Protein AF-0000000066056658 (afdb_homodimer)

Radius of gyration: 26.98 Å; Cα contacts (8 Å, |Δi|>4): 1799; chains: 2; bounding box: 54×83×65 Å

GO terms:
  GO:0070280 pyridoxal binding (F, IDA)
  GO:0050157 ornithine racemase activity (F, IDA)
  GO:0006593 L-ornithine catabolic process (P, TAS)

Foldseek 3Di:
DPFAKEFALVQLLQLLLVLCVLQVLLQAAEEEECVLLVLPVVSVLSNLVSVGQEHEYQDLVNLVSNQPRDHAYEHEHADDLVCLLSCLVRHQEYEHADLVSLVSNLVSQVVVVAAHEYAAEDELDLPDGHPDDLVVVVVSVVVNVPRPRYAHQAYEYEACDRSHHQDFLVSLVVLLVSRVVCCVPVVHPNQAYEYYELRCSVCSVVVGHDSSHHYYYYYQCSRQQFRDSVGGHHPPHHRQRMKTKWFFADKDKDWQDDDDDFDAAPVRHGDDTDGPGIFIKTKTQAFPLQFDPVFKAWPQNQKDFSHGDHGITIITCRRGPDDDDGGDMTMTRGHSRRSSRNSVGPNYHYHYD/DPFAKEFALVQLLQLLLVLCVLQVLLQAAEEEECVLLVLPVVSVLSNLVSVGQEHEYQDLVNLVSNQPRDHAYEHEHADDLVCLLSCLVRHQEYEHADLVSLVSNLVSQVVVVAAHEYAAEDELDLPDGHPDDLVVVVVSVVVNVPRPRYAHQAYEYEACDRSHHQDFLVSLVVLLVSRVVCCVPVVHPNQAYEYYELRCSVCSVVVGHDSSHHYYHYYQCSRQQFRDSVGGHHPPHHRQRMKTKWFFADKDKDWQDDDDDFDAAPVRHGDDTDGPGIFIKTKTQAFPQQFDPVFKAWPQNQKDFSHGDHGITIITCRRGPDDDDGGDMTMTRGHSRRSSRNSVGPNYHYHYD

Nearest PDB structures (foldseek):
  4y2w-assembly1_B  TM=7.594E-01  e=1.188E-21  Caldanaerobacter subterraneus subsp. tengcongensis MB4
  4lus-assembly2_D  TM=7.518E-01  e=2.798E-21  Clostridioides difficile 630
  4lus-assembly2_C  TM=7.758E-01  e=4.130E-20  Clostridioides difficile 630
  4luy-assembly1_B  TM=7.540E-01  e=3.437E-20  Clostridioides difficile 630
  4lus-assembly1_A  TM=7.613E-01  e=1.298E-17  Clostridioides difficile 630

Solvent-accessible surface area (backbone atoms only — not comparable to full-atom values): 35174 Å² total; per-residue (Å²): 124,71,22,26,36,41,32,38,51,65,46,40,43,48,19,44,43,50,49,46,52,51,30,46,73,49,56,20,46,34,23,44,37,37,50,50,52,56,36,40,50,75,61,50,57,62,46,55,77,66,63,54,64,23,41,24,28,62,43,70,72,35,38,52,61,45,63,87,52,84,55,41,32,33,31,59,42,51,58,45,66,91,42,30,59,57,43,56,73,41,31,57,28,36,33,38,64,38,68,70,49,51,53,48,34,25,55,36,13,51,76,67,75,41,70,37,34,31,27,43,28,32,28,79,25,17,69,62,69,33,40,66,48,69,66,61,42,53,58,45,48,66,56,50,75,68,37,86,19,46,40,75,40,22,39,30,42,64,54,34,43,66,39,5,15,49,69,43,46,65,64,48,41,50,53,37,50,51,52,51,49,45,27,67,76,67,72,44,82,44,78,35,27,29,61,22,36,27,39,38,54,62,29,46,82,67,68,42,54,44,79,62,32,28,25,37,42,32,28,58,27,36,57,43,14,26,33,54,50,82,64,44,74,38,88,92,44,44,63,71,24,46,36,40,36,29,36,22,37,35,68,49,74,41,67,47,53,59,47,71,54,65,41,32,25,80,78,65,47,70,78,85,75,63,80,70,49,74,37,36,34,32,30,28,59,41,19,56,63,38,26,36,71,89,32,55,38,55,68,59,77,50,50,41,80,75,50,59,34,59,57,33,29,35,30,36,45,63,70,37,92,64,84,80,53,70,54,39,71,53,47,23,40,56,34,63,48,17,40,34,29,31,50,47,19,86,72,39,44,80,43,82,88,123,70,23,26,36,39,34,37,50,67,47,39,43,51,17,44,43,49,49,46,51,50,30,47,74,49,57,21,45,34,23,43,38,38,50,51,51,56,37,40,50,75,62,51,56,62,46,54,75,66,63,55,63,23,41,26,28,61,44,67,72,36,38,51,62,45,64,86,51,85,56,40,32,34,31,59,42,50,57,44,65,90,44,28,58,56,41,55,72,43,30,58,30,35,31,38,62,37,68,68,48,51,53,47,34,24,54,36,14,51,76,67,74,43,68,39,35,30,27,43,29,31,28,78,26,17,68,63,70,32,39,66,48,68,66,61,43,52,59,45,49,66,54,51,75,68,38,87,18,46,40,74,41,22,38,30,41,64,53,34,42,67,38,6,15,50,69,44,45,64,64,49,39,50,52,37,51,51,51,52,50,46,25,66,76,67,72,45,82,42,79,35,26,29,62,23,35,26,40,38,55,62,29,45,81,68,69,41,55,44,79,62,33,28,25,36,41,32,30,58,26,37,57,42,14,25,34,53,51,82,66,46,74,38,90,92,44,46,63,71,24,44,35,40,35,31,35,22,37,35,70,49,74,40,67,47,54,58,48,72,55,66,40,32,24,79,77,68,47,70,79,86,73,64,82,70,48,73,36,36,35,34,31,28,59,41,19,57,63,39,25,36,71,90,33,55,39,58,67,60,77,50,50,40,81,75,49,59,34,60,57,32,29,34,32,36,46,61,70,37,91,63,87,79,52,69,55,39,71,51,48,23,39,56,32,64,50,18,40,34,29,31,51,48,18,84,72,39,43,79,42,82,90

Secondary structure (DSSP, 8-state):
--SEEEE-HHHHHHHHHHHHHHHHHTT-EEEEE-GGGTT-HHHHHHHGGG--SEEEES-HHHHHHTTTSSSEEEE-SPPPGGGHHHHHHH-SEEEE--HHHHHHHHHHHHHHT--EEEEEEE-SSS-SSSB-SHHHHHHHHHHHTT-TTEEEEEEEE--SSSS-BPP-HHHHHHHHHHHHHHHHHHT----EEE--SGGGHHHHHHT-S-TT--EEEESHHHHHSB-TTT-PBPTTS-S-SEEEEEEEEEEEEEESS--S-B---TTS---------EEEEEEES--TTTS-GGGEEESSTT-EEEEE-SS-EEEE-TT-SS---TT-EEEEEE-HHHHHHHHH-TTSEEEE-/--SEEEE-HHHHHHHHHHHHHHHHHTT-EEEEE-GGGTT-HHHHHHHGGG--SEEEES-HHHHHHTTTSSSEEEE-SPPPGGGHHHHHHH-SEEEE--HHHHHHHHHHHHHHT--EEEEEEE-SSS-SSSB-SHHHHHHHHHHHTT-TTEEEEEEEE--SSSS-BPP-HHHHHHHHHHHHHHHHHHT----EEE--STTTHHHHHHT-S-TT--EEEESHHHHHSB-TTT-PBPTTS-S-SEEEEEEEEEEEEEESS--S-B---TTS---------EEEEEEES--TTTS-GGGEEESSTT-EEEEE-SS-EEEE-TT-SS---TT-EEEEEE-HHHHHHHHH-TTSEEEE-

pLDDT: mean 97.2, std 3.12, range [76.06, 98.94]

Structure (mmCIF, N/CA/C/O backbone):
data_AF-0000000066056658-model_v1
#
loop_
_entity.id
_entity.type
_entity.pdbx_description
1 polymer 'Ornithine racemase'
#
loop_
_atom_site.group_PDB
_atom_site.id
_atom_site.type_symbol
_atom_site.label_atom_id
_atom_site.label_alt_id
_atom_site.label_comp_id
_atom_site.label_asym_id
_atom_site.label_entity_id
_atom_site.label_seq_id
_atom_site.pdbx_PDB_ins_code
_atom_site.Cartn_x
_atom_site.Cartn_y
_atom_site.Cartn_z
_atom_site.occupancy
_atom_site.B_iso_or_equiv
_atom_site.auth_seq_id
_atom_site.auth_comp_id
_atom_site.auth_asym_id
_atom_site.auth_atom_id
_atom_site.pdbx_PDB_model_num
ATOM 1 N N . MET A 1 1 ? -10.398 1.604 17.797 1 87.38 1 MET A N 1
ATOM 2 C CA . MET A 1 1 ? -9.484 2.543 17.156 1 87.38 1 MET A CA 1
ATOM 3 C C . MET A 1 1 ? -9.727 2.592 15.648 1 87.38 1 MET A C 1
ATOM 5 O O . MET A 1 1 ? -10.242 1.634 15.062 1 87.38 1 MET A O 1
ATOM 9 N N . TYR A 1 2 ? -9.68 3.715 15.008 1 97.62 2 TYR A N 1
ATOM 10 C CA . TYR A 1 2 ? -9.867 3.934 13.578 1 97.62 2 TYR A CA 1
ATOM 11 C C . TYR A 1 2 ? -8.555 4.359 12.922 1 97.62 2 TYR A C 1
ATOM 13 O O . TYR A 1 2 ? -7.656 4.875 13.586 1 97.62 2 TYR A O 1
ATOM 21 N N . PRO A 1 3 ? -8.469 4.062 11.641 1 98.69 3 PRO A N 1
ATOM 22 C CA . PRO A 1 3 ? -9.375 3.322 10.758 1 98.69 3 PRO A CA 1
ATOM 23 C C . PRO A 1 3 ? -9.391 1.824 11.055 1 98.69 3 PRO A C 1
ATOM 25 O O . PRO A 1 3 ? -8.422 1.289 11.594 1 98.69 3 PRO A O 1
ATOM 28 N N . LYS A 1 4 ? -10.531 1.208 10.719 1 98.62 4 LYS A N 1
ATOM 29 C CA . LYS A 1 4 ? -10.688 -0.211 11.031 1 98.62 4 LYS A CA 1
ATOM 30 C C . LYS A 1 4 ? -11.414 -0.941 9.906 1 98.62 4 LYS A C 1
ATOM 32 O O . LYS A 1 4 ? -12.375 -0.42 9.336 1 98.62 4 LYS A O 1
ATOM 37 N N . ILE A 1 5 ? -10.922 -2.17 9.586 1 98.88 5 ILE A N 1
ATOM 38 C CA . ILE A 1 5 ? -11.672 -3.1 8.75 1 98.88 5 ILE A CA 1
ATOM 39 C C . ILE A 1 5 ? -12.422 -4.094 9.625 1 98.88 5 ILE A C 1
ATOM 41 O O . ILE A 1 5 ? -11.836 -4.742 10.492 1 98.88 5 ILE A O 1
ATOM 45 N N . THR A 1 6 ? -13.672 -4.137 9.492 1 98.81 6 THR A N 1
ATOM 46 C CA . THR A 1 6 ? -14.461 -5.184 10.133 1 98.81 6 THR A CA 1
ATOM 47 C C . THR A 1 6 ? -14.734 -6.328 9.164 1 98.81 6 THR A C 1
ATOM 49 O O . THR A 1 6 ? -14.992 -6.098 7.98 1 98.81 6 THR A O 1
ATOM 52 N N . ILE A 1 7 ? -14.633 -7.547 9.664 1 98.81 7 ILE A N 1
ATOM 53 C CA . ILE A 1 7 ? -14.797 -8.742 8.852 1 98.81 7 ILE A CA 1
ATOM 54 C C . ILE A 1 7 ? -15.953 -9.578 9.391 1 98.81 7 ILE A C 1
ATOM 56 O O . ILE A 1 7 ? -15.922 -10.031 10.531 1 98.81 7 ILE A O 1
ATOM 60 N N . ASP A 1 8 ? -16.969 -9.742 8.664 1 98.75 8 ASP A N 1
ATOM 61 C CA . ASP A 1 8 ? -18.031 -10.672 9.008 1 98.75 8 ASP A CA 1
ATOM 62 C C . ASP A 1 8 ? -17.609 -12.117 8.711 1 98.75 8 ASP A C 1
ATOM 64 O O . ASP A 1 8 ? -17.766 -12.594 7.586 1 98.75 8 ASP A O 1
ATOM 68 N N . ILE A 1 9 ? -17.234 -12.797 9.773 1 98.44 9 ILE A N 1
ATOM 69 C CA . ILE A 1 9 ? -16.609 -14.102 9.602 1 98.44 9 ILE A CA 1
ATOM 70 C C . ILE A 1 9 ? -17.641 -15.109 9.094 1 98.44 9 ILE A C 1
ATOM 72 O O . ILE A 1 9 ? -17.297 -16.031 8.344 1 98.44 9 ILE A O 1
ATOM 76 N N . ASN A 1 10 ? -18.875 -14.961 9.453 1 98.56 10 ASN A N 1
ATOM 77 C CA . ASN A 1 10 ? -19.906 -15.867 8.961 1 98.56 10 ASN A CA 1
ATOM 78 C C . ASN A 1 10 ? -20.109 -15.727 7.457 1 98.56 10 ASN A C 1
ATOM 80 O O . ASN A 1 10 ? -20.219 -16.734 6.742 1 98.56 10 ASN A O 1
ATOM 84 N N . LYS A 1 11 ? -20.125 -14.492 7.004 1 98.69 11 LYS A N 1
ATOM 85 C CA . LYS A 1 11 ? -20.266 -14.25 5.574 1 98.69 11 LYS A CA 1
ATOM 86 C C . LYS A 1 11 ? -19.062 -14.773 4.805 1 98.69 11 LYS A C 1
ATOM 88 O O . LYS A 1 11 ? -19.203 -15.281 3.691 1 98.69 11 LYS A O 1
ATOM 93 N N . LEU A 1 12 ? -17.891 -14.617 5.395 1 98.75 12 LEU A N 1
ATOM 94 C CA . LEU A 1 12 ? -16.688 -15.109 4.734 1 98.75 12 LEU A CA 1
ATOM 95 C C . LEU A 1 12 ? -16.703 -16.625 4.625 1 98.75 12 LEU A C 1
ATOM 97 O O . LEU A 1 12 ? -16.375 -17.188 3.578 1 98.75 12 LEU A O 1
ATOM 101 N N . ARG A 1 13 ? -17.125 -17.281 5.688 1 98.56 13 ARG A N 1
ATOM 102 C CA . ARG A 1 13 ? -17.234 -18.734 5.672 1 98.56 13 ARG A CA 1
ATOM 103 C C . ARG A 1 13 ? -18.266 -19.188 4.648 1 98.56 13 ARG A C 1
ATOM 105 O O . ARG A 1 13 ? -18.062 -20.172 3.943 1 98.56 13 ARG A O 1
ATOM 112 N N . ASP A 1 14 ? -19.359 -18.422 4.629 1 98.62 14 ASP A N 1
ATOM 113 C CA . ASP A 1 14 ? -20.375 -18.734 3.635 1 98.62 14 ASP A CA 1
ATOM 114 C C . ASP A 1 14 ? -19.812 -18.641 2.219 1 98.62 14 ASP A C 1
ATOM 116 O O . ASP A 1 14 ? -20.062 -19.516 1.389 1 98.62 14 ASP A O 1
ATOM 120 N N . ASN A 1 15 ? -19.078 -17.578 1.971 1 98.81 15 ASN A N 1
ATOM 121 C CA . ASN A 1 15 ? -18.453 -17.406 0.664 1 98.81 15 ASN A CA 1
ATOM 122 C C . ASN A 1 15 ? -17.484 -18.547 0.349 1 98.81 15 ASN A C 1
ATOM 124 O O . ASN A 1 15 ? -17.5 -19.078 -0.761 1 98.81 15 ASN A O 1
ATOM 128 N N . ALA A 1 16 ? -16.688 -18.906 1.307 1 98.75 16 ALA A N 1
ATOM 129 C CA . ALA A 1 16 ? -15.719 -19.984 1.121 1 98.75 16 ALA A CA 1
ATOM 130 C C . ALA A 1 16 ? -16.406 -21.312 0.821 1 98.75 16 ALA A C 1
ATOM 132 O O . ALA A 1 16 ? -15.984 -22.047 -0.069 1 98.75 16 ALA A O 1
ATOM 133 N N . THR A 1 17 ? -17.422 -21.562 1.546 1 98.69 17 THR A N 1
ATOM 134 C CA . THR A 1 17 ? -18.188 -22.797 1.339 1 98.69 17 THR A CA 1
ATOM 135 C C . THR A 1 17 ? -18.828 -22.812 -0.05 1 98.69 17 THR A C 1
ATOM 137 O O . THR A 1 17 ? -18.812 -23.828 -0.738 1 98.69 17 THR A O 1
ATOM 140 N N . PHE A 1 18 ? -19.375 -21.672 -0.409 1 98.5 18 PHE A N 1
ATOM 141 C CA . PHE A 1 18 ? -19.969 -21.547 -1.738 1 98.5 18 PHE A CA 1
ATOM 142 C C . PHE A 1 18 ? -18.938 -21.859 -2.816 1 98.5 18 PHE A C 1
ATOM 144 O O . PHE A 1 18 ? -19.219 -22.641 -3.738 1 98.5 18 PHE A O 1
ATOM 151 N N . ILE A 1 19 ? -17.766 -21.312 -2.703 1 98.5 19 ILE A N 1
ATOM 152 C CA . ILE A 1 19 ? -16.703 -21.484 -3.684 1 98.5 19 ILE A CA 1
ATOM 153 C C . ILE A 1 19 ? -16.266 -22.938 -3.721 1 98.5 19 ILE A C 1
ATOM 155 O O . ILE A 1 19 ? -16.078 -23.516 -4.797 1 98.5 19 ILE A O 1
ATOM 159 N N . LYS A 1 20 ? -16.094 -23.531 -2.551 1 98.56 20 LYS A N 1
ATOM 160 C CA . LYS A 1 20 ? -15.734 -24.938 -2.479 1 98.56 20 LYS A CA 1
ATOM 161 C C . LYS A 1 20 ? -16.75 -25.812 -3.229 1 98.56 20 LYS A C 1
ATOM 163 O O . LYS A 1 20 ? -16.359 -26.641 -4.059 1 98.56 20 LYS A O 1
ATOM 168 N N . ASN A 1 21 ? -18 -25.547 -2.928 1 98.19 21 ASN A N 1
ATOM 169 C CA . ASN A 1 21 ? -19.062 -26.312 -3.562 1 98.19 21 ASN A CA 1
ATOM 170 C C . ASN A 1 21 ? -19.094 -26.094 -5.074 1 98.19 21 ASN A C 1
ATOM 172 O O . ASN A 1 21 ? -19.297 -27.031 -5.84 1 98.19 21 ASN A O 1
ATOM 176 N N . LEU A 1 22 ? -18.938 -24.875 -5.445 1 97.56 22 LEU A N 1
ATOM 177 C CA . LEU A 1 22 ? -18.922 -24.547 -6.867 1 97.56 22 LEU A CA 1
ATOM 178 C C . LEU A 1 22 ? -17.781 -25.266 -7.586 1 97.56 22 LEU A C 1
ATOM 180 O O . LEU A 1 22 ? -17.984 -25.828 -8.664 1 97.56 22 LEU A O 1
ATOM 184 N N . CYS A 1 23 ? -16.578 -25.25 -7.023 1 97.88 23 CYS A N 1
ATOM 185 C CA . CYS A 1 23 ? -15.438 -25.938 -7.605 1 97.88 23 CYS A CA 1
ATOM 186 C C . CYS A 1 23 ? -15.688 -27.438 -7.688 1 97.88 23 CYS A C 1
ATOM 188 O O . CYS A 1 23 ? -15.383 -28.062 -8.703 1 97.88 23 CYS A O 1
ATOM 190 N N . GLU A 1 24 ? -16.266 -27.984 -6.637 1 97.81 24 GLU A N 1
ATOM 191 C CA . GLU A 1 24 ? -16.594 -29.406 -6.633 1 97.81 24 GLU A CA 1
ATOM 192 C C . GLU A 1 24 ? -17.578 -29.75 -7.75 1 97.81 24 GLU A C 1
ATOM 194 O O . GLU A 1 24 ? -17.422 -30.781 -8.422 1 97.81 24 GLU A O 1
ATOM 199 N N . LYS A 1 25 ? -18.516 -28.891 -7.891 1 96.81 25 LYS A N 1
ATOM 200 C CA . LYS A 1 25 ? -19.484 -29.094 -8.969 1 96.81 25 LYS A CA 1
ATOM 201 C C . LYS A 1 25 ? -18.781 -29.125 -10.328 1 96.81 25 LYS A C 1
ATOM 203 O O . LYS A 1 25 ? -19.203 -29.844 -11.234 1 96.81 25 LYS A O 1
ATOM 208 N N . GLY A 1 26 ? -17.75 -28.406 -10.469 1 96.88 26 GLY A N 1
ATOM 209 C CA . GLY A 1 26 ? -17 -28.344 -11.711 1 96.88 26 GLY A CA 1
ATOM 210 C C . GLY A 1 26 ? -15.938 -29.422 -11.812 1 96.88 26 GLY A C 1
ATOM 211 O O . GLY A 1 26 ? -15.188 -29.469 -12.789 1 96.88 26 GLY A O 1
ATOM 212 N N . GLY A 1 27 ? -15.852 -30.219 -10.805 1 97.12 27 GLY A N 1
ATOM 213 C CA . GLY A 1 27 ? -14.867 -31.281 -10.812 1 97.12 27 GLY A CA 1
ATOM 214 C C . GLY A 1 27 ? -13.484 -30.812 -10.398 1 97.12 27 GLY A C 1
ATOM 215 O O . GLY A 1 27 ? -12.484 -31.422 -10.781 1 97.12 27 GLY A O 1
ATOM 216 N N . CYS A 1 28 ? -13.406 -29.781 -9.664 1 97.62 28 CYS A N 1
ATOM 217 C CA . CYS A 1 28 ? -12.125 -29.203 -9.305 1 97.62 28 CYS A CA 1
ATOM 218 C C . CYS A 1 28 ? -11.906 -29.234 -7.793 1 97.62 28 CYS A C 1
ATOM 220 O O . CYS A 1 28 ? -12.844 -29.062 -7.02 1 97.62 28 CYS A O 1
ATOM 222 N N . LYS A 1 29 ? -10.664 -29.438 -7.402 1 98.12 29 LYS A N 1
ATOM 223 C CA . LYS A 1 29 ? -10.219 -29.109 -6.055 1 98.12 29 LYS A CA 1
ATOM 224 C C . LYS A 1 29 ? -10.062 -27.594 -5.895 1 98.12 29 LYS A C 1
ATOM 226 O O . LYS A 1 29 ? -9.93 -26.875 -6.883 1 98.12 29 LYS A O 1
ATOM 231 N N . THR A 1 30 ? -10.109 -27.188 -4.613 1 98.62 30 THR A N 1
ATOM 232 C CA . THR A 1 30 ? -10.141 -25.75 -4.359 1 98.62 30 THR A CA 1
ATOM 233 C C . THR A 1 30 ? -8.938 -25.328 -3.521 1 98.62 30 THR A C 1
ATOM 235 O O . THR A 1 30 ? -8.648 -25.938 -2.49 1 98.62 30 THR A O 1
ATOM 238 N N . ALA A 1 31 ? -8.234 -24.312 -3.988 1 98.88 31 ALA A N 1
ATOM 239 C CA . ALA A 1 31 ? -7.27 -23.562 -3.184 1 98.88 31 ALA A CA 1
ATOM 240 C C . ALA A 1 31 ? -7.793 -22.156 -2.867 1 98.88 31 ALA A C 1
ATOM 242 O O . ALA A 1 31 ? -7.969 -21.328 -3.77 1 98.88 31 ALA A O 1
ATOM 243 N N . LEU A 1 32 ? -8.055 -21.859 -1.606 1 98.81 32 LEU A N 1
ATOM 244 C CA . LEU A 1 32 ? -8.445 -20.516 -1.212 1 98.81 32 LEU A CA 1
ATOM 245 C C . LEU A 1 32 ? -7.223 -19.609 -1.064 1 98.81 32 LEU A C 1
ATOM 247 O O . LEU A 1 32 ? -6.32 -19.906 -0.274 1 98.81 32 LEU A O 1
ATOM 251 N N . VAL A 1 33 ? -7.191 -18.594 -1.848 1 98.81 33 VAL A N 1
ATOM 252 C CA . VAL A 1 33 ? -6.086 -17.641 -1.797 1 98.81 33 VAL A CA 1
ATOM 253 C C . VAL A 1 33 ? -6.32 -16.625 -0.672 1 98.81 33 VAL A C 1
ATOM 255 O O . VAL A 1 33 ? -7.312 -15.898 -0.683 1 98.81 33 VAL A O 1
ATOM 258 N N . VAL A 1 34 ? -5.332 -16.516 0.259 1 98.69 34 VAL A N 1
ATOM 259 C CA . VAL A 1 34 ? -5.586 -15.766 1.483 1 98.69 34 VAL A CA 1
ATOM 260 C C . VAL A 1 34 ? -4.613 -14.594 1.578 1 98.69 34 VAL A C 1
ATOM 262 O O . VAL A 1 34 ? -4.555 -13.914 2.604 1 98.69 34 VAL A O 1
ATOM 265 N N . LYS A 1 35 ? -3.91 -14.281 0.519 1 98.44 35 LYS A N 1
ATOM 266 C CA . LYS A 1 35 ? -2.865 -13.258 0.522 1 98.44 35 LYS A CA 1
ATOM 267 C C . LYS A 1 35 ? -3.447 -11.875 0.792 1 98.44 35 LYS A C 1
ATOM 269 O O . LYS A 1 35 ? -2.797 -11.031 1.411 1 98.44 35 LYS A O 1
ATOM 274 N N . SER A 1 36 ? -4.715 -11.617 0.351 1 98 36 SER A N 1
ATOM 275 C CA . SER A 1 36 ? -5.316 -10.289 0.443 1 98 36 SER A CA 1
ATOM 276 C C . SER A 1 36 ? -5.625 -9.922 1.891 1 98 36 SER A C 1
ATOM 278 O O . SER A 1 36 ? -5.859 -8.75 2.203 1 98 36 SER A O 1
ATOM 280 N N . MET A 1 37 ? -5.629 -10.914 2.729 1 98.5 37 MET A N 1
ATOM 281 C CA . MET A 1 37 ? -5.809 -10.664 4.156 1 98.5 37 MET A CA 1
ATOM 282 C C . MET A 1 37 ? -4.496 -10.852 4.91 1 98.5 37 MET A C 1
ATOM 284 O O . MET A 1 37 ? -4.5 -11.07 6.121 1 98.5 37 MET A O 1
ATOM 288 N N . CYS A 1 38 ? -3.4 -10.883 4.164 1 98.44 38 CYS A N 1
ATOM 289 C CA . CYS A 1 38 ? -2.066 -11.086 4.715 1 98.44 38 CYS A CA 1
ATOM 290 C C . CYS A 1 38 ? -2.012 -12.367 5.547 1 98.44 38 CYS A C 1
ATOM 292 O O . CYS A 1 38 ? -1.296 -12.43 6.547 1 98.44 38 CYS A O 1
ATOM 294 N N . ALA A 1 39 ? -2.871 -13.312 5.195 1 98.5 39 ALA A N 1
ATOM 295 C CA . ALA A 1 39 ? -2.984 -14.57 5.922 1 98.5 39 ALA A CA 1
ATOM 296 C C . ALA A 1 39 ? -3.178 -14.336 7.418 1 98.5 39 ALA A C 1
ATOM 298 O O . ALA A 1 39 ? -2.539 -14.984 8.242 1 98.5 39 ALA A O 1
ATOM 299 N N . ASN A 1 40 ? -3.957 -13.328 7.742 1 98.38 40 ASN A N 1
ATOM 300 C CA . ASN A 1 40 ? -4.289 -13.148 9.148 1 98.38 40 ASN A CA 1
ATOM 301 C C . ASN A 1 40 ? -4.695 -14.461 9.805 1 98.38 40 ASN A C 1
ATOM 303 O O . ASN A 1 40 ? -5.711 -15.055 9.438 1 98.38 40 ASN A O 1
ATOM 307 N N . HIS A 1 41 ? -3.955 -14.898 10.742 1 98.31 41 HIS A N 1
ATOM 308 C CA . HIS A 1 41 ? -4.082 -16.234 11.312 1 98.31 41 HIS A CA 1
ATOM 309 C C . HIS A 1 41 ? -5.477 -16.453 11.883 1 98.31 41 HIS A C 1
ATOM 311 O O . HIS A 1 41 ? -6.082 -17.516 11.664 1 98.31 41 HIS A O 1
ATOM 317 N N . ASP A 1 42 ? -6.031 -15.461 12.586 1 97.81 42 ASP A N 1
ATOM 318 C CA . ASP A 1 42 ? -7.34 -15.609 13.219 1 97.81 42 ASP A CA 1
ATOM 319 C C . ASP A 1 42 ? -8.438 -15.766 12.172 1 97.81 42 ASP A C 1
ATOM 321 O O . ASP A 1 42 ? -9.383 -16.547 12.367 1 97.81 42 ASP A O 1
ATOM 325 N N . ILE A 1 43 ? -8.312 -15.062 11.086 1 98.12 43 ILE A N 1
ATOM 326 C CA . ILE A 1 43 ? -9.312 -15.133 10.031 1 98.12 43 ILE A CA 1
ATOM 327 C C . ILE A 1 43 ? -9.203 -16.469 9.297 1 98.12 43 ILE A C 1
ATOM 329 O O . ILE A 1 43 ? -10.211 -17.156 9.102 1 98.12 43 ILE A O 1
ATOM 333 N N . VAL A 1 44 ? -7.938 -16.891 8.922 1 98.44 44 VAL A N 1
ATOM 334 C CA . VAL A 1 44 ? -7.738 -18.094 8.125 1 98.44 44 VAL A CA 1
ATOM 335 C C . VAL A 1 44 ? -8.078 -19.328 8.953 1 98.44 44 VAL A C 1
ATOM 337 O O . VAL A 1 44 ? -8.586 -20.312 8.422 1 98.44 44 VAL A O 1
ATOM 340 N N . LYS A 1 45 ? -7.832 -19.219 10.266 1 97.94 45 LYS A N 1
ATOM 341 C CA . LYS A 1 45 ? -8.211 -20.297 11.172 1 97.94 45 LYS A CA 1
ATOM 342 C C . LYS A 1 45 ? -9.703 -20.578 11.094 1 97.94 45 LYS A C 1
ATOM 344 O O . LYS A 1 45 ? -10.133 -21.734 11.164 1 97.94 45 LYS A O 1
ATOM 349 N N . GLU A 1 46 ? -10.469 -19.516 10.945 1 96.56 46 GLU A N 1
ATOM 350 C CA . GLU A 1 46 ? -11.914 -19.672 10.812 1 96.56 46 GLU A CA 1
ATOM 351 C C . GLU A 1 46 ? -12.273 -20.344 9.5 1 96.56 46 GLU A C 1
ATOM 353 O O . GLU A 1 46 ? -13.289 -21.047 9.414 1 96.56 46 GLU A O 1
ATOM 358 N N . LEU A 1 47 ? -11.5 -20.188 8.508 1 97.69 47 LEU A N 1
ATOM 359 C CA . LEU A 1 47 ? -11.742 -20.766 7.191 1 97.69 47 LEU A CA 1
ATOM 360 C C . LEU A 1 47 ? -11.305 -22.234 7.152 1 97.69 47 LEU A C 1
ATOM 362 O O . LEU A 1 47 ? -11.703 -22.984 6.258 1 97.69 47 LEU A O 1
ATOM 366 N N . ASP A 1 48 ? -10.477 -22.625 8.102 1 96.31 48 ASP A N 1
ATOM 367 C CA . ASP A 1 48 ? -9.953 -23.984 8.141 1 96.31 48 ASP A CA 1
ATOM 368 C C . ASP A 1 48 ? -11.086 -25.016 8.281 1 96.31 48 ASP A C 1
ATOM 370 O O . ASP A 1 48 ? -10.945 -26.156 7.852 1 96.31 48 ASP A O 1
ATOM 374 N N . SER A 1 49 ? -12.195 -24.562 8.875 1 92.31 49 SER A N 1
ATOM 375 C CA . SER A 1 49 ? -13.344 -25.438 9.078 1 92.31 49 SER A CA 1
ATOM 376 C C . SER A 1 49 ? -14.039 -25.75 7.758 1 92.31 49 SER A C 1
ATOM 378 O O . SER A 1 49 ? -14.805 -26.719 7.668 1 92.31 49 SER A O 1
ATOM 380 N N . VAL A 1 50 ? -13.914 -24.953 6.738 1 95.81 50 VAL A N 1
ATOM 381 C CA . VAL A 1 50 ? -14.539 -25.156 5.434 1 95.81 50 VAL A CA 1
ATOM 382 C C . VAL A 1 50 ? -13.898 -26.344 4.73 1 95.81 50 VAL A C 1
ATOM 384 O O . VAL A 1 50 ? -14.5 -26.938 3.832 1 95.81 50 VAL A O 1
ATOM 387 N N . GLU A 1 51 ? -12.719 -26.828 5.117 1 95.06 51 GLU A N 1
ATOM 388 C CA . GLU A 1 51 ? -12.008 -28.016 4.652 1 95.06 51 GLU A CA 1
ATOM 389 C C . GLU A 1 51 ? -11.781 -27.953 3.143 1 95.06 51 GLU A C 1
ATOM 391 O O . GLU A 1 51 ? -12.102 -28.906 2.428 1 95.06 51 GLU A O 1
ATOM 396 N N . VAL A 1 52 ? -11.242 -26.922 2.658 1 97.5 52 VAL A N 1
ATOM 397 C CA . VAL A 1 52 ? -10.773 -26.859 1.278 1 97.5 52 VAL A CA 1
ATOM 398 C C . VAL A 1 52 ? -9.477 -27.656 1.14 1 97.5 52 VAL A C 1
ATOM 400 O O . VAL A 1 52 ? -8.922 -28.125 2.135 1 97.5 52 VAL A O 1
ATOM 403 N N . ASP A 1 53 ? -9.055 -27.844 -0.059 1 98.56 53 ASP A N 1
ATOM 404 C CA . ASP A 1 53 ? -7.887 -28.672 -0.308 1 98.56 53 ASP A CA 1
ATOM 405 C C . ASP A 1 53 ? -6.598 -27.938 0.044 1 98.56 53 ASP A C 1
ATOM 407 O O . ASP A 1 53 ? -5.645 -28.547 0.536 1 98.56 53 ASP A O 1
ATOM 411 N N . TYR A 1 54 ? -6.57 -26.609 -0.217 1 98.81 54 TYR A N 1
ATOM 412 C CA . TYR A 1 54 ? -5.371 -25.828 0.046 1 98.81 54 TYR A CA 1
ATOM 413 C C . TYR A 1 54 ? -5.73 -24.422 0.527 1 98.81 54 TYR A C 1
ATOM 415 O O . TYR A 1 54 ? -6.762 -23.875 0.137 1 98.81 54 TYR A O 1
ATOM 423 N N . PHE A 1 55 ? -4.922 -23.859 1.387 1 98.88 55 PHE A N 1
ATOM 424 C CA . PHE A 1 55 ? -4.727 -22.406 1.433 1 98.88 55 PHE A CA 1
ATOM 425 C C . PHE A 1 55 ? -3.553 -22 0.555 1 98.88 55 PHE A C 1
ATOM 427 O O . PHE A 1 55 ? -2.508 -22.656 0.557 1 98.88 55 PHE A O 1
ATOM 434 N N . ALA A 1 56 ? -3.756 -21.016 -0.214 1 98.88 56 ALA A N 1
ATOM 435 C CA . ALA A 1 56 ? -2.715 -20.562 -1.132 1 98.88 56 ALA A CA 1
ATOM 436 C C . ALA A 1 56 ? -2.32 -19.109 -0.845 1 98.88 56 ALA A C 1
ATOM 438 O O . ALA A 1 56 ? -3.168 -18.297 -0.483 1 98.88 56 ALA A O 1
ATOM 439 N N . ASP A 1 57 ? -1.069 -18.812 -0.994 1 98.88 57 ASP A N 1
ATOM 440 C CA . ASP A 1 57 ? -0.54 -17.484 -0.772 1 98.88 57 ASP A CA 1
ATOM 441 C C . ASP A 1 57 ? 0.723 -17.25 -1.6 1 98.88 57 ASP A C 1
ATOM 443 O O . ASP A 1 57 ? 1.455 -18.188 -1.907 1 98.88 57 ASP A O 1
ATOM 447 N N . SER A 1 58 ? 0.985 -15.977 -1.969 1 98.56 58 SER A N 1
ATOM 448 C CA . SER A 1 58 ? 2.152 -15.641 -2.777 1 98.56 58 SER A CA 1
ATOM 449 C C . SER A 1 58 ? 3.379 -15.391 -1.903 1 98.56 58 SER A C 1
ATOM 451 O O . SER A 1 58 ? 4.5 -15.297 -2.41 1 98.56 58 SER A O 1
ATOM 453 N N . ARG A 1 59 ? 3.158 -15.289 -0.623 1 98.38 59 ARG A N 1
ATOM 454 C CA . ARG A 1 59 ? 4.258 -14.992 0.293 1 98.38 59 ARG A CA 1
ATOM 455 C C . ARG A 1 59 ? 4.543 -16.188 1.204 1 98.38 59 ARG A C 1
ATOM 457 O O . ARG A 1 59 ? 3.67 -16.625 1.953 1 98.38 59 ARG A O 1
ATOM 464 N N . ILE A 1 60 ? 5.801 -16.609 1.216 1 98.56 60 ILE A N 1
ATOM 465 C CA . ILE A 1 60 ? 6.176 -17.719 2.088 1 98.56 60 ILE A CA 1
ATOM 466 C C . ILE A 1 60 ? 6.004 -17.297 3.549 1 98.56 60 ILE A C 1
ATOM 468 O O . ILE A 1 60 ? 5.656 -18.125 4.398 1 98.56 60 ILE A O 1
ATOM 472 N N . GLN A 1 61 ? 6.176 -15.969 3.867 1 98.12 61 GLN A N 1
ATOM 473 C CA . GLN A 1 61 ? 5.969 -15.438 5.211 1 98.12 61 GLN A CA 1
ATOM 474 C C . GLN A 1 61 ? 4.547 -15.703 5.695 1 98.12 61 GLN A C 1
ATOM 476 O O . GLN A 1 61 ? 4.328 -15.969 6.879 1 98.12 61 GLN A O 1
ATOM 481 N N . ASN A 1 62 ? 3.641 -15.625 4.793 1 98.81 62 ASN A N 1
ATOM 482 C CA . ASN A 1 62 ? 2.242 -15.852 5.137 1 98.81 62 ASN A CA 1
ATOM 483 C C . ASN A 1 62 ? 1.968 -17.328 5.406 1 98.81 62 ASN A C 1
ATOM 485 O O . ASN A 1 62 ? 1.212 -17.672 6.32 1 98.81 62 ASN A O 1
ATOM 489 N N . LEU A 1 63 ? 2.549 -18.203 4.582 1 98.81 63 LEU A N 1
ATOM 490 C CA . LEU A 1 63 ? 2.359 -19.625 4.812 1 98.81 63 LEU A CA 1
ATOM 491 C C . LEU A 1 63 ? 2.963 -20.047 6.148 1 98.81 63 LEU A C 1
ATOM 493 O O . LEU A 1 63 ? 2.438 -20.938 6.82 1 98.81 63 LEU A O 1
ATOM 497 N N . LYS A 1 64 ? 4.07 -19.422 6.547 1 98.56 64 LYS A N 1
ATOM 498 C CA . LYS A 1 64 ? 4.668 -19.672 7.855 1 98.56 64 LYS A CA 1
ATOM 499 C C . LYS A 1 64 ? 3.678 -19.375 8.977 1 98.56 64 LYS A C 1
ATOM 501 O O . LYS A 1 64 ? 3.605 -20.109 9.961 1 98.56 64 LYS A O 1
ATOM 506 N N . LYS A 1 65 ? 2.881 -18.312 8.852 1 98.38 65 LYS A N 1
ATOM 507 C CA . LYS A 1 65 ? 1.88 -17.922 9.844 1 98.38 65 LYS A CA 1
ATOM 508 C C . LYS A 1 65 ? 0.825 -19.016 10.008 1 98.38 65 LYS A C 1
ATOM 510 O O . LYS A 1 65 ? 0.154 -19.094 11.039 1 98.38 65 LYS A O 1
ATOM 515 N N . LEU A 1 66 ? 0.682 -19.812 8.969 1 98.5 66 LEU A N 1
ATOM 516 C CA . LEU A 1 66 ? -0.419 -20.781 8.938 1 98.5 66 LEU A CA 1
ATOM 517 C C . LEU A 1 66 ? 0.084 -22.188 9.195 1 98.5 66 LEU A C 1
ATOM 519 O O . LEU A 1 66 ? -0.625 -23.172 8.922 1 98.5 66 LEU A O 1
ATOM 523 N N . LYS A 1 67 ? 1.348 -22.359 9.672 1 98.06 67 LYS A N 1
ATOM 524 C CA . LYS A 1 67 ? 2.023 -23.656 9.766 1 98.06 67 LYS A CA 1
ATOM 525 C C . LYS A 1 67 ? 1.247 -24.609 10.664 1 98.06 67 LYS A C 1
ATOM 527 O O . LYS A 1 67 ? 1.323 -25.828 10.484 1 98.06 67 LYS A O 1
ATOM 532 N N . ASP A 1 68 ? 0.437 -24.109 11.594 1 97.88 68 ASP A N 1
ATOM 533 C CA . ASP A 1 68 ? -0.236 -24.953 12.578 1 97.88 68 ASP A CA 1
ATOM 534 C C . ASP A 1 68 ? -1.611 -25.391 12.086 1 97.88 68 ASP A C 1
ATOM 536 O O . ASP A 1 68 ? -2.275 -26.203 12.727 1 97.88 68 ASP A O 1
ATOM 540 N N . LEU A 1 69 ? -2.066 -24.828 10.938 1 97.69 69 LEU A N 1
ATOM 541 C CA . LEU A 1 69 ? -3.371 -25.188 10.398 1 97.69 69 LEU A CA 1
ATOM 542 C C . LEU A 1 69 ? -3.291 -26.516 9.633 1 97.69 69 LEU A C 1
ATOM 544 O O . LEU A 1 69 ? -2.23 -26.859 9.117 1 97.69 69 LEU A O 1
ATOM 548 N N . LYS A 1 70 ? -4.387 -27.234 9.539 1 96.75 70 LYS A N 1
ATOM 549 C CA . LYS A 1 70 ? -4.441 -28.578 8.969 1 96.75 70 LYS A CA 1
ATOM 550 C C . LYS A 1 70 ? -4.422 -28.531 7.441 1 96.75 70 LYS A C 1
ATOM 552 O O . LYS A 1 70 ? -3.82 -29.391 6.797 1 96.75 70 LYS A O 1
ATOM 557 N N . THR A 1 71 ? -5.082 -27.547 6.918 1 98.31 71 THR A N 1
ATOM 558 C CA . THR A 1 71 ? -5.203 -27.453 5.465 1 98.31 71 THR A CA 1
ATOM 559 C C . THR A 1 71 ? -3.83 -27.281 4.82 1 98.31 71 THR A C 1
ATOM 561 O O . THR A 1 71 ? -2.992 -26.531 5.316 1 98.31 71 THR A O 1
ATOM 564 N N . LYS A 1 72 ? -3.564 -28 3.752 1 98.69 72 LYS A N 1
ATOM 565 C CA . LYS A 1 72 ? -2.293 -27.922 3.039 1 98.69 72 LYS A CA 1
ATOM 566 C C . LYS A 1 72 ? -2.049 -26.531 2.477 1 98.69 72 LYS A C 1
ATOM 568 O O . LYS A 1 72 ? -2.996 -25.766 2.26 1 98.69 72 LYS A O 1
ATOM 573 N N . LYS A 1 73 ? -0.753 -26.219 2.303 1 98.88 73 LYS A N 1
ATOM 574 C CA . LYS A 1 73 ? -0.354 -24.875 1.882 1 98.88 73 LYS A CA 1
ATOM 575 C C . LYS A 1 73 ? 0.247 -24.906 0.479 1 98.88 73 LYS A C 1
ATOM 577 O O . LYS A 1 73 ? 1.076 -25.75 0.166 1 98.88 73 LYS A O 1
ATOM 582 N N . MET A 1 74 ? -0.197 -23.969 -0.377 1 98.94 74 MET A N 1
ATOM 583 C CA . MET A 1 74 ? 0.29 -23.812 -1.744 1 98.94 74 MET A CA 1
ATOM 584 C C . MET A 1 74 ? 0.954 -22.453 -1.93 1 98.94 74 MET A C 1
ATOM 586 O O . MET A 1 74 ? 0.359 -21.422 -1.619 1 98.94 74 MET A O 1
ATOM 590 N N . LEU A 1 75 ? 2.182 -22.453 -2.357 1 98.94 75 LEU A N 1
ATOM 591 C CA . LEU A 1 75 ? 2.861 -21.188 -2.664 1 98.94 75 LEU A CA 1
ATOM 592 C C . LEU A 1 75 ? 2.633 -20.797 -4.117 1 98.94 75 LEU A C 1
ATOM 594 O O . LEU A 1 75 ? 3 -21.531 -5.035 1 98.94 75 LEU A O 1
ATOM 598 N N . LEU A 1 76 ? 2.111 -19.594 -4.289 1 98.75 76 LEU A N 1
ATOM 599 C CA . LEU A 1 76 ? 1.664 -19.156 -5.605 1 98.75 76 LEU A CA 1
ATOM 600 C C . LEU A 1 76 ? 2.801 -18.484 -6.367 1 98.75 76 LEU A C 1
ATOM 602 O O . LEU A 1 76 ? 2.928 -18.656 -7.582 1 98.75 76 LEU A O 1
ATOM 606 N N . ARG A 1 77 ? 3.535 -17.641 -5.711 1 98.62 77 ARG A N 1
ATOM 607 C CA . ARG A 1 77 ? 4.621 -16.953 -6.402 1 98.62 77 ARG A CA 1
ATOM 608 C C . ARG A 1 77 ? 5.789 -17.906 -6.66 1 98.62 77 ARG A C 1
ATOM 610 O O . ARG A 1 77 ? 6.145 -18.703 -5.801 1 98.62 77 ARG A O 1
ATOM 617 N N . ILE A 1 78 ? 6.426 -17.766 -7.805 1 98.75 78 ILE A N 1
ATOM 618 C CA . ILE A 1 78 ? 7.656 -18.516 -8.055 1 98.75 78 ILE A CA 1
ATOM 619 C C . ILE A 1 78 ? 8.68 -18.219 -6.969 1 98.75 78 ILE A C 1
ATOM 621 O O . ILE A 1 78 ? 8.961 -17.047 -6.684 1 98.75 78 ILE A O 1
ATOM 625 N N . PRO A 1 79 ? 9.242 -19.234 -6.355 1 98.81 79 PRO A N 1
ATOM 626 C CA . PRO A 1 79 ? 10.141 -19 -5.23 1 98.81 79 PRO A CA 1
ATOM 627 C C . PRO A 1 79 ? 11.398 -18.219 -5.633 1 98.81 79 PRO A C 1
ATOM 629 O O . PRO A 1 79 ? 11.953 -18.453 -6.711 1 98.81 79 PRO A O 1
ATOM 632 N N . MET A 1 80 ? 11.742 -17.359 -4.766 1 98.81 80 MET A N 1
ATOM 633 C CA . MET A 1 80 ? 13.094 -16.812 -4.859 1 98.81 80 MET A CA 1
ATOM 634 C C . MET A 1 80 ? 14.133 -17.859 -4.492 1 98.81 80 MET A C 1
ATOM 636 O O . MET A 1 80 ? 13.875 -18.734 -3.66 1 98.81 80 MET A O 1
ATOM 640 N N . LEU A 1 81 ? 15.312 -17.766 -5.09 1 98.75 81 LEU A N 1
ATOM 641 C CA . LEU A 1 81 ? 16.391 -18.688 -4.719 1 98.75 81 LEU A CA 1
ATOM 642 C C . LEU A 1 81 ? 16.75 -18.547 -3.246 1 98.75 81 LEU A C 1
ATOM 644 O O . LEU A 1 81 ? 17.094 -19.516 -2.584 1 98.75 81 LEU A O 1
ATOM 648 N N . CYS A 1 82 ? 16.562 -17.359 -2.705 1 98.19 82 CYS A N 1
ATOM 649 C CA . CYS A 1 82 ? 17 -17.094 -1.339 1 98.19 82 CYS A CA 1
ATOM 650 C C . CYS A 1 82 ? 16.016 -17.656 -0.328 1 98.19 82 CYS A C 1
ATOM 652 O O . CYS A 1 82 ? 16.281 -17.656 0.875 1 98.19 82 CYS A O 1
ATOM 654 N N . GLU A 1 83 ? 14.875 -18.203 -0.768 1 98.62 83 GLU A N 1
ATOM 655 C CA . GLU A 1 83 ? 13.898 -18.641 0.225 1 98.62 83 GLU A CA 1
ATOM 656 C C . GLU A 1 83 ? 13.539 -20.109 0.044 1 98.62 83 GLU A C 1
ATOM 658 O O . GLU A 1 83 ? 12.555 -20.594 0.604 1 98.62 83 GLU A O 1
ATOM 663 N N . VAL A 1 84 ? 14.289 -20.891 -0.698 1 98.81 84 VAL A N 1
ATOM 664 C CA . VAL A 1 84 ? 13.93 -22.25 -1.089 1 98.81 84 VAL A CA 1
ATOM 665 C C . VAL A 1 84 ? 13.812 -23.141 0.152 1 98.81 84 VAL A C 1
ATOM 667 O O . VAL A 1 84 ? 12.977 -24.047 0.204 1 98.81 84 VAL A O 1
ATOM 670 N N . GLU A 1 85 ? 14.641 -22.922 1.216 1 98.81 85 GLU A N 1
ATOM 671 C CA . GLU A 1 85 ? 14.531 -23.719 2.434 1 98.81 85 GLU A CA 1
ATOM 672 C C . GLU A 1 85 ? 13.188 -23.516 3.113 1 98.81 85 GLU A C 1
ATOM 674 O O . GLU A 1 85 ? 12.539 -24.469 3.535 1 98.81 85 GLU A O 1
ATOM 679 N N . ASP A 1 86 ? 12.789 -22.25 3.219 1 98.88 86 ASP A N 1
ATOM 680 C CA . ASP A 1 86 ? 11.492 -21.938 3.812 1 98.88 86 ASP A CA 1
ATOM 681 C C . ASP A 1 86 ? 10.352 -22.516 2.977 1 98.88 86 ASP A C 1
ATOM 683 O O . ASP A 1 86 ? 9.336 -22.953 3.52 1 98.88 86 ASP A O 1
ATOM 687 N N . VAL A 1 87 ? 10.523 -22.469 1.646 1 98.94 87 VAL A N 1
ATOM 688 C CA . VAL A 1 87 ? 9.492 -23.016 0.768 1 98.94 87 VAL A CA 1
ATOM 689 C C . VAL A 1 87 ? 9.289 -24.5 1.077 1 98.94 87 VAL A C 1
ATOM 691 O O . VAL A 1 87 ? 8.156 -24.938 1.283 1 98.94 87 VAL A O 1
ATOM 694 N N . VAL A 1 88 ? 10.398 -25.234 1.179 1 98.94 88 VAL A N 1
ATOM 695 C CA . VAL A 1 88 ? 10.305 -26.672 1.434 1 98.94 88 VAL A CA 1
ATOM 696 C C . VAL A 1 88 ? 9.734 -26.906 2.83 1 98.94 88 VAL A C 1
ATOM 698 O O . VAL A 1 88 ? 8.977 -27.859 3.041 1 98.94 88 VAL A O 1
ATOM 701 N N . LYS A 1 89 ? 10 -26.031 3.773 1 98.81 89 LYS A N 1
ATOM 702 C CA . LYS A 1 89 ? 9.578 -26.203 5.16 1 98.81 89 LYS A CA 1
ATOM 703 C C . LYS A 1 89 ? 8.094 -25.906 5.332 1 98.81 89 LYS A C 1
ATOM 705 O O . LYS A 1 89 ? 7.406 -26.562 6.113 1 98.81 89 LYS A O 1
ATOM 710 N N . TYR A 1 90 ? 7.555 -24.875 4.562 1 98.81 90 TYR A N 1
ATOM 711 C CA . TYR A 1 90 ? 6.277 -24.312 4.996 1 98.81 90 TYR A CA 1
ATOM 712 C C . TYR A 1 90 ? 5.227 -24.438 3.902 1 98.81 90 TYR A C 1
ATOM 714 O O . TYR A 1 90 ? 4.035 -24.234 4.152 1 98.81 90 TYR A O 1
ATOM 722 N N . ALA A 1 91 ? 5.605 -24.734 2.707 1 98.88 91 ALA A N 1
ATOM 723 C CA . ALA A 1 91 ? 4.656 -25.016 1.631 1 98.88 91 ALA A CA 1
ATOM 724 C C . ALA A 1 91 ? 4.57 -26.5 1.336 1 98.88 91 ALA A C 1
ATOM 726 O O . ALA A 1 91 ? 5.594 -27.203 1.312 1 98.88 91 ALA A O 1
ATOM 727 N N . ASP A 1 92 ? 3.396 -27.016 1.161 1 98.81 92 ASP A N 1
ATOM 728 C CA . ASP A 1 92 ? 3.209 -28.406 0.722 1 98.81 92 ASP A CA 1
ATOM 729 C C . ASP A 1 92 ? 3.438 -28.531 -0.781 1 98.81 92 ASP A C 1
ATOM 731 O O . ASP A 1 92 ? 3.869 -29.594 -1.257 1 98.81 92 ASP A O 1
ATOM 735 N N . ILE A 1 93 ? 3.088 -27.547 -1.517 1 98.81 93 ILE A N 1
ATOM 736 C CA . ILE A 1 93 ? 3.266 -27.5 -2.963 1 98.81 93 ILE A CA 1
ATOM 737 C C . ILE A 1 93 ? 3.605 -26.094 -3.404 1 98.81 93 ILE A C 1
ATOM 739 O O . ILE A 1 93 ? 3.129 -25.109 -2.812 1 98.81 93 ILE A O 1
ATOM 743 N N . SER A 1 94 ? 4.504 -25.875 -4.312 1 98.94 94 SER A N 1
ATOM 744 C CA . SER A 1 94 ? 4.863 -24.562 -4.832 1 98.94 94 SER A CA 1
ATOM 745 C C . SER A 1 94 ? 4.758 -24.516 -6.352 1 98.94 94 SER A C 1
ATOM 747 O O . SER A 1 94 ? 4.992 -25.516 -7.027 1 98.94 94 SER A O 1
ATOM 749 N N . MET A 1 95 ? 4.395 -23.406 -6.883 1 98.88 95 MET A N 1
ATOM 750 C CA . MET A 1 95 ? 4.398 -23.172 -8.328 1 98.88 95 MET A CA 1
ATOM 751 C C . MET A 1 95 ? 5.785 -22.766 -8.805 1 98.88 95 MET A C 1
ATOM 753 O O . MET A 1 95 ? 6.484 -22 -8.125 1 98.88 95 MET A O 1
ATOM 757 N N . ASN A 1 96 ? 6.188 -23.25 -9.984 1 98.88 96 ASN A N 1
ATOM 758 C CA . ASN A 1 96 ? 7.539 -23.031 -10.484 1 98.88 96 ASN A CA 1
ATOM 759 C C . ASN A 1 96 ? 7.555 -22.875 -12 1 98.88 96 ASN A C 1
ATOM 761 O O . ASN A 1 96 ? 6.711 -23.438 -12.703 1 98.88 96 ASN A O 1
ATOM 765 N N . SER A 1 97 ? 8.57 -22.125 -12.438 1 98.75 97 SER A N 1
ATOM 766 C CA . SER A 1 97 ? 8.695 -21.938 -13.875 1 98.75 97 SER A CA 1
ATOM 767 C C . SER A 1 97 ? 10.156 -21.922 -14.312 1 98.75 97 SER A C 1
ATOM 769 O O . SER A 1 97 ? 10.477 -21.578 -15.453 1 98.75 97 SER A O 1
ATOM 771 N N . GLU A 1 98 ? 11.094 -22.25 -13.375 1 98.81 98 GLU A N 1
ATOM 772 C CA . GLU A 1 98 ? 12.523 -22.203 -13.688 1 98.81 98 GLU A CA 1
ATOM 773 C C . GLU A 1 98 ? 13.242 -23.453 -13.195 1 98.81 98 GLU A C 1
ATOM 775 O O . GLU A 1 98 ? 13.148 -23.812 -12.016 1 98.81 98 GLU A O 1
ATOM 780 N N . LEU A 1 99 ? 14.023 -24.047 -14.125 1 98.81 99 LEU A N 1
ATOM 781 C CA . LEU A 1 99 ? 14.773 -25.25 -13.781 1 98.81 99 LEU A CA 1
ATOM 782 C C . LEU A 1 99 ? 15.758 -24.969 -12.648 1 98.81 99 LEU A C 1
ATOM 784 O O . LEU A 1 99 ? 15.898 -25.781 -11.734 1 98.81 99 LEU A O 1
ATOM 788 N N . ASP A 1 100 ? 16.406 -23.797 -12.656 1 98.69 100 ASP A N 1
ATOM 789 C CA . ASP A 1 100 ? 17.375 -23.453 -11.617 1 98.69 100 ASP A CA 1
ATOM 790 C C . ASP A 1 100 ? 16.703 -23.391 -10.25 1 98.69 100 ASP A C 1
ATOM 792 O O . ASP A 1 100 ? 17.297 -23.812 -9.25 1 98.69 100 ASP A O 1
ATOM 796 N N . THR A 1 101 ? 15.547 -22.875 -10.172 1 98.88 101 THR A N 1
ATOM 797 C CA . THR A 1 101 ? 14.805 -22.812 -8.922 1 98.88 101 THR A CA 1
ATOM 798 C C . THR A 1 101 ? 14.445 -24.219 -8.438 1 98.88 101 THR A C 1
ATOM 800 O O . THR A 1 101 ? 14.562 -24.516 -7.25 1 98.88 101 THR A O 1
ATOM 803 N N . LEU A 1 102 ? 14.062 -25.094 -9.391 1 98.94 102 LEU A N 1
ATOM 804 C CA . LEU A 1 102 ? 13.695 -26.453 -9.039 1 98.94 102 LEU A CA 1
ATOM 805 C C . LEU A 1 102 ? 14.914 -27.234 -8.531 1 98.94 102 LEU A C 1
ATOM 807 O O . LEU A 1 102 ? 14.797 -28.031 -7.602 1 98.94 102 LEU A O 1
ATOM 811 N N . LYS A 1 103 ? 16.047 -26.984 -9.18 1 98.94 103 LYS A N 1
ATOM 812 C CA . LYS A 1 103 ? 17.281 -27.594 -8.688 1 98.94 103 LYS A CA 1
ATOM 813 C C . LYS A 1 103 ? 17.609 -27.125 -7.273 1 98.94 103 LYS A C 1
ATOM 815 O O . LYS A 1 103 ? 18.031 -27.922 -6.434 1 98.94 103 LYS A O 1
ATOM 820 N N . ALA A 1 104 ? 17.406 -25.859 -6.984 1 98.94 104 ALA A N 1
ATOM 821 C CA . ALA A 1 104 ? 17.641 -25.328 -5.648 1 98.94 104 ALA A CA 1
ATOM 822 C C . ALA A 1 104 ? 16.656 -25.906 -4.641 1 98.94 104 ALA A C 1
ATOM 824 O O . ALA A 1 104 ? 17.047 -26.25 -3.516 1 98.94 104 ALA A O 1
ATOM 825 N N . LEU A 1 105 ? 15.414 -26.047 -5.012 1 98.94 105 LEU A N 1
ATOM 826 C CA . LEU A 1 105 ? 14.414 -26.672 -4.16 1 98.94 105 LEU A CA 1
ATOM 827 C C . LEU A 1 105 ? 14.781 -28.125 -3.871 1 98.94 105 LEU A C 1
ATOM 829 O O . LEU A 1 105 ? 14.625 -28.609 -2.744 1 98.94 105 LEU A O 1
ATOM 833 N N . ASN A 1 106 ? 15.25 -28.797 -4.93 1 98.94 106 ASN A N 1
ATOM 834 C C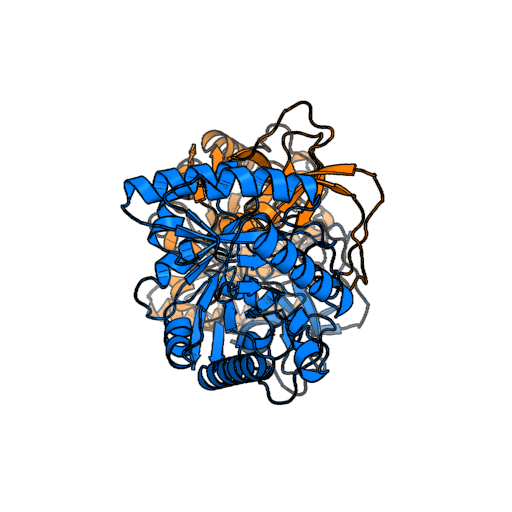A . ASN A 1 106 ? 15.68 -30.188 -4.777 1 98.94 106 ASN A CA 1
ATOM 835 C C . ASN A 1 106 ? 16.781 -30.312 -3.725 1 98.94 106 ASN A C 1
ATOM 837 O O . ASN A 1 106 ? 16.719 -31.203 -2.871 1 98.94 106 ASN A O 1
ATOM 841 N N . LYS A 1 107 ? 17.766 -29.438 -3.822 1 98.88 107 LYS A N 1
ATOM 842 C CA . LYS A 1 107 ? 18.859 -29.453 -2.861 1 98.88 107 LYS A CA 1
ATOM 843 C C . LYS A 1 107 ? 18.359 -29.172 -1.447 1 98.88 107 LYS A C 1
ATOM 845 O O . LYS A 1 107 ? 18.75 -29.859 -0.497 1 98.88 107 LYS A O 1
ATOM 850 N N . ALA A 1 108 ? 17.484 -28.188 -1.264 1 98.88 108 ALA A N 1
ATOM 851 C CA . ALA A 1 108 ? 16.922 -27.859 0.04 1 98.88 108 ALA A CA 1
ATOM 852 C C . ALA A 1 108 ? 16.094 -29.031 0.593 1 98.88 108 ALA A C 1
ATOM 854 O O . ALA A 1 108 ? 16.188 -29.344 1.78 1 98.88 108 ALA A O 1
ATOM 855 N N . ALA A 1 109 ? 15.336 -29.641 -0.281 1 98.94 109 ALA A N 1
ATOM 856 C CA . ALA A 1 109 ? 14.5 -30.766 0.126 1 98.94 109 ALA A CA 1
ATOM 857 C C . ALA A 1 109 ? 15.352 -31.938 0.602 1 98.94 109 ALA A C 1
ATOM 859 O O . ALA A 1 109 ? 15.023 -32.594 1.599 1 98.94 109 ALA A O 1
ATOM 860 N N . LYS A 1 110 ? 16.406 -32.156 -0.119 1 98.88 110 LYS A N 1
ATOM 861 C CA . LYS A 1 110 ? 17.328 -33.219 0.302 1 98.88 110 LYS A CA 1
ATOM 862 C C . LYS A 1 110 ? 17.859 -32.938 1.705 1 98.88 110 LYS A C 1
ATOM 864 O O . LYS A 1 110 ? 17.875 -33.812 2.557 1 98.88 110 LYS A O 1
ATOM 869 N N . THR A 1 111 ? 18.312 -31.734 1.911 1 98.69 111 THR A N 1
ATOM 870 C CA . THR A 1 111 ? 18.875 -31.328 3.197 1 98.69 111 THR A CA 1
ATOM 871 C C . THR A 1 111 ? 17.844 -31.516 4.312 1 98.69 111 THR A C 1
ATOM 873 O O . THR A 1 111 ? 18.203 -31.875 5.438 1 98.69 111 THR A O 1
ATOM 876 N N . LEU A 1 112 ? 16.578 -31.328 4.016 1 98.62 112 LEU A N 1
ATOM 877 C CA . LEU A 1 112 ? 15.523 -31.375 5.016 1 98.62 112 LEU A CA 1
ATOM 878 C C . LEU A 1 112 ? 14.875 -32.75 5.051 1 98.62 112 LEU A C 1
ATOM 880 O O . LEU A 1 112 ? 13.922 -32.969 5.793 1 98.62 112 LEU A O 1
ATOM 884 N N . ASN A 1 113 ? 15.289 -33.688 4.262 1 98.62 113 ASN A N 1
ATOM 885 C CA . ASN A 1 113 ? 14.773 -35.062 4.164 1 98.62 113 ASN A CA 1
ATOM 886 C C . ASN A 1 113 ? 13.289 -35.062 3.809 1 98.62 113 ASN A C 1
ATOM 888 O O . ASN A 1 113 ? 12.492 -35.688 4.5 1 98.62 113 ASN A O 1
ATOM 892 N N . LYS A 1 114 ? 13.008 -34.281 2.742 1 98.62 114 LYS A N 1
ATOM 893 C CA . LYS A 1 114 ? 11.641 -34.188 2.234 1 98.62 114 LYS A CA 1
ATOM 894 C C . LYS A 1 114 ? 11.609 -34.344 0.717 1 98.62 114 LYS A C 1
ATOM 896 O O . LYS A 1 114 ? 12.656 -34.312 0.06 1 98.62 114 LYS A O 1
ATOM 901 N N . VAL A 1 115 ? 10.5 -34.719 0.231 1 98.81 115 VAL A N 1
ATOM 902 C CA . VAL A 1 115 ? 10.18 -34.562 -1.185 1 98.81 115 VAL A CA 1
ATOM 903 C C . VAL A 1 115 ? 9.188 -33.406 -1.376 1 98.81 115 VAL A C 1
ATOM 905 O O . VAL A 1 115 ? 8.133 -33.375 -0.73 1 98.81 115 VAL A O 1
ATOM 908 N N . HIS A 1 116 ? 9.547 -32.469 -2.107 1 98.88 116 HIS A N 1
ATOM 909 C CA . HIS A 1 116 ? 8.711 -31.281 -2.297 1 98.88 116 HIS A CA 1
ATOM 910 C C . HIS A 1 116 ? 7.879 -31.391 -3.57 1 98.88 116 HIS A C 1
ATOM 912 O O . HIS A 1 116 ? 8.414 -31.703 -4.637 1 98.88 116 HIS A O 1
ATOM 918 N N . SER A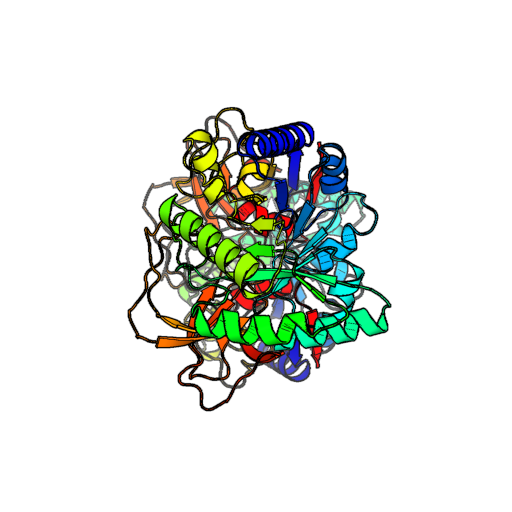 1 117 ? 6.574 -31.172 -3.463 1 98.94 117 SER A N 1
ATOM 919 C CA . SER A 1 117 ? 5.672 -31.203 -4.609 1 98.94 117 SER A CA 1
ATOM 920 C C . SER A 1 117 ? 5.66 -29.875 -5.352 1 98.94 117 SER A C 1
ATOM 922 O O . SER A 1 117 ? 5.695 -28.812 -4.73 1 98.94 117 SER A O 1
ATOM 924 N N . VAL A 1 118 ? 5.637 -29.969 -6.672 1 98.94 118 VAL A N 1
ATOM 925 C CA . VAL A 1 118 ? 5.676 -28.734 -7.453 1 98.94 118 VAL A CA 1
ATOM 926 C C . VAL A 1 118 ? 4.621 -28.797 -8.555 1 98.94 118 VAL A C 1
ATOM 928 O O . VAL A 1 118 ? 4.223 -29.875 -8.992 1 98.94 118 VAL A O 1
ATOM 931 N N . ILE A 1 119 ? 4.102 -27.672 -8.906 1 98.94 119 ILE A N 1
ATOM 932 C CA . ILE A 1 119 ? 3.301 -27.438 -10.102 1 98.94 119 ILE A CA 1
ATOM 933 C C . ILE A 1 119 ? 4.109 -26.625 -11.117 1 98.94 119 ILE A C 1
ATOM 935 O O . ILE A 1 119 ? 4.676 -25.578 -10.773 1 98.94 119 ILE A O 1
ATOM 939 N N . ILE A 1 120 ? 4.207 -27.109 -12.312 1 98.94 120 ILE A N 1
ATOM 940 C CA . ILE A 1 120 ? 4.949 -26.422 -13.359 1 98.94 120 ILE A CA 1
ATOM 941 C C . ILE A 1 120 ? 4.02 -25.469 -14.109 1 98.94 120 ILE A C 1
ATOM 943 O O . ILE A 1 120 ? 2.982 -25.891 -14.633 1 98.94 120 ILE A O 1
ATOM 947 N N . MET A 1 121 ? 4.402 -24.203 -14.18 1 98.88 121 MET A N 1
ATOM 948 C CA . MET A 1 121 ? 3.549 -23.172 -14.766 1 98.88 121 MET A CA 1
ATOM 949 C C . MET A 1 121 ? 3.797 -23.047 -16.266 1 98.88 121 MET A C 1
ATOM 951 O O . MET A 1 121 ? 4.945 -23.047 -16.719 1 98.88 121 MET A O 1
ATOM 955 N N . VAL A 1 122 ? 2.73 -22.953 -16.969 1 98.56 122 VAL A N 1
ATOM 956 C CA . VAL A 1 122 ? 2.756 -22.703 -18.406 1 98.56 122 VAL A CA 1
ATOM 957 C C . VAL A 1 122 ? 2.1 -21.359 -18.719 1 98.56 122 VAL A C 1
ATOM 959 O O . VAL A 1 122 ? 1.195 -20.922 -18 1 98.56 122 VAL A O 1
ATOM 962 N N . ASP A 1 123 ? 2.629 -20.656 -19.672 1 98.19 123 ASP A N 1
ATOM 963 C CA . ASP A 1 123 ? 2.082 -19.375 -20.109 1 98.19 123 ASP A CA 1
ATOM 964 C C . ASP A 1 123 ? 1.251 -19.547 -21.375 1 98.19 123 ASP A C 1
ATOM 966 O O . ASP A 1 123 ? 1.783 -19.906 -22.438 1 98.19 123 ASP A O 1
ATOM 970 N N . LEU A 1 124 ? -0.001 -19.266 -21.297 1 97.31 124 LEU A N 1
ATOM 971 C CA . LEU A 1 124 ? -0.902 -19.438 -22.422 1 97.31 124 LEU A CA 1
ATOM 972 C C . LEU A 1 124 ? -1.328 -18.094 -23 1 97.31 124 LEU A C 1
ATOM 974 O O . LEU A 1 124 ? -2.459 -17.953 -23.469 1 97.31 124 LEU A O 1
ATOM 978 N N . GLY A 1 125 ? -0.461 -17.109 -22.766 1 96.06 125 GLY A N 1
ATOM 979 C CA . GLY A 1 125 ? -0.728 -15.852 -23.453 1 96.06 125 GLY A CA 1
ATOM 980 C C . GLY A 1 125 ? -0.837 -14.664 -22.516 1 96.06 125 GLY A C 1
ATOM 981 O O . GLY A 1 125 ? -0.792 -13.516 -22.953 1 96.06 125 GLY A O 1
ATOM 982 N N . ASP A 1 126 ? -1.016 -14.891 -21.234 1 95.56 126 ASP A N 1
ATOM 983 C CA . ASP A 1 126 ? -1.08 -13.789 -20.281 1 95.56 126 ASP A CA 1
ATOM 984 C C . ASP A 1 126 ? 0.27 -13.086 -20.156 1 95.56 126 ASP A C 1
ATOM 986 O O . ASP A 1 126 ? 0.336 -11.914 -19.766 1 95.56 126 ASP A O 1
ATOM 990 N N . LEU A 1 127 ? 1.314 -13.852 -20.391 1 95.5 127 LEU A N 1
ATOM 991 C CA . LEU A 1 127 ? 2.701 -13.398 -20.438 1 95.5 127 LEU A CA 1
ATOM 992 C C . LEU A 1 127 ? 3.186 -12.977 -19.062 1 95.5 127 LEU A C 1
ATOM 994 O O . LEU A 1 127 ? 3.994 -12.055 -18.938 1 95.5 127 LEU A O 1
ATOM 998 N N . ARG A 1 128 ? 2.619 -13.484 -18.078 1 94.69 128 ARG A N 1
ATOM 999 C CA . ARG A 1 128 ? 3.23 -13.469 -16.75 1 94.69 128 ARG A CA 1
ATOM 1000 C C . ARG A 1 128 ? 4.238 -14.602 -16.594 1 94.69 128 ARG A C 1
ATOM 1002 O O . ARG A 1 128 ? 5.113 -14.781 -17.453 1 94.69 128 ARG A O 1
ATOM 1009 N N . GLU A 1 129 ? 4.09 -15.492 -15.562 1 97.62 129 GLU A N 1
ATOM 1010 C CA . GLU A 1 129 ? 5.105 -16.531 -15.422 1 97.62 129 GLU A CA 1
ATOM 1011 C C . GLU A 1 129 ? 4.703 -17.797 -16.172 1 97.62 129 GLU A C 1
ATOM 1013 O O . GLU A 1 129 ? 3.516 -18.047 -16.375 1 97.62 129 GLU A O 1
ATOM 1018 N N . GLY A 1 130 ? 5.68 -18.625 -16.547 1 98.56 130 GLY A N 1
ATOM 1019 C CA . GLY A 1 130 ? 5.449 -19.953 -17.094 1 98.56 130 GLY A CA 1
ATOM 1020 C C . GLY A 1 130 ? 6.184 -20.203 -18.391 1 98.56 130 GLY A C 1
ATOM 1021 O O . GLY A 1 130 ? 6.652 -19.25 -19.031 1 98.56 130 GLY A O 1
ATOM 1022 N N . TYR A 1 131 ? 6.258 -21.453 -18.797 1 98.62 131 TYR A N 1
ATOM 1023 C CA . TYR A 1 131 ? 6.848 -21.844 -20.062 1 98.62 131 TYR A CA 1
ATOM 1024 C C . TYR A 1 131 ? 5.945 -21.438 -21.234 1 98.62 131 TYR A C 1
ATOM 1026 O O . TYR A 1 131 ? 4.789 -21.859 -21.297 1 98.62 131 TYR A O 1
ATOM 1034 N N . PHE A 1 132 ? 6.508 -20.641 -22.078 1 97.75 132 PHE A N 1
ATOM 1035 C CA . PHE A 1 132 ? 5.758 -20.203 -23.25 1 97.75 132 PHE A CA 1
ATOM 1036 C C . PHE A 1 132 ? 5.984 -21.156 -24.422 1 97.75 132 PHE A C 1
ATOM 1038 O O . PHE A 1 132 ? 5.051 -21.469 -25.156 1 97.75 132 PHE A O 1
ATOM 1045 N N . GLU A 1 133 ? 7.223 -21.656 -24.547 1 96.56 133 GLU A N 1
ATOM 1046 C CA . GLU A 1 133 ? 7.594 -22.562 -25.625 1 96.56 133 GLU A CA 1
ATOM 1047 C C . GLU A 1 133 ? 7.504 -24.016 -25.188 1 96.56 133 GLU A C 1
ATOM 1049 O O . GLU A 1 133 ? 8.148 -24.422 -24.219 1 96.56 133 GLU A O 1
ATOM 1054 N N . ALA A 1 134 ? 6.773 -24.781 -25.953 1 96.19 134 ALA A N 1
ATOM 1055 C CA . ALA A 1 134 ? 6.566 -26.203 -25.641 1 96.19 134 ALA A CA 1
ATOM 1056 C C . ALA A 1 134 ? 7.898 -26.938 -25.578 1 96.19 134 ALA A C 1
ATOM 1058 O O . ALA A 1 134 ? 8.078 -27.828 -24.734 1 96.19 134 ALA A O 1
ATOM 1059 N N . GLU A 1 135 ? 8.805 -26.609 -26.453 1 97.38 135 GLU A N 1
ATOM 1060 C CA . GLU A 1 135 ? 10.102 -27.281 -26.5 1 97.38 135 GLU A CA 1
ATOM 1061 C C . GLU A 1 135 ? 10.898 -27.016 -25.219 1 97.38 135 GLU A C 1
ATOM 1063 O O . GLU A 1 135 ? 11.523 -27.938 -24.688 1 97.38 135 GLU A O 1
ATOM 1068 N N . ASP A 1 136 ? 10.867 -25.781 -24.812 1 97.88 136 ASP A N 1
ATOM 1069 C CA . ASP A 1 136 ? 11.547 -25.422 -23.578 1 97.88 136 ASP A CA 1
ATOM 1070 C C . ASP A 1 136 ? 10.961 -26.188 -22.391 1 97.88 136 ASP A C 1
ATOM 1072 O O . ASP A 1 136 ? 11.703 -26.672 -21.531 1 97.88 136 ASP A O 1
ATOM 1076 N N . LEU A 1 137 ? 9.648 -26.281 -22.359 1 98.62 137 LEU A N 1
ATOM 1077 C CA . LEU A 1 137 ? 8.961 -27.016 -21.297 1 98.62 137 LEU A CA 1
ATOM 1078 C C . LEU A 1 137 ? 9.414 -28.484 -21.281 1 98.62 137 LEU A C 1
ATOM 1080 O O . LEU A 1 137 ? 9.836 -28.984 -20.234 1 98.62 137 LEU A O 1
ATOM 1084 N N . LYS A 1 138 ? 9.359 -29.109 -22.391 1 98.31 138 LYS A N 1
ATOM 1085 C CA . LYS A 1 138 ? 9.68 -30.531 -22.484 1 98.31 138 LYS A CA 1
ATOM 1086 C C . LYS A 1 138 ? 11.141 -30.797 -22.125 1 98.31 138 LYS A C 1
ATOM 1088 O O . LYS A 1 138 ? 11.445 -31.766 -21.422 1 98.31 138 LYS A O 1
ATOM 1093 N N . GLU A 1 139 ? 12.023 -29.922 -22.625 1 98.44 139 GLU A N 1
ATOM 1094 C CA . GLU A 1 139 ? 13.445 -30.062 -22.328 1 98.44 139 GLU A CA 1
ATOM 1095 C C . GLU A 1 139 ? 13.695 -29.953 -20.812 1 98.44 139 GLU A C 1
ATOM 1097 O O . GLU A 1 139 ? 14.492 -30.719 -20.266 1 98.44 139 GLU A O 1
ATOM 1102 N N . ASN A 1 140 ? 13.031 -29.062 -20.172 1 98.62 140 ASN A N 1
ATOM 1103 C CA . ASN A 1 140 ? 13.211 -28.891 -18.734 1 98.62 140 ASN A CA 1
ATOM 1104 C C . ASN A 1 140 ? 12.539 -30 -17.938 1 98.62 140 ASN A C 1
ATOM 1106 O O . ASN A 1 140 ? 13.055 -30.438 -16.906 1 98.62 140 ASN A O 1
ATOM 1110 N N . ILE A 1 141 ? 11.359 -30.484 -18.406 1 98.75 141 ILE A N 1
ATOM 1111 C CA . ILE A 1 141 ? 10.703 -31.594 -17.734 1 98.75 141 ILE A CA 1
ATOM 1112 C C . ILE A 1 141 ? 11.633 -32.812 -17.703 1 98.75 141 ILE A C 1
ATOM 1114 O O . ILE A 1 141 ? 11.727 -33.5 -16.688 1 98.75 141 ILE A O 1
ATOM 1118 N N . LYS A 1 142 ? 12.398 -33.031 -18.812 1 98.5 142 LYS A N 1
ATOM 1119 C CA . LYS A 1 142 ? 13.367 -34.125 -18.891 1 98.5 142 LYS A CA 1
ATOM 1120 C C . LYS A 1 142 ? 14.391 -34.031 -17.766 1 98.5 142 LYS A C 1
ATOM 1122 O O . LYS A 1 142 ? 14.852 -35.062 -17.25 1 98.5 142 LYS A O 1
ATOM 1127 N N . GLU A 1 143 ? 14.727 -32.844 -17.453 1 98.69 143 GLU A N 1
ATOM 1128 C CA . GLU A 1 143 ? 15.711 -32.625 -16.391 1 98.69 143 GLU A CA 1
ATOM 1129 C C . GLU A 1 143 ? 15.062 -32.688 -15.008 1 98.69 143 GLU A C 1
ATOM 1131 O O . GLU A 1 143 ? 15.648 -33.219 -14.07 1 98.69 143 GLU A O 1
ATOM 1136 N N . ILE A 1 144 ? 13.875 -32.188 -14.828 1 98.81 144 ILE A N 1
ATOM 1137 C CA . ILE A 1 144 ? 13.195 -32.094 -13.539 1 98.81 144 ILE A CA 1
ATOM 1138 C C . ILE A 1 144 ? 12.883 -33.5 -13.023 1 98.81 144 ILE A C 1
ATOM 1140 O O . ILE A 1 144 ? 12.992 -33.75 -11.828 1 98.81 144 ILE A O 1
ATOM 1144 N N . ILE A 1 145 ? 12.516 -34.438 -13.906 1 98.31 145 ILE A N 1
ATOM 1145 C CA . ILE A 1 145 ? 12.094 -35.75 -13.484 1 98.31 145 ILE A CA 1
ATOM 1146 C C . ILE A 1 145 ? 13.281 -36.531 -12.891 1 98.31 145 ILE A C 1
ATOM 1148 O O . ILE A 1 145 ? 13.102 -37.531 -12.234 1 98.31 145 ILE A O 1
ATOM 1152 N N . LYS A 1 146 ? 14.516 -36 -13.156 1 98.38 146 LYS A N 1
ATOM 1153 C CA . LYS A 1 146 ? 15.719 -36.625 -12.617 1 98.38 146 LYS A CA 1
ATOM 1154 C C . LYS A 1 146 ? 15.992 -36.156 -11.188 1 98.38 146 LYS A C 1
ATOM 1156 O O . LYS A 1 146 ? 16.828 -36.719 -10.492 1 98.38 146 LYS A O 1
ATOM 1161 N N . LEU A 1 147 ? 15.352 -35.125 -10.727 1 98.75 147 LEU A N 1
ATOM 1162 C CA . LEU A 1 147 ? 15.531 -34.594 -9.375 1 98.75 147 LEU A CA 1
ATOM 1163 C C . LEU A 1 147 ? 14.852 -35.5 -8.352 1 98.75 147 LEU A C 1
ATOM 1165 O O . LEU A 1 147 ? 13.625 -35.625 -8.344 1 98.75 147 LEU A O 1
ATOM 1169 N N . GLU A 1 148 ? 15.523 -36 -7.402 1 98.5 148 GLU A N 1
ATOM 1170 C CA . GLU A 1 148 ? 15.07 -37.094 -6.543 1 98.5 148 GLU A CA 1
ATOM 1171 C C . GLU A 1 148 ? 14.141 -36.562 -5.441 1 98.5 148 GLU A C 1
ATOM 1173 O O . GLU A 1 148 ? 13.367 -37.344 -4.867 1 98.5 148 GLU A O 1
ATOM 1178 N N . ASN A 1 149 ? 14.297 -35.312 -5.109 1 98.88 149 ASN A N 1
ATOM 1179 C CA . ASN A 1 149 ? 13.516 -34.812 -3.99 1 98.88 149 ASN A CA 1
ATOM 1180 C C . ASN A 1 149 ? 12.445 -33.812 -4.461 1 98.88 149 ASN A C 1
ATOM 1182 O O . ASN A 1 149 ? 11.984 -32.969 -3.689 1 98.88 149 ASN A O 1
ATOM 1186 N N . ILE A 1 150 ? 12.102 -33.875 -5.746 1 98.81 150 ILE A N 1
ATOM 1187 C CA . ILE A 1 150 ? 11.016 -33.094 -6.328 1 98.81 150 ILE A CA 1
ATOM 1188 C C . ILE A 1 150 ? 9.969 -34.031 -6.941 1 98.81 150 ILE A C 1
ATOM 1190 O O . ILE A 1 150 ? 10.312 -34.969 -7.641 1 98.81 150 ILE A O 1
ATOM 1194 N N . GLU A 1 151 ? 8.734 -33.812 -6.641 1 98.81 151 GLU A N 1
ATOM 1195 C CA . GLU A 1 151 ? 7.609 -34.469 -7.277 1 98.81 151 GLU A CA 1
ATOM 1196 C C . GLU A 1 151 ? 6.781 -33.5 -8.117 1 98.81 151 GLU A C 1
ATOM 1198 O O . GLU A 1 151 ? 6.211 -32.562 -7.582 1 98.81 151 GLU A O 1
ATOM 1203 N N . ILE A 1 152 ? 6.715 -33.75 -9.398 1 98.81 152 ILE A N 1
ATOM 1204 C CA . ILE A 1 152 ? 5.832 -32.969 -10.242 1 98.81 152 ILE A CA 1
ATOM 1205 C C . ILE A 1 152 ? 4.383 -33.406 -10.047 1 98.81 152 ILE A C 1
ATOM 1207 O O . ILE A 1 152 ? 3.99 -34.469 -10.523 1 98.81 152 ILE A O 1
ATOM 1211 N N . LYS A 1 153 ? 3.605 -32.562 -9.383 1 98.69 153 LYS A N 1
ATOM 1212 C CA . LYS A 1 153 ? 2.223 -32.906 -9.062 1 98.69 153 LYS A CA 1
ATOM 1213 C C . LYS A 1 153 ? 1.273 -32.438 -10.164 1 98.69 153 LYS A C 1
ATOM 1215 O O . LYS A 1 153 ? 0.152 -32.938 -10.273 1 98.69 153 LYS A O 1
ATOM 1220 N N . GLY A 1 154 ? 1.786 -31.484 -10.898 1 98.75 154 GLY A N 1
ATOM 1221 C CA . GLY A 1 154 ? 0.874 -30.984 -11.906 1 98.75 154 GLY A CA 1
ATOM 1222 C C . GLY A 1 154 ? 1.45 -29.828 -12.703 1 98.75 154 GLY A C 1
ATOM 1223 O O . GLY A 1 154 ? 2.656 -29.578 -12.664 1 98.75 154 GLY A O 1
ATOM 1224 N N . ILE A 1 155 ? 0.559 -29.203 -13.531 1 98.88 155 ILE A N 1
ATOM 1225 C CA . ILE A 1 155 ? 0.854 -27.984 -14.273 1 98.88 155 ILE A CA 1
ATOM 1226 C C . ILE A 1 155 ? -0.222 -26.938 -13.992 1 98.88 155 ILE A C 1
ATOM 1228 O O . ILE A 1 155 ? -1.293 -27.25 -13.469 1 98.88 155 ILE A O 1
ATOM 1232 N N . GLY A 1 156 ? 0.077 -25.734 -14.18 1 98.81 156 GLY A N 1
ATOM 1233 C CA . GLY A 1 156 ? -0.875 -24.656 -13.953 1 98.81 156 GLY A CA 1
ATOM 1234 C C . GLY A 1 156 ? -0.682 -23.484 -14.891 1 98.81 156 GLY A C 1
ATOM 1235 O O . GLY A 1 156 ? 0.305 -23.422 -15.625 1 98.81 156 GLY A O 1
ATOM 1236 N N . VAL A 1 157 ? -1.694 -22.594 -14.891 1 98.38 157 VAL A N 1
ATOM 1237 C CA . VAL A 1 157 ? -1.65 -21.391 -15.711 1 98.38 157 VAL A CA 1
ATOM 1238 C C . VAL A 1 157 ? -2.207 -20.203 -14.922 1 98.38 157 VAL A C 1
ATOM 1240 O O . VAL A 1 157 ? -3.014 -20.391 -14.008 1 98.38 157 VAL A O 1
ATOM 1243 N N . ASN A 1 158 ? -1.686 -19.047 -15.148 1 96.19 158 ASN A N 1
ATOM 1244 C CA . ASN A 1 158 ? -2.27 -17.781 -14.68 1 96.19 158 ASN A CA 1
ATOM 1245 C C . ASN A 1 158 ? -2.844 -16.969 -15.844 1 96.19 158 ASN A C 1
ATOM 1247 O O . ASN A 1 158 ? -2.172 -16.781 -16.859 1 96.19 158 ASN A O 1
ATOM 1251 N N . LEU A 1 159 ? -4.07 -16.594 -15.68 1 94.69 159 LEU A N 1
ATOM 1252 C CA . LEU A 1 159 ? -4.738 -15.695 -16.625 1 94.69 159 LEU A CA 1
ATOM 1253 C C . LEU A 1 159 ? -5.34 -14.492 -15.898 1 94.69 159 LEU A C 1
ATOM 1255 O O . LEU A 1 159 ? -5.457 -14.5 -14.672 1 94.69 159 LEU A O 1
ATOM 1259 N N . THR A 1 160 ? -5.629 -13.375 -16.625 1 92.81 160 THR A N 1
ATOM 1260 C CA . THR A 1 160 ? -6.242 -12.148 -16.125 1 92.81 160 THR A CA 1
ATOM 1261 C C . THR A 1 160 ? -5.328 -11.453 -15.117 1 92.81 160 THR A C 1
ATOM 1263 O O . THR A 1 160 ? -5.797 -10.945 -14.102 1 92.81 160 THR A O 1
ATOM 1266 N N . CYS A 1 161 ? -4.062 -11.492 -15.305 1 91 161 CYS A N 1
ATOM 1267 C CA . CYS A 1 161 ? -3.107 -10.875 -14.391 1 91 161 CYS A CA 1
ATOM 1268 C C . CYS A 1 161 ? -2.328 -9.766 -15.078 1 91 161 CYS A C 1
ATOM 1270 O O . CYS A 1 161 ? -2.76 -8.609 -15.094 1 91 161 CYS A O 1
ATOM 1272 N N . TYR A 1 162 ? -1.289 -10.078 -15.797 1 90 162 TYR A N 1
ATOM 1273 C CA . TYR A 1 162 ? -0.524 -9.062 -16.516 1 90 162 TYR A CA 1
ATOM 1274 C C . TYR A 1 162 ? -1.204 -8.695 -17.828 1 90 162 TYR A C 1
ATOM 1276 O O . TYR A 1 162 ? -1.61 -7.543 -18.016 1 90 162 TYR A O 1
ATOM 1284 N N . GLY A 1 163 ? -1.432 -9.656 -18.656 1 91.5 163 GLY A N 1
ATOM 1285 C CA . GLY A 1 163 ? -2.029 -9.445 -19.969 1 91.5 163 GLY A CA 1
ATOM 1286 C C . GLY A 1 163 ? -3.539 -9.297 -19.906 1 91.5 163 GLY A C 1
ATOM 1287 O O . GLY A 1 163 ? -4.164 -8.93 -20.906 1 91.5 163 GLY A O 1
ATOM 1288 N N . ALA A 1 164 ? -4.098 -9.617 -18.844 1 93.19 164 ALA A N 1
ATOM 1289 C CA . ALA A 1 164 ? -5.539 -9.562 -18.609 1 93.19 164 ALA A CA 1
ATOM 1290 C C . ALA A 1 164 ? -6.293 -10.461 -19.578 1 93.19 164 ALA A C 1
ATOM 1292 O O . ALA A 1 164 ? -7.379 -10.109 -20.047 1 93.19 164 ALA A O 1
ATOM 1293 N N . VAL A 1 165 ? -5.633 -11.555 -19.984 1 94.62 165 VAL A N 1
ATOM 1294 C CA . VAL A 1 165 ? -6.273 -12.5 -20.891 1 94.62 165 VAL A CA 1
ATOM 1295 C C . VAL A 1 165 ? -7.406 -13.227 -20.156 1 94.62 165 VAL A C 1
ATOM 1297 O O . VAL A 1 165 ? -7.203 -13.789 -19.078 1 94.62 165 VAL A O 1
ATOM 1300 N N . ILE A 1 166 ? -8.555 -13.281 -20.719 1 96.31 166 ILE A N 1
ATOM 1301 C CA . ILE A 1 166 ? -9.727 -13.898 -20.109 1 96.31 166 ILE A CA 1
ATOM 1302 C C . ILE A 1 166 ? -9.664 -15.414 -20.281 1 96.31 166 ILE A C 1
ATOM 1304 O O . ILE A 1 166 ? -9.422 -15.906 -21.391 1 96.31 166 ILE A O 1
ATOM 1308 N N . PRO A 1 167 ? -9.812 -16.156 -19.172 1 97.5 167 PRO A N 1
ATOM 1309 C CA . PRO A 1 167 ? -9.922 -17.609 -19.344 1 97.5 167 PRO A CA 1
ATOM 1310 C C . PRO A 1 167 ? -11.133 -18.031 -20.172 1 97.5 167 PRO A C 1
ATOM 1312 O O . PRO A 1 167 ? -12.234 -17.5 -19.969 1 97.5 167 PRO A O 1
ATOM 1315 N N . LYS A 1 168 ? -10.922 -18.875 -21.031 1 97.31 168 LYS A N 1
ATOM 1316 C CA . LYS A 1 168 ? -11.953 -19.453 -21.891 1 97.31 168 LYS A CA 1
ATOM 1317 C C . LYS A 1 168 ? -11.773 -20.969 -22.016 1 97.31 168 LYS A C 1
ATOM 1319 O O . LYS A 1 168 ? -10.734 -21.5 -21.609 1 97.31 168 LYS A O 1
ATOM 1324 N N . ASN A 1 169 ? -12.836 -21.562 -22.516 1 97.75 169 ASN A N 1
ATOM 1325 C CA . ASN A 1 169 ? -12.734 -23 -22.781 1 97.75 169 ASN A CA 1
ATOM 1326 C C . ASN A 1 169 ? -11.539 -23.312 -23.672 1 97.75 169 ASN A C 1
ATOM 1328 O O . ASN A 1 169 ? -10.789 -24.266 -23.391 1 97.75 169 ASN A O 1
ATOM 1332 N N . ASP A 1 170 ? -11.258 -22.531 -24.594 1 96.5 170 ASP A N 1
ATOM 1333 C CA . ASP A 1 170 ? -10.219 -22.812 -25.578 1 96.5 170 ASP A CA 1
ATOM 1334 C C . ASP A 1 170 ? -8.828 -22.766 -24.922 1 96.5 170 ASP A C 1
ATOM 1336 O O . ASP A 1 170 ? -8.062 -23.719 -25.047 1 96.5 170 ASP A O 1
ATOM 1340 N N . ASN A 1 171 ? -8.445 -21.75 -24.266 1 96.38 171 ASN A N 1
ATOM 1341 C CA . ASN A 1 171 ? -7.109 -21.672 -23.703 1 96.38 171 ASN A CA 1
ATOM 1342 C C . ASN A 1 171 ? -6.922 -22.672 -22.562 1 96.38 171 ASN A C 1
ATOM 1344 O O . ASN A 1 171 ? -5.832 -23.219 -22.375 1 96.38 171 ASN A O 1
ATOM 1348 N N . LEU A 1 172 ? -7.973 -22.938 -21.812 1 98.19 172 LEU A N 1
ATOM 1349 C CA . LEU A 1 172 ? -7.848 -23.906 -20.734 1 98.19 172 LEU A CA 1
ATOM 1350 C C . LEU A 1 172 ? -7.809 -25.328 -21.281 1 98.19 172 LEU A C 1
ATOM 1352 O O . LEU A 1 172 ? -7.188 -26.219 -20.672 1 98.19 172 LEU A O 1
ATOM 1356 N N . SER A 1 173 ? -8.492 -25.531 -22.406 1 98.44 173 SER A N 1
ATOM 1357 C CA . SER A 1 173 ? -8.375 -26.844 -23.062 1 98.44 173 SER A CA 1
ATOM 1358 C C . SER A 1 173 ? -6.945 -27.094 -23.531 1 98.44 173 SER A C 1
ATOM 1360 O O . SER A 1 173 ? -6.477 -28.234 -23.516 1 98.44 173 SER A O 1
ATOM 1362 N N . ARG A 1 174 ? -6.301 -26.047 -23.922 1 98.06 174 ARG A N 1
ATOM 1363 C CA . ARG A 1 174 ? -4.898 -26.172 -24.297 1 98.06 174 ARG A CA 1
ATOM 1364 C C . ARG A 1 174 ? -4.051 -26.625 -23.109 1 98.06 174 ARG A C 1
ATOM 1366 O O . ARG A 1 174 ? -3.121 -27.422 -23.266 1 98.06 174 ARG A O 1
ATOM 1373 N N . LEU A 1 175 ? -4.32 -26.125 -21.938 1 98.62 175 LEU A N 1
ATOM 1374 C CA . LEU A 1 175 ? -3.627 -26.578 -20.734 1 98.62 175 LEU A CA 1
ATOM 1375 C C . LEU A 1 175 ? -3.832 -28.078 -20.516 1 98.62 175 LEU A C 1
ATOM 1377 O O . LEU A 1 175 ? -2.887 -28.797 -20.188 1 98.62 175 LEU A O 1
ATOM 1381 N N . CYS A 1 176 ? -5.059 -28.547 -20.703 1 98.62 176 CYS A N 1
ATOM 1382 C CA . CYS A 1 176 ? -5.379 -29.953 -20.562 1 98.62 176 CYS A CA 1
ATOM 1383 C C . CYS A 1 176 ? -4.605 -30.797 -21.578 1 98.62 176 CYS A C 1
ATOM 1385 O O . CYS A 1 176 ? -4.098 -31.859 -21.234 1 98.62 176 CYS A O 1
ATOM 1387 N N . ASP A 1 177 ? -4.543 -30.25 -22.781 1 98.56 177 ASP A N 1
ATOM 1388 C CA . ASP A 1 177 ? -3.801 -30.953 -23.828 1 98.56 177 ASP A CA 1
ATOM 1389 C C . ASP A 1 177 ? -2.328 -31.109 -23.438 1 98.56 177 ASP A C 1
ATOM 1391 O O . ASP A 1 177 ? -1.73 -32.156 -23.656 1 98.56 177 ASP A O 1
ATOM 1395 N N . ILE A 1 178 ? -1.762 -30.047 -22.922 1 98.62 178 ILE A N 1
ATOM 1396 C CA . ILE A 1 178 ? -0.365 -30.062 -22.5 1 98.62 178 ILE A CA 1
ATOM 1397 C C . ILE A 1 178 ? -0.181 -31.094 -21.391 1 98.62 178 ILE A C 1
ATOM 1399 O O . ILE A 1 178 ? 0.78 -31.875 -21.406 1 98.62 178 ILE A O 1
ATOM 1403 N N . ALA A 1 179 ? -1.081 -31.141 -20.422 1 98.62 179 ALA A N 1
ATOM 1404 C CA . ALA A 1 179 ? -1.019 -32.125 -19.344 1 98.62 179 ALA A CA 1
ATOM 1405 C C . ALA A 1 179 ? -1.021 -33.531 -19.906 1 98.62 179 ALA A C 1
ATOM 1407 O O . ALA A 1 179 ? -0.208 -34.375 -19.484 1 98.62 179 ALA A O 1
ATOM 1408 N N . ASP A 1 180 ? -1.912 -33.781 -20.844 1 98.56 180 ASP A N 1
ATOM 1409 C CA . ASP A 1 180 ? -2.029 -35.094 -21.438 1 98.56 180 ASP A CA 1
ATOM 1410 C C . ASP A 1 180 ? -0.75 -35.469 -22.172 1 98.56 180 ASP A C 1
ATOM 1412 O O . ASP A 1 180 ? -0.307 -36.625 -22.109 1 98.56 180 ASP A O 1
ATOM 1416 N N . GLU A 1 181 ? -0.256 -34.531 -22.891 1 98.38 181 GLU A N 1
ATOM 1417 C CA . GLU A 1 181 ? 0.996 -34.781 -23.594 1 98.38 181 GLU A CA 1
ATOM 1418 C C . GLU A 1 181 ? 2.117 -35.156 -22.625 1 98.38 181 GLU A C 1
ATOM 1420 O O . GLU A 1 181 ? 2.883 -36.094 -22.875 1 98.38 181 GLU A O 1
ATOM 1425 N N . LEU A 1 182 ? 2.26 -34.438 -21.547 1 98.5 182 LEU A N 1
ATOM 1426 C CA . LEU A 1 182 ? 3.307 -34.688 -20.562 1 98.5 182 LEU A CA 1
ATOM 1427 C C . LEU A 1 182 ? 3.096 -36.031 -19.859 1 98.5 182 LEU A C 1
ATOM 1429 O O . LEU A 1 182 ? 4.059 -36.719 -19.547 1 98.5 182 LEU A O 1
ATOM 1433 N N . ARG A 1 183 ? 1.818 -36.375 -19.547 1 98.56 183 ARG A N 1
ATOM 1434 C CA . ARG A 1 183 ? 1.506 -37.688 -18.969 1 98.56 183 ARG A CA 1
ATOM 1435 C C . ARG A 1 183 ? 2.029 -38.812 -19.844 1 98.56 183 ARG A C 1
ATOM 1437 O O . ARG A 1 183 ? 2.68 -39.75 -19.344 1 98.56 183 ARG A O 1
ATOM 1444 N N . THR A 1 184 ? 1.771 -38.656 -21.062 1 98.25 184 THR A N 1
ATOM 1445 C CA . THR A 1 184 ? 2.1 -39.719 -22.016 1 98.25 184 THR A CA 1
ATOM 1446 C C . THR A 1 184 ? 3.602 -39.75 -22.281 1 98.25 184 THR A C 1
ATOM 1448 O O . THR A 1 184 ? 4.219 -40.812 -22.219 1 98.25 184 THR A O 1
ATOM 1451 N N . GLU A 1 185 ? 4.145 -38.625 -22.547 1 97.94 185 GLU A N 1
ATOM 1452 C CA . GLU A 1 185 ? 5.535 -38.562 -22.984 1 97.94 185 GLU A CA 1
ATOM 1453 C C . GLU A 1 185 ? 6.496 -38.875 -21.844 1 97.94 185 GLU A C 1
ATOM 1455 O O . GLU A 1 185 ? 7.551 -39.469 -22.062 1 97.94 185 GLU A O 1
ATOM 1460 N N . PHE A 1 186 ? 6.168 -38.531 -20.625 1 98.19 186 PHE A N 1
ATOM 1461 C CA . PHE A 1 186 ? 7.121 -38.625 -19.531 1 98.19 186 PHE A CA 1
ATOM 1462 C C . PHE A 1 186 ? 6.598 -39.531 -18.438 1 98.19 186 PHE A C 1
ATOM 1464 O O . PHE A 1 186 ? 7.211 -39.656 -17.375 1 98.19 186 PHE A O 1
ATOM 1471 N N . ASN A 1 187 ? 5.434 -40.219 -18.625 1 97.62 187 ASN A N 1
ATOM 1472 C CA . ASN A 1 187 ? 4.812 -41.125 -17.672 1 97.62 187 ASN A CA 1
ATOM 1473 C C . ASN A 1 187 ? 4.594 -40.469 -16.312 1 97.62 187 ASN A C 1
ATOM 1475 O O . ASN A 1 187 ? 5.012 -40.969 -15.281 1 97.62 187 ASN A O 1
ATOM 1479 N N . LEU A 1 188 ? 4.043 -39.25 -16.344 1 98.19 188 LEU A N 1
ATOM 1480 C CA . LEU A 1 188 ? 3.682 -38.5 -15.156 1 98.19 188 LEU A CA 1
ATOM 1481 C C . LEU A 1 188 ? 2.191 -38.625 -14.859 1 98.19 188 LEU A C 1
ATOM 1483 O O . LEU A 1 188 ? 1.379 -38.75 -15.781 1 98.19 188 LEU A O 1
ATOM 1487 N N . GLU A 1 189 ? 1.74 -38.625 -13.633 1 98.19 189 GLU A N 1
ATOM 1488 C CA . GLU A 1 189 ? 0.328 -38.688 -13.258 1 98.19 189 GLU A CA 1
ATOM 1489 C C . GLU A 1 189 ? -0.328 -37.312 -13.406 1 98.19 189 GLU A C 1
ATOM 1491 O O . GLU A 1 189 ? -1.396 -37.188 -14.008 1 98.19 189 GLU A O 1
ATOM 1496 N N . LEU A 1 190 ? 0.292 -36.281 -12.867 1 98.62 190 LEU A N 1
ATOM 1497 C CA . LEU A 1 190 ? -0.148 -34.906 -12.891 1 98.62 190 LEU A CA 1
ATOM 1498 C C . LEU A 1 190 ? -1.595 -34.781 -12.422 1 98.62 190 LEU A C 1
ATOM 1500 O O . LEU A 1 190 ? -2.459 -34.344 -13.18 1 98.62 190 LEU A O 1
ATOM 1504 N N . PRO A 1 191 ? -1.866 -35.125 -11.211 1 98.56 191 PRO A N 1
ATOM 1505 C CA . PRO A 1 191 ? -3.242 -35.062 -10.711 1 98.56 191 PRO A CA 1
ATOM 1506 C C . PRO A 1 191 ? -3.775 -33.625 -10.625 1 98.56 191 PRO A C 1
ATOM 1508 O O . PRO A 1 191 ? -4.988 -33.438 -10.531 1 98.56 191 PRO A O 1
ATOM 1511 N N . ILE A 1 192 ? -2.898 -32.656 -10.648 1 98.81 192 ILE A N 1
ATOM 1512 C CA . ILE A 1 192 ? -3.336 -31.266 -10.523 1 98.81 192 ILE A CA 1
ATOM 1513 C C . ILE A 1 192 ? -3.15 -30.531 -11.852 1 98.81 192 ILE A C 1
ATOM 1515 O O . ILE A 1 192 ? -2.021 -30.375 -12.32 1 98.81 192 ILE A O 1
ATOM 1519 N N . VAL A 1 193 ? -4.191 -30.188 -12.477 1 98.88 193 VAL A N 1
ATOM 1520 C CA . VAL A 1 193 ? -4.227 -29.25 -13.586 1 98.88 193 VAL A CA 1
ATOM 1521 C C . VAL A 1 193 ? -4.926 -27.969 -13.148 1 98.88 193 VAL A C 1
ATOM 1523 O O . VAL A 1 193 ? -6.152 -27.875 -13.172 1 98.88 193 VAL A O 1
ATOM 1526 N N . SER A 1 194 ? -4.125 -26.969 -12.727 1 98.81 194 SER A N 1
ATOM 1527 C CA . SER A 1 194 ? -4.629 -25.75 -12.117 1 98.81 194 SER A CA 1
ATOM 1528 C C . SER A 1 194 ? -4.992 -24.719 -13.172 1 98.81 194 SER A C 1
ATOM 1530 O O . SER A 1 194 ? -4.109 -24.094 -13.781 1 98.81 194 SER A O 1
ATOM 1532 N N . GLY A 1 195 ? -6.281 -24.5 -13.32 1 97.69 195 GLY A N 1
ATOM 1533 C CA . GLY A 1 195 ? -6.781 -23.797 -14.5 1 97.69 195 GLY A CA 1
ATOM 1534 C C . GLY A 1 195 ? -7.074 -22.344 -14.25 1 97.69 195 GLY A C 1
ATOM 1535 O O . GLY A 1 195 ? -7.75 -21.688 -15.047 1 97.69 195 GLY A O 1
ATOM 1536 N N . GLY A 1 196 ? -6.617 -21.906 -13.023 1 95.06 196 GLY A N 1
ATOM 1537 C CA . GLY A 1 196 ? -6.781 -20.469 -12.898 1 95.06 196 GLY A CA 1
ATOM 1538 C C . GLY A 1 196 ? -7.281 -20.047 -11.531 1 95.06 196 GLY A C 1
ATOM 1539 O O . GLY A 1 196 ? -7.004 -20.703 -10.523 1 95.06 196 GLY A O 1
ATOM 1540 N N . ASN A 1 197 ? -7.828 -18.797 -11.602 1 95.81 197 ASN A N 1
ATOM 1541 C CA . ASN A 1 197 ? -8.219 -18.078 -10.391 1 95.81 197 ASN A CA 1
ATOM 1542 C C . ASN A 1 197 ? -9.688 -17.656 -10.438 1 95.81 197 ASN A C 1
ATOM 1544 O O . ASN A 1 197 ? -10.516 -18.359 -11.023 1 95.81 197 ASN A O 1
ATOM 1548 N N . SER A 1 198 ? -10.008 -16.578 -9.703 1 96.94 198 SER A N 1
ATOM 1549 C CA . SER A 1 198 ? -11.383 -16.094 -9.609 1 96.94 198 SER A CA 1
ATOM 1550 C C . SER A 1 198 ? -11.953 -15.766 -10.984 1 96.94 198 SER A C 1
ATOM 1552 O O . SER A 1 198 ? -13.172 -15.75 -11.172 1 96.94 198 SER A O 1
ATOM 1554 N N . SER A 1 199 ? -11.094 -15.586 -11.953 1 96.31 199 SER A N 1
ATOM 1555 C CA . SER A 1 199 ? -11.562 -15.227 -13.289 1 96.31 199 SER A CA 1
ATOM 1556 C C . SER A 1 199 ? -12.031 -16.469 -14.055 1 96.31 199 SER A C 1
ATOM 1558 O O . SER A 1 199 ? -12.672 -16.344 -15.102 1 96.31 199 SER A O 1
ATOM 1560 N N . SER A 1 200 ? -11.789 -17.656 -13.539 1 97.19 200 SER A N 1
ATOM 1561 C CA . SER A 1 200 ? -12.172 -18.891 -14.227 1 97.19 200 SER A CA 1
ATOM 1562 C C . SER A 1 200 ? -13.508 -19.406 -13.711 1 97.19 200 SER A C 1
ATOM 1564 O O . SER A 1 200 ? -14.125 -20.281 -14.336 1 97.19 200 SER A O 1
ATOM 1566 N N . ILE A 1 201 ? -13.969 -18.922 -12.602 1 96.25 201 ILE A N 1
ATOM 1567 C CA . ILE A 1 201 ? -15.078 -19.547 -11.883 1 96.25 201 ILE A CA 1
ATOM 1568 C C . ILE A 1 201 ? -16.359 -19.422 -12.711 1 96.25 201 ILE A C 1
ATOM 1570 O O . ILE A 1 201 ? -17.234 -20.281 -12.633 1 96.25 201 ILE A O 1
ATOM 1574 N N . TYR A 1 202 ? -16.484 -18.375 -13.484 1 95.94 202 TYR A N 1
ATOM 1575 C CA . TYR A 1 202 ? -17.703 -18.156 -14.258 1 95.94 202 TYR A CA 1
ATOM 1576 C C . TYR A 1 202 ? -17.906 -19.266 -15.273 1 95.94 202 TYR A C 1
ATOM 1578 O O . TYR A 1 202 ? -19.047 -19.531 -15.688 1 95.94 202 TYR A O 1
ATOM 1586 N N . LEU A 1 203 ? -16.859 -19.938 -15.703 1 97.56 203 LEU A N 1
ATOM 1587 C CA . LEU A 1 203 ? -16.922 -21.016 -16.688 1 97.56 203 LEU A CA 1
ATOM 1588 C C . LEU A 1 203 ? -17.656 -22.234 -16.109 1 97.56 203 LEU A C 1
ATOM 1590 O O . LEU A 1 203 ? -18.266 -23.016 -16.844 1 97.56 203 LEU A O 1
ATOM 1594 N N . ILE A 1 204 ? -17.531 -22.406 -14.742 1 96.75 204 ILE A N 1
ATOM 1595 C CA . ILE A 1 204 ? -18.219 -23.531 -14.102 1 96.75 204 ILE A CA 1
ATOM 1596 C C . ILE A 1 204 ? -19.734 -23.344 -14.25 1 96.75 204 ILE A C 1
ATOM 1598 O O . ILE A 1 204 ? -20.438 -24.281 -14.664 1 96.75 204 ILE A O 1
ATOM 1602 N N . ASP A 1 205 ? -20.188 -22.156 -13.977 1 91.56 205 ASP A N 1
ATOM 1603 C CA . ASP A 1 205 ? -21.609 -21.859 -14.055 1 91.56 205 ASP A CA 1
ATOM 1604 C C . ASP A 1 205 ? -22.125 -22.016 -15.484 1 91.56 205 ASP A C 1
ATOM 1606 O O . ASP A 1 205 ? -23.266 -22.422 -15.695 1 91.56 205 ASP A O 1
ATOM 1610 N N . LYS A 1 206 ? -21.297 -21.75 -16.391 1 94.94 206 LYS A N 1
ATOM 1611 C CA . LYS A 1 206 ? -21.672 -21.812 -17.797 1 94.94 206 LYS A CA 1
ATOM 1612 C C . LYS A 1 206 ? -21.516 -23.219 -18.359 1 94.94 206 LYS A C 1
ATOM 1614 O O . LYS A 1 206 ? -21.906 -23.484 -19.484 1 94.94 206 LYS A O 1
ATOM 1619 N N . GLY A 1 207 ? -20.891 -24.047 -17.594 1 96.38 207 GLY A N 1
ATOM 1620 C CA . GLY A 1 207 ? -20.609 -25.375 -18.094 1 96.38 207 GLY A CA 1
ATOM 1621 C C . GLY A 1 207 ? -19.531 -25.406 -19.156 1 96.38 207 GLY A C 1
ATOM 1622 O O . GLY A 1 207 ? -19.547 -26.25 -20.047 1 96.38 207 GLY A O 1
ATOM 1623 N N . GLU A 1 208 ? -18.656 -24.422 -19.047 1 97.94 208 GLU A N 1
ATOM 1624 C CA . GLU A 1 208 ? -17.656 -24.266 -20.094 1 97.94 208 GLU A CA 1
ATOM 1625 C C . GLU A 1 208 ? -16.25 -24.562 -19.578 1 97.94 208 GLU A C 1
ATOM 1627 O O . GLU A 1 208 ? -15.281 -24.469 -20.344 1 97.94 208 GLU A O 1
ATOM 1632 N N . LEU A 1 209 ? -16.094 -24.906 -18.344 1 98.12 209 LEU A N 1
ATOM 1633 C CA . LEU A 1 209 ? -14.781 -25.312 -17.844 1 98.12 209 LEU A CA 1
ATOM 1634 C C . LEU A 1 209 ? -14.391 -26.688 -18.359 1 98.12 209 LEU A C 1
ATOM 1636 O O . LEU A 1 209 ? -15.141 -27.656 -18.203 1 98.12 209 LEU A O 1
ATOM 1640 N N . PRO A 1 210 ? -13.219 -26.75 -19 1 98.19 210 PRO A N 1
ATOM 1641 C CA . PRO A 1 210 ? -12.844 -28.062 -19.5 1 98.19 210 PRO A CA 1
ATOM 1642 C C . PRO A 1 210 ? -12.742 -29.109 -18.406 1 98.19 210 PRO A C 1
ATOM 1644 O O . PRO A 1 210 ? -12.258 -28.812 -17.312 1 98.19 210 PRO A O 1
ATOM 1647 N N . GLU A 1 211 ? -13.125 -30.328 -18.672 1 95.94 211 GLU A N 1
ATOM 1648 C CA . GLU A 1 211 ? -13.148 -31.406 -17.688 1 95.94 211 GLU A CA 1
ATOM 1649 C C . GLU A 1 211 ? -11.742 -31.734 -17.188 1 95.94 211 GLU A C 1
ATOM 1651 O O . GLU A 1 211 ? -11.57 -32.219 -16.062 1 95.94 211 GLU A O 1
ATOM 1656 N N . GLY A 1 212 ? -10.773 -31.391 -17.906 1 97.62 212 GLY A N 1
ATOM 1657 C CA . GLY A 1 212 ? -9.398 -31.703 -17.531 1 97.62 212 GLY A CA 1
ATOM 1658 C C . GLY A 1 212 ? -8.844 -30.781 -16.469 1 97.62 212 GLY A C 1
ATOM 1659 O O . GLY A 1 212 ? -7.824 -31.078 -15.852 1 97.62 212 GLY A O 1
ATOM 1660 N N . ILE A 1 213 ? -9.516 -29.672 -16.203 1 98.75 213 ILE A N 1
ATOM 1661 C CA . ILE A 1 213 ? -9.102 -28.766 -15.141 1 98.75 213 ILE A CA 1
ATOM 1662 C C . ILE A 1 213 ? -9.508 -29.344 -13.789 1 98.75 213 ILE A C 1
ATOM 1664 O O . ILE A 1 213 ? -10.688 -29.609 -13.547 1 98.75 213 ILE A O 1
ATOM 1668 N N . THR A 1 214 ? -8.531 -29.484 -12.859 1 98.81 214 THR A N 1
ATOM 1669 C CA . THR A 1 214 ? -8.828 -30.219 -11.641 1 98.81 214 THR A CA 1
ATOM 1670 C C . THR A 1 214 ? -8.617 -29.328 -10.414 1 98.81 214 THR A C 1
ATOM 1672 O O . THR A 1 214 ? -8.852 -29.766 -9.281 1 98.81 214 THR A O 1
ATOM 1675 N N . ASN A 1 215 ? -8.211 -28.094 -10.57 1 98.81 215 ASN A N 1
ATOM 1676 C CA . ASN A 1 215 ? -7.926 -27.188 -9.453 1 98.81 215 ASN A CA 1
ATOM 1677 C C . ASN A 1 215 ? -8.148 -25.734 -9.836 1 98.81 215 ASN A C 1
ATOM 1679 O O . ASN A 1 215 ? -7.844 -25.328 -10.953 1 98.81 215 ASN A O 1
ATOM 1683 N N . LEU A 1 216 ? -8.711 -25 -8.977 1 98.75 216 LEU A N 1
ATOM 1684 C CA . LEU A 1 216 ? -8.805 -23.547 -9.109 1 98.75 216 LEU A CA 1
ATOM 1685 C C . LEU A 1 216 ? -8.297 -22.859 -7.848 1 98.75 216 LEU A C 1
ATOM 1687 O O . LEU A 1 216 ? -8.508 -23.344 -6.734 1 98.75 216 LEU A O 1
ATOM 1691 N N . ARG A 1 217 ? -7.617 -21.719 -8.008 1 98.75 217 ARG A N 1
ATOM 1692 C CA . ARG A 1 217 ? -7.062 -20.891 -6.945 1 98.75 217 ARG A CA 1
ATOM 1693 C C . ARG A 1 217 ? -7.875 -19.609 -6.781 1 98.75 217 ARG A C 1
ATOM 1695 O O . ARG A 1 217 ? -7.656 -18.625 -7.496 1 98.75 217 ARG A O 1
ATOM 1702 N N . VAL A 1 218 ? -8.711 -19.562 -5.82 1 98.5 218 VAL A N 1
ATOM 1703 C CA . VAL A 1 218 ? -9.766 -18.562 -5.785 1 98.5 218 VAL A CA 1
ATOM 1704 C C . VAL A 1 218 ? -9.523 -17.609 -4.621 1 98.5 218 VAL A C 1
ATOM 1706 O O . VAL A 1 218 ? -9.508 -18.016 -3.459 1 98.5 218 VAL A O 1
ATOM 1709 N N . GLY A 1 219 ? -9.312 -16.312 -4.918 1 97.88 219 GLY A N 1
ATOM 1710 C CA . GLY A 1 219 ? -9.125 -15.281 -3.914 1 97.88 219 GLY A CA 1
ATOM 1711 C C . GLY A 1 219 ? -10.266 -14.281 -3.863 1 97.88 219 GLY A C 1
ATOM 1712 O O . GLY A 1 219 ? -11.188 -14.43 -3.062 1 97.88 219 GLY A O 1
ATOM 1713 N N . GLU A 1 220 ? -10.328 -13.445 -4.852 1 96.88 220 GLU A N 1
ATOM 1714 C CA . GLU A 1 220 ? -11.25 -12.312 -4.879 1 96.88 220 GLU A CA 1
ATOM 1715 C C . GLU A 1 220 ? -12.703 -12.781 -4.805 1 96.88 220 GLU A C 1
ATOM 1717 O O . GLU A 1 220 ? -13.516 -12.172 -4.109 1 96.88 220 GLU A O 1
ATOM 1722 N N . SER A 1 221 ? -13.039 -13.852 -5.539 1 98.06 221 SER A N 1
ATOM 1723 C CA . SER A 1 221 ? -14.422 -14.32 -5.527 1 98.06 221 SER A CA 1
ATOM 1724 C C . SER A 1 221 ? -14.852 -14.734 -4.125 1 98.06 221 SER A C 1
ATOM 1726 O O . SER A 1 221 ? -15.969 -14.43 -3.703 1 98.06 221 SER A O 1
ATOM 1728 N N . MET A 1 222 ? -13.992 -15.406 -3.467 1 98.56 222 MET A N 1
ATOM 1729 C CA . MET A 1 222 ? -14.297 -15.828 -2.102 1 98.56 222 MET A CA 1
ATOM 1730 C C . MET A 1 222 ? -14.422 -14.617 -1.179 1 98.56 222 MET A C 1
ATOM 1732 O O . MET A 1 222 ? -15.305 -14.578 -0.321 1 98.56 222 MET A O 1
ATOM 1736 N N . LEU A 1 223 ? -13.633 -13.602 -1.39 1 98.56 223 LEU A N 1
ATOM 1737 C CA . LEU A 1 223 ? -13.539 -12.461 -0.487 1 98.56 223 LEU A CA 1
ATOM 1738 C C . LEU A 1 223 ? -14.664 -11.469 -0.748 1 98.56 223 LEU A C 1
ATOM 1740 O O . LEU A 1 223 ? -15.242 -10.922 0.192 1 98.56 223 LEU A O 1
ATOM 1744 N N . LEU A 1 224 ? -14.977 -11.266 -2.039 1 97.94 224 LEU A N 1
ATOM 1745 C CA . LEU A 1 224 ? -15.805 -10.117 -2.387 1 97.94 224 LEU A CA 1
ATOM 1746 C C . LEU A 1 224 ? -17.078 -10.562 -3.109 1 97.94 224 LEU A C 1
ATOM 1748 O O . LEU A 1 224 ? -17.922 -9.734 -3.459 1 97.94 224 LEU A O 1
ATOM 1752 N N . GLY A 1 225 ? -17.219 -11.844 -3.412 1 98 225 GLY A N 1
ATOM 1753 C CA . GLY A 1 225 ? -18.422 -12.367 -4.039 1 98 225 GLY A CA 1
ATOM 1754 C C . GLY A 1 225 ? -18.578 -11.953 -5.488 1 98 225 GLY A C 1
ATOM 1755 O O . GLY A 1 225 ? -19.688 -11.742 -5.969 1 98 225 GLY A O 1
ATOM 1756 N N . ARG A 1 226 ? -17.484 -11.766 -6.121 1 94.94 226 ARG A N 1
ATOM 1757 C CA . ARG A 1 226 ? -17.547 -11.391 -7.531 1 94.94 226 ARG A CA 1
ATOM 1758 C C . ARG A 1 226 ? -16.547 -12.195 -8.352 1 94.94 226 ARG A C 1
ATOM 1760 O O . ARG A 1 226 ? -15.469 -12.547 -7.859 1 94.94 226 ARG A O 1
ATOM 1767 N N . GLU A 1 227 ? -16.922 -12.516 -9.594 1 92.75 227 GLU A N 1
ATOM 1768 C CA . GLU A 1 227 ? -15.93 -13.078 -10.508 1 92.75 227 GLU A CA 1
ATOM 1769 C C . GLU A 1 227 ? -15.094 -11.977 -11.156 1 92.75 227 GLU A C 1
ATOM 1771 O O . GLU A 1 227 ? -15.547 -10.836 -11.281 1 92.75 227 GLU A O 1
ATOM 1776 N N . THR A 1 228 ? -13.836 -12.266 -11.586 1 92.25 228 THR A N 1
ATOM 1777 C CA . THR A 1 228 ? -12.906 -11.195 -11.945 1 92.25 228 THR A CA 1
ATOM 1778 C C . THR A 1 228 ? -12.719 -11.117 -13.453 1 92.25 228 THR A C 1
ATOM 1780 O O . THR A 1 228 ? -12.023 -10.234 -13.953 1 92.25 228 THR A O 1
ATOM 1783 N N . ALA A 1 229 ? -13.32 -12.039 -14.219 1 92.25 229 ALA A N 1
ATOM 1784 C CA . ALA A 1 229 ? -13.227 -11.977 -15.672 1 92.25 229 ALA A CA 1
ATOM 1785 C C . ALA A 1 229 ? -13.969 -10.758 -16.219 1 92.25 229 ALA A C 1
ATOM 1787 O O . ALA A 1 229 ? -13.438 -10.031 -17.062 1 92.25 229 ALA A O 1
ATOM 1788 N N . TYR A 1 230 ? -15.156 -10.508 -15.664 1 91.38 230 TYR A N 1
ATOM 1789 C CA . TYR A 1 230 ? -15.992 -9.422 -16.172 1 91.38 230 TYR A CA 1
ATOM 1790 C C . TYR A 1 230 ? -16.453 -8.508 -15.039 1 91.38 230 TYR A C 1
ATOM 1792 O O . TYR A 1 230 ? -17.141 -7.52 -15.273 1 91.38 230 TYR A O 1
ATOM 1800 N N . GLY A 1 231 ? -16.078 -8.852 -13.82 1 91.19 231 GLY A N 1
ATOM 1801 C CA . GLY A 1 231 ? -16.344 -7.996 -12.672 1 91.19 231 GLY A CA 1
ATOM 1802 C C . GLY A 1 231 ? -17.781 -8.078 -12.18 1 91.19 231 GLY A C 1
ATOM 1803 O O . GLY A 1 231 ? -18.281 -7.133 -11.578 1 91.19 231 GLY A O 1
ATOM 1804 N N . GLU A 1 232 ? -18.453 -9.219 -12.375 1 93.12 232 GLU A N 1
ATOM 1805 C CA . GLU A 1 232 ? -19.859 -9.367 -12 1 93.12 232 GLU A CA 1
ATOM 1806 C C . GLU A 1 232 ? -20 -10.023 -10.625 1 93.12 232 GLU A C 1
ATOM 1808 O O . GLU A 1 232 ? -19.172 -10.859 -10.25 1 93.12 232 GLU A O 1
ATOM 1813 N N . ASP A 1 233 ? -21.047 -9.641 -9.961 1 95.38 233 ASP A N 1
ATOM 1814 C CA . ASP A 1 233 ? -21.375 -10.297 -8.695 1 95.38 233 ASP A CA 1
ATOM 1815 C C . ASP A 1 233 ? -21.781 -11.75 -8.922 1 95.38 233 ASP A C 1
ATOM 1817 O O . ASP A 1 233 ? -22.453 -12.07 -9.906 1 95.38 233 ASP A O 1
ATOM 1821 N N . ILE A 1 234 ? -21.375 -12.586 -8.023 1 96.75 234 ILE A N 1
ATOM 1822 C CA . ILE A 1 234 ? -21.812 -13.984 -8.062 1 96.75 234 ILE A CA 1
ATOM 1823 C C . ILE A 1 234 ? -23.062 -14.156 -7.219 1 96.75 234 ILE A C 1
ATOM 1825 O O . ILE A 1 234 ? -23.047 -13.938 -6.004 1 96.75 234 ILE A O 1
ATOM 1829 N N . ILE A 1 235 ? -24.141 -14.547 -7.848 1 95.88 235 ILE A N 1
ATOM 1830 C CA . ILE A 1 235 ? -25.422 -14.703 -7.172 1 95.88 235 ILE A CA 1
ATOM 1831 C C . ILE A 1 235 ? -25.281 -15.703 -6.023 1 95.88 235 ILE A C 1
ATOM 1833 O O . ILE A 1 235 ? -24.719 -16.781 -6.203 1 95.88 235 ILE A O 1
ATOM 1837 N N . GLY A 1 236 ? -25.719 -15.32 -4.875 1 96.69 236 GLY A N 1
ATOM 1838 C CA . GLY A 1 236 ? -25.688 -16.219 -3.725 1 96.69 236 GLY A CA 1
ATOM 1839 C C . GLY A 1 236 ? -24.516 -15.945 -2.789 1 96.69 236 GLY A C 1
ATOM 1840 O O . GLY A 1 236 ? -24.484 -16.453 -1.668 1 96.69 236 GLY A O 1
ATOM 1841 N N . MET A 1 237 ? -23.625 -15.133 -3.215 1 98.25 237 MET A N 1
ATOM 1842 C CA . MET A 1 237 ? -22.469 -14.844 -2.373 1 98.25 237 MET A CA 1
ATOM 1843 C C . MET A 1 237 ? -22.594 -13.461 -1.732 1 98.25 237 MET A C 1
ATOM 1845 O O . MET A 1 237 ? -23.406 -12.641 -2.17 1 98.25 237 MET A O 1
ATOM 1849 N N . ASN A 1 238 ? -21.828 -13.258 -0.68 1 98.38 238 ASN A N 1
ATOM 1850 C CA . ASN A 1 238 ? -21.797 -11.984 0.028 1 98.38 238 ASN A CA 1
ATOM 1851 C C . ASN A 1 238 ? -20.719 -11.055 -0.535 1 98.38 238 ASN A C 1
ATOM 1853 O O . ASN A 1 238 ? -19.578 -11.469 -0.746 1 98.38 238 ASN A O 1
ATOM 1857 N N . ASN A 1 239 ? -21.141 -9.836 -0.777 1 96.62 239 ASN A N 1
ATOM 1858 C CA . ASN A 1 239 ? -20.188 -8.859 -1.282 1 96.62 239 ASN A CA 1
ATOM 1859 C C . ASN A 1 239 ? -19.859 -7.801 -0.233 1 96.62 239 ASN A C 1
ATOM 1861 O O . ASN A 1 239 ? -19.188 -6.805 -0.533 1 96.62 239 ASN A O 1
ATOM 1865 N N . ASP A 1 240 ? -20.359 -7.969 1.005 1 97.31 240 ASP A N 1
ATOM 1866 C CA . ASP A 1 240 ? -20.156 -7.016 2.092 1 97.31 240 ASP A CA 1
ATOM 1867 C C . ASP A 1 240 ? -19.469 -7.684 3.285 1 97.31 240 ASP A C 1
ATOM 1869 O O . ASP A 1 240 ? -19.812 -7.41 4.438 1 97.31 240 ASP A O 1
ATOM 1873 N N . VAL A 1 241 ? -18.562 -8.609 2.992 1 98.69 241 VAL A N 1
ATOM 1874 C CA . VAL A 1 241 ? -17.812 -9.312 4.027 1 98.69 241 VAL A CA 1
ATOM 1875 C C . VAL A 1 241 ? -16.922 -8.328 4.781 1 98.69 241 VAL A C 1
ATOM 1877 O O . VAL A 1 241 ? -16.766 -8.43 6 1 98.69 241 VAL A O 1
ATOM 1880 N N . PHE A 1 242 ? -16.328 -7.387 4.059 1 98.81 242 PHE A N 1
ATOM 1881 C CA . PHE A 1 242 ? -15.352 -6.441 4.602 1 98.81 242 PHE A CA 1
ATOM 1882 C C . PHE A 1 242 ? -15.898 -5.02 4.543 1 98.81 242 PHE A C 1
ATOM 1884 O O . PHE A 1 242 ? -16.375 -4.574 3.498 1 98.81 242 PHE A O 1
ATOM 1891 N N . GLU A 1 243 ? -15.82 -4.324 5.633 1 98.81 243 GLU A N 1
ATOM 1892 C CA . GLU A 1 243 ? -16.156 -2.906 5.68 1 98.81 243 GLU A CA 1
ATOM 1893 C C . GLU A 1 243 ? -15.031 -2.086 6.301 1 98.81 243 GLU A C 1
ATOM 1895 O O . GLU A 1 243 ? -14.445 -2.488 7.305 1 98.81 243 GLU A O 1
ATOM 1900 N N . LEU A 1 244 ? -14.711 -1.015 5.66 1 98.94 244 LEU A N 1
ATOM 1901 C CA . LEU A 1 244 ? -13.719 -0.077 6.184 1 98.94 244 LEU A CA 1
ATOM 1902 C C . LEU A 1 244 ? -14.406 1.096 6.879 1 98.94 244 LEU A C 1
ATOM 1904 O O . LEU A 1 244 ? -15.258 1.762 6.293 1 98.94 244 LEU A O 1
ATOM 1908 N N . LYS A 1 245 ? -14.078 1.34 8.078 1 98.94 245 LYS A N 1
ATOM 1909 C CA . LYS A 1 245 ? -14.641 2.408 8.898 1 98.94 245 LYS A CA 1
ATOM 1910 C C . LYS A 1 245 ? -13.594 3.465 9.227 1 98.94 245 LYS A C 1
ATOM 1912 O O . LYS A 1 245 ? -12.508 3.139 9.727 1 98.94 245 LYS A O 1
ATOM 1917 N N . CYS A 1 246 ? -13.906 4.707 8.953 1 98.88 246 CYS A N 1
ATOM 1918 C CA . CYS A 1 246 ? -12.969 5.816 9.109 1 98.88 246 CYS A CA 1
ATOM 1919 C C . CYS A 1 246 ? -13.625 6.98 9.844 1 98.88 246 CYS A C 1
ATOM 1921 O O . CYS A 1 246 ? -14.797 7.281 9.625 1 98.88 246 CYS A O 1
ATOM 1923 N N . GLN A 1 247 ? -12.914 7.621 10.68 1 98.94 247 GLN A N 1
ATOM 1924 C CA . GLN A 1 247 ? -13.461 8.711 11.477 1 98.94 247 GLN A CA 1
ATOM 1925 C C . GLN A 1 247 ? -13.227 10.055 10.797 1 98.94 247 GLN A C 1
ATOM 1927 O O . GLN A 1 247 ? -12.156 10.305 10.242 1 98.94 247 GLN A O 1
ATOM 1932 N N . ILE A 1 248 ? -14.203 10.938 10.82 1 98.94 248 ILE A N 1
ATOM 1933 C CA . ILE A 1 248 ? -14.117 12.297 10.305 1 98.94 248 ILE A CA 1
ATOM 1934 C C . ILE A 1 248 ? -13.273 13.156 11.242 1 98.94 248 ILE A C 1
ATOM 1936 O O . ILE A 1 248 ? -13.555 13.25 12.438 1 98.94 248 ILE A O 1
ATOM 1940 N N . VAL A 1 249 ? -12.258 13.828 10.688 1 98.94 249 VAL A N 1
ATOM 1941 C CA . VAL A 1 249 ? -11.383 14.633 11.539 1 98.94 249 VAL A CA 1
ATOM 1942 C C . VAL A 1 249 ? -11.594 16.109 11.234 1 98.94 249 VAL A C 1
ATOM 1944 O O . VAL A 1 249 ? -11.211 16.984 12.031 1 98.94 249 VAL A O 1
ATOM 1947 N N . GLU A 1 250 ? -12.203 16.422 10.148 1 98.88 250 GLU A N 1
ATOM 1948 C CA . GLU A 1 250 ? -12.586 17.781 9.812 1 98.88 250 GLU A CA 1
ATOM 1949 C C . GLU A 1 250 ? -13.867 17.812 8.992 1 98.88 250 GLU A C 1
ATOM 1951 O O . GLU A 1 250 ? -14.102 16.922 8.164 1 98.88 250 GLU A O 1
ATOM 1956 N N . LEU A 1 251 ? -14.68 18.703 9.211 1 98.69 251 LEU A N 1
ATOM 1957 C CA . LEU A 1 251 ? -15.891 18.969 8.445 1 98.69 251 LEU A CA 1
ATOM 1958 C C . LEU A 1 251 ? -16.094 20.453 8.234 1 98.69 251 LEU A C 1
ATOM 1960 O O . LEU A 1 251 ? -16.344 21.203 9.195 1 98.69 251 LEU A O 1
ATOM 1964 N N . LYS A 1 252 ? -15.969 20.938 6.984 1 98.19 252 LYS A N 1
ATOM 1965 C CA . LYS A 1 252 ? -16.062 22.375 6.688 1 98.19 252 LYS A CA 1
ATOM 1966 C C . LYS A 1 252 ? -16.656 22.609 5.301 1 98.19 252 LYS A C 1
ATOM 1968 O O . LYS A 1 252 ? -16.578 21.734 4.43 1 98.19 252 LYS A O 1
ATOM 1973 N N . GLU A 1 253 ? -17.312 23.734 5.168 1 97.69 253 GLU A N 1
ATOM 1974 C CA . GLU A 1 253 ? -17.734 24.188 3.852 1 97.69 253 GLU A CA 1
ATOM 1975 C C . GLU A 1 253 ? -16.641 24.984 3.154 1 97.69 253 GLU A C 1
ATOM 1977 O O . GLU A 1 253 ? -16.047 25.891 3.744 1 97.69 253 GLU A O 1
ATOM 1982 N N . LYS A 1 254 ? -16.266 24.547 1.987 1 97.62 254 LYS A N 1
ATOM 1983 C CA . LYS A 1 254 ? -15.242 25.188 1.169 1 97.62 254 LYS A CA 1
ATOM 1984 C C . LYS A 1 254 ? -15.625 25.172 -0.308 1 97.62 254 LYS A C 1
ATOM 1986 O O . LYS A 1 254 ? -16.5 24.406 -0.719 1 97.62 254 LYS A O 1
ATOM 1991 N N . PRO A 1 255 ? -14.984 26.047 -1.101 1 96.44 255 PRO A N 1
ATOM 1992 C CA . PRO A 1 255 ? -15.211 25.938 -2.545 1 96.44 255 PRO A CA 1
ATOM 1993 C C . PRO A 1 255 ? -14.711 24.625 -3.123 1 96.44 255 PRO A C 1
ATOM 1995 O O . PRO A 1 255 ? -13.875 23.953 -2.508 1 96.44 255 PRO A O 1
ATOM 1998 N N . SER A 1 256 ? -15.203 24.25 -4.324 1 95.19 256 SER A N 1
ATOM 1999 C CA . SER A 1 256 ? -14.836 22.984 -4.949 1 95.19 256 SER A CA 1
ATOM 2000 C C . SER A 1 256 ? -13.57 23.125 -5.785 1 95.19 256 SER A C 1
ATOM 2002 O O . SER A 1 256 ? -12.945 22.125 -6.145 1 95.19 256 SER A O 1
ATOM 2004 N N . LEU A 1 257 ? -13.148 24.375 -6.086 1 94.88 257 LEU A N 1
ATOM 2005 C CA . LEU A 1 257 ? -11.977 24.625 -6.922 1 94.88 257 LEU A CA 1
ATOM 2006 C C . LEU A 1 257 ? -10.82 25.172 -6.094 1 94.88 257 LEU A C 1
ATOM 2008 O O . LEU A 1 257 ? -10.977 26.156 -5.375 1 94.88 257 LEU A O 1
ATOM 2012 N N . PRO A 1 258 ? -9.719 24.484 -6.137 1 93.88 258 PRO A N 1
ATOM 2013 C CA . PRO A 1 258 ? -8.547 25.062 -5.484 1 93.88 258 PRO A CA 1
ATOM 2014 C C . PRO A 1 258 ? -8.219 26.453 -6 1 93.88 258 PRO A C 1
ATOM 2016 O O . PRO A 1 258 ? -8.609 26.828 -7.113 1 93.88 258 PRO A O 1
ATOM 2019 N N . ILE A 1 259 ? -7.531 27.219 -5.203 1 94.06 259 ILE A N 1
ATOM 2020 C CA . ILE A 1 259 ? -7.203 28.609 -5.535 1 94.06 259 ILE A CA 1
ATOM 2021 C C . ILE A 1 259 ? -5.684 28.781 -5.543 1 94.06 259 ILE A C 1
ATOM 2023 O O . ILE A 1 259 ? -5.035 28.656 -4.504 1 94.06 259 ILE A O 1
ATOM 2027 N N . GLY A 1 260 ? -5.109 29.094 -6.676 1 92.44 260 GLY A N 1
ATOM 2028 C CA . GLY A 1 260 ? -3.678 29.297 -6.852 1 92.44 260 GLY A CA 1
ATOM 2029 C C . GLY A 1 260 ? -3.123 28.562 -8.062 1 92.44 260 GLY A C 1
ATOM 2030 O O . GLY A 1 260 ? -3.879 28 -8.852 1 92.44 260 GLY A O 1
ATOM 2031 N N . GLU A 1 261 ? -1.787 28.641 -8.203 1 92.81 261 GLU A N 1
ATOM 2032 C CA . GLU A 1 261 ? -1.112 27.875 -9.25 1 92.81 261 GLU A CA 1
ATOM 2033 C C . GLU A 1 261 ? -1.117 26.375 -8.93 1 92.81 261 GLU A C 1
ATOM 2035 O O . GLU A 1 261 ? -0.724 25.969 -7.832 1 92.81 261 GLU A O 1
ATOM 2040 N N . ILE A 1 262 ? -1.604 25.609 -9.859 1 91.19 262 ILE A N 1
ATOM 2041 C CA . ILE A 1 262 ? -1.774 24.188 -9.633 1 91.19 262 ILE A CA 1
ATOM 2042 C C . ILE A 1 262 ? -0.597 23.422 -10.234 1 91.19 262 ILE A C 1
ATOM 2044 O O . ILE A 1 262 ? -0.271 23.594 -11.414 1 91.19 262 ILE A O 1
ATOM 2048 N N . GLY A 1 263 ? 0.039 22.641 -9.414 1 91 263 GLY A N 1
ATOM 2049 C CA . GLY A 1 263 ? 1.074 21.719 -9.844 1 91 263 GLY A CA 1
ATOM 2050 C C . GLY A 1 263 ? 0.62 20.266 -9.836 1 91 263 GLY A C 1
ATOM 2051 O O . GLY A 1 263 ? -0.479 19.953 -10.297 1 91 263 GLY A O 1
ATOM 2052 N N . VAL A 1 264 ? 1.549 19.391 -9.43 1 86.44 264 VAL A N 1
ATOM 2053 C CA . VAL A 1 264 ? 1.225 17.969 -9.305 1 86.44 264 VAL A CA 1
ATOM 2054 C C . VAL A 1 264 ? 1.163 17.594 -7.824 1 86.44 264 VAL A C 1
ATOM 2056 O O . VAL A 1 264 ? 1.779 18.25 -6.98 1 86.44 264 VAL A O 1
ATOM 2059 N N . ASP A 1 265 ? 0.407 16.641 -7.566 1 79.69 265 ASP A N 1
ATOM 2060 C CA . ASP A 1 265 ? 0.346 16.188 -6.18 1 79.69 265 ASP A CA 1
ATOM 2061 C C . ASP A 1 265 ? 1.579 15.359 -5.816 1 79.69 265 ASP A C 1
ATOM 2063 O O . ASP A 1 265 ? 2.49 15.203 -6.633 1 79.69 265 ASP A O 1
ATOM 2067 N N . ALA A 1 266 ? 1.626 14.922 -4.539 1 76.06 266 ALA A N 1
ATOM 2068 C CA . ALA A 1 266 ? 2.793 14.227 -4 1 76.06 266 ALA A CA 1
ATOM 2069 C C . ALA A 1 266 ? 3.057 12.93 -4.754 1 76.06 266 ALA A C 1
ATOM 2071 O O . ALA A 1 266 ? 4.133 12.336 -4.629 1 76.06 266 ALA A O 1
ATOM 2072 N N . PHE A 1 267 ? 2.148 12.469 -5.609 1 82.31 267 PHE A N 1
ATOM 2073 C CA . PHE A 1 267 ? 2.273 11.203 -6.32 1 82.31 267 PHE A CA 1
ATOM 2074 C C . PHE A 1 267 ? 2.434 11.438 -7.82 1 82.31 267 PHE A C 1
ATOM 2076 O O . PHE A 1 267 ? 2.35 10.5 -8.617 1 82.31 267 PHE A O 1
ATOM 2083 N N . GLY A 1 268 ? 2.535 12.711 -8.125 1 76.19 268 GLY A N 1
ATOM 2084 C CA . GLY A 1 268 ? 2.898 13.047 -9.5 1 76.19 268 GLY A CA 1
ATOM 2085 C C . GLY A 1 268 ? 1.695 13.242 -10.398 1 76.19 268 GLY A C 1
ATOM 2086 O O . GLY A 1 268 ? 1.846 13.422 -11.609 1 76.19 268 GLY A O 1
ATOM 2087 N N . ASN A 1 269 ? 0.545 13.172 -9.875 1 83.5 269 ASN A N 1
ATOM 2088 C CA . ASN A 1 269 ? -0.658 13.297 -10.695 1 83.5 269 ASN A CA 1
ATOM 2089 C C . ASN A 1 269 ? -1.104 14.75 -10.805 1 83.5 269 ASN A C 1
ATOM 2091 O O . ASN A 1 269 ? -1.03 15.508 -9.836 1 83.5 269 ASN A O 1
ATOM 2095 N N . LYS A 1 270 ? -1.528 15.195 -12.047 1 83.56 270 LYS A N 1
ATOM 2096 C CA . LYS A 1 270 ? -2.201 16.484 -12.219 1 83.56 270 LYS A CA 1
ATOM 2097 C C . LYS A 1 270 ? -3.701 16.359 -11.969 1 83.56 270 LYS A C 1
ATOM 2099 O O . LYS A 1 270 ? -4.422 15.773 -12.781 1 83.56 270 LYS A O 1
ATOM 2104 N N . PRO A 1 271 ? -4.148 16.938 -10.945 1 84.81 271 PRO A N 1
ATOM 2105 C CA . PRO A 1 271 ? -5.555 16.734 -10.602 1 84.81 271 PRO A CA 1
ATOM 2106 C C . PRO A 1 271 ? -6.504 17.562 -11.461 1 84.81 271 PRO A C 1
ATOM 2108 O O . PRO A 1 271 ? -6.09 18.562 -12.047 1 84.81 271 PRO A O 1
ATOM 2111 N N . TYR A 1 272 ? -7.664 17.031 -11.695 1 85.25 272 TYR A N 1
ATOM 2112 C CA . TYR A 1 272 ? -8.766 17.734 -12.328 1 85.25 272 TYR A CA 1
ATOM 2113 C C . TYR A 1 272 ? -9.867 18.047 -11.32 1 85.25 272 TYR A C 1
ATOM 2115 O O . TYR A 1 272 ? -10.227 17.188 -10.508 1 85.25 272 TYR A O 1
ATOM 2123 N N . TYR A 1 273 ? -10.359 19.266 -11.367 1 89.62 273 TYR A N 1
ATOM 2124 C CA . TYR A 1 273 ? -11.406 19.688 -10.445 1 89.62 273 TYR A CA 1
ATOM 2125 C C . TYR A 1 273 ? -12.602 20.25 -11.195 1 89.62 273 TYR A C 1
ATOM 2127 O O . TYR A 1 273 ? -12.438 20.984 -12.18 1 89.62 273 TYR A O 1
ATOM 2135 N N . GLU A 1 274 ? -13.719 19.906 -10.812 1 91.31 274 GLU A N 1
ATOM 2136 C CA . GLU A 1 274 ? -14.961 20.484 -11.32 1 91.31 274 GLU A CA 1
ATOM 2137 C C . GLU A 1 274 ? -15.508 21.531 -10.352 1 91.31 274 GLU A C 1
ATOM 2139 O O . GLU A 1 274 ? -15.469 21.344 -9.133 1 91.31 274 GLU A O 1
ATOM 2144 N N . ASP A 1 275 ? -15.93 22.609 -10.883 1 94.62 275 ASP A N 1
ATOM 2145 C CA . ASP A 1 275 ? -16.562 23.625 -10.039 1 94.62 275 ASP A CA 1
ATOM 2146 C C . ASP A 1 275 ? -17.969 23.203 -9.641 1 94.62 275 ASP A C 1
ATOM 2148 O O . ASP A 1 275 ? -18.875 23.172 -10.477 1 94.62 275 ASP A O 1
ATOM 2152 N N . LYS A 1 276 ? -18.219 22.953 -8.445 1 95 276 LYS A N 1
ATOM 2153 C CA . LYS A 1 276 ? -19.516 22.562 -7.906 1 95 276 LYS A CA 1
ATOM 2154 C C . LYS A 1 276 ? -20 23.562 -6.859 1 95 276 LYS A C 1
ATOM 2156 O O . LYS A 1 276 ? -20.891 23.266 -6.07 1 95 276 LYS A O 1
ATOM 2161 N N . GLY A 1 277 ? -19.266 24.75 -6.812 1 97 277 GLY A N 1
ATOM 2162 C CA . GLY A 1 277 ? -19.594 25.75 -5.809 1 97 277 GLY A CA 1
ATOM 2163 C C . GLY A 1 277 ? -19.125 25.375 -4.418 1 97 277 GLY A C 1
ATOM 2164 O O . GLY A 1 277 ? -18.078 24.75 -4.266 1 97 277 GLY A O 1
ATOM 2165 N N . ILE A 1 278 ? -19.875 25.891 -3.402 1 97.69 278 ILE A N 1
ATOM 2166 C CA . ILE A 1 278 ? -19.547 25.594 -2.012 1 97.69 278 ILE A CA 1
ATOM 2167 C C . ILE A 1 278 ? -20.031 24.188 -1.664 1 97.69 278 ILE A C 1
ATOM 2169 O O . ILE A 1 278 ? -21.188 23.828 -1.939 1 97.69 278 ILE A O 1
ATOM 2173 N N . ARG A 1 279 ? -19.172 23.406 -1.112 1 97.81 279 ARG A N 1
ATOM 2174 C CA . ARG A 1 279 ? -19.484 22.031 -0.732 1 97.81 279 ARG A CA 1
ATOM 2175 C C . ARG A 1 279 ? -19.078 21.75 0.711 1 97.81 279 ARG A C 1
ATOM 2177 O O . ARG A 1 279 ? -18.109 22.328 1.212 1 97.81 279 ARG A O 1
ATOM 2184 N N . LYS A 1 280 ? -19.906 20.906 1.339 1 98.12 280 LYS A N 1
ATOM 2185 C CA . LYS A 1 280 ? -19.516 20.391 2.648 1 98.12 280 LYS A CA 1
ATOM 2186 C C . LYS A 1 280 ? -18.547 19.234 2.518 1 98.12 280 LYS A C 1
ATOM 2188 O O . LYS A 1 280 ? -18.891 18.188 1.942 1 98.12 280 LYS A O 1
ATOM 2193 N N . ARG A 1 281 ? -17.375 19.406 3.061 1 98.12 281 ARG A N 1
ATOM 2194 C CA . ARG A 1 281 ? -16.281 18.453 2.857 1 98.12 281 ARG A CA 1
ATOM 2195 C C . ARG A 1 281 ? -15.867 17.812 4.176 1 98.12 281 ARG A C 1
ATOM 2197 O O . ARG A 1 281 ? -15.617 18.516 5.16 1 98.12 281 ARG A O 1
ATOM 2204 N N . ALA A 1 282 ? -15.844 16.516 4.172 1 98.81 282 ALA A N 1
ATOM 2205 C CA . ALA A 1 282 ? -15.297 15.758 5.297 1 98.81 282 ALA A CA 1
ATOM 2206 C C . ALA A 1 282 ? -13.891 15.258 4.988 1 98.81 282 ALA A C 1
ATOM 2208 O O . ALA A 1 282 ? -13.609 14.82 3.871 1 98.81 282 ALA A O 1
ATOM 2209 N N . ILE A 1 283 ? -13.016 15.422 5.934 1 98.88 283 ILE A N 1
ATOM 2210 C CA . ILE A 1 283 ? -11.711 14.781 5.863 1 98.88 283 ILE A CA 1
ATOM 2211 C C . ILE A 1 283 ? -11.672 13.578 6.809 1 98.88 283 ILE A C 1
ATOM 2213 O O . ILE A 1 283 ? -12.023 13.703 7.988 1 98.88 283 ILE A O 1
ATOM 2217 N N . LEU A 1 284 ? -11.375 12.461 6.293 1 98.94 284 LEU A N 1
ATOM 2218 C CA . LEU A 1 284 ? -11.227 11.242 7.078 1 98.94 284 LEU A CA 1
ATOM 2219 C C . LEU A 1 284 ? -9.758 10.945 7.355 1 98.94 284 LEU A C 1
ATOM 2221 O O . LEU A 1 284 ? -8.891 11.281 6.547 1 98.94 284 LEU A O 1
ATOM 2225 N N . ALA A 1 285 ? -9.516 10.25 8.531 1 98.69 285 ALA A N 1
ATOM 2226 C CA . ALA A 1 285 ? -8.156 9.898 8.945 1 98.69 285 ALA A CA 1
ATOM 2227 C C . ALA A 1 285 ? -7.691 8.625 8.242 1 98.69 285 ALA A C 1
ATOM 2229 O O . ALA A 1 285 ? -7.418 7.613 8.898 1 98.69 285 ALA A O 1
ATOM 2230 N N . ILE A 1 286 ? -7.523 8.656 6.977 1 98.62 286 ILE A N 1
ATOM 2231 C CA . ILE A 1 286 ? -7.027 7.602 6.102 1 98.62 286 ILE A CA 1
ATOM 2232 C C . ILE A 1 286 ? -6.551 8.203 4.781 1 98.62 286 ILE A C 1
ATOM 2234 O O . ILE A 1 286 ? -7.008 9.281 4.383 1 98.62 286 ILE A O 1
ATOM 2238 N N . GLY A 1 287 ? -5.613 7.609 4.141 1 97.81 287 GLY A N 1
ATOM 2239 C CA . GLY A 1 287 ? -5.117 8.141 2.879 1 97.81 287 GLY A CA 1
ATOM 2240 C C . GLY A 1 287 ? -4.445 7.09 2.016 1 97.81 287 GLY A C 1
ATOM 2241 O O . GLY A 1 287 ? -4.676 5.891 2.189 1 97.81 287 GLY A O 1
ATOM 2242 N N . GLN A 1 288 ? -3.621 7.539 1.086 1 96.94 288 GLN A N 1
ATOM 2243 C CA . GLN A 1 288 ? -3.004 6.703 0.062 1 96.94 288 GLN A CA 1
ATOM 2244 C C . GLN A 1 288 ? -1.974 5.754 0.671 1 96.94 288 GLN A C 1
ATOM 2246 O O . GLN A 1 288 ? -1.67 4.707 0.098 1 96.94 288 GLN A O 1
ATOM 2251 N N . GLN A 1 289 ? -1.424 6.152 1.781 1 97.75 289 GLN A N 1
ATOM 2252 C CA . GLN A 1 289 ? -0.489 5.254 2.449 1 97.75 289 GLN A CA 1
ATOM 2253 C C . GLN A 1 289 ? -1.203 4.02 2.99 1 97.75 289 GLN A C 1
ATOM 2255 O O . GLN A 1 289 ? -0.604 2.949 3.102 1 97.75 289 GLN A O 1
ATOM 2260 N N . ASP A 1 290 ? -2.49 4.168 3.289 1 98.38 290 ASP A N 1
ATOM 2261 C CA . ASP A 1 290 ? -3.229 3.145 4.027 1 98.38 290 ASP A CA 1
ATOM 2262 C C . ASP A 1 290 ? -3.877 2.145 3.074 1 98.38 290 ASP A C 1
ATOM 2264 O O . ASP A 1 290 ? -3.941 0.949 3.369 1 98.38 290 ASP A O 1
ATOM 2268 N N . THR A 1 291 ? -4.395 2.662 2.012 1 98.25 291 THR A N 1
ATOM 2269 C CA . THR A 1 291 ? -5.168 1.772 1.154 1 98.25 291 THR A CA 1
ATOM 2270 C C . THR A 1 291 ? -5.328 2.369 -0.241 1 98.25 291 THR A C 1
ATOM 2272 O O . THR A 1 291 ? -4.812 3.453 -0.521 1 98.25 291 THR A O 1
ATOM 2275 N N . ASP A 1 292 ? -5.922 1.594 -1.154 1 97 292 ASP A N 1
ATOM 2276 C CA . ASP A 1 292 ? -6.246 2.045 -2.504 1 97 292 ASP A CA 1
ATOM 2277 C C . ASP A 1 292 ? -7.574 2.801 -2.525 1 97 292 ASP A C 1
ATOM 2279 O O . ASP A 1 292 ? -8.641 2.188 -2.516 1 97 292 ASP A O 1
ATOM 2283 N N . ILE A 1 293 ? -7.551 4.07 -2.727 1 96.62 293 ILE A N 1
ATOM 2284 C CA . ILE A 1 293 ? -8.703 4.957 -2.623 1 96.62 293 ILE A CA 1
ATOM 2285 C C . ILE A 1 293 ? -9.656 4.695 -3.787 1 96.62 293 ILE A C 1
ATOM 2287 O O . ILE A 1 293 ? -10.875 4.805 -3.635 1 96.62 293 ILE A O 1
ATOM 2291 N N . SER A 1 294 ? -9.133 4.246 -4.855 1 94.56 294 SER A N 1
ATOM 2292 C CA . SER A 1 294 ? -9.914 4.133 -6.082 1 94.56 294 SER A CA 1
ATOM 2293 C C . SER A 1 294 ? -10.914 2.984 -5.992 1 94.56 294 SER A C 1
ATOM 2295 O O . SER A 1 294 ? -11.852 2.908 -6.789 1 94.56 294 SER A O 1
ATOM 2297 N N . SER A 1 295 ? -10.734 2.125 -5.062 1 95.25 295 SER A N 1
ATOM 2298 C CA . SER A 1 295 ? -11.633 0.976 -5.004 1 95.25 295 SER A CA 1
ATOM 2299 C C . SER A 1 295 ? -12.477 1.001 -3.736 1 95.25 295 SER A C 1
ATOM 2301 O O . SER A 1 295 ? -12.969 -0.038 -3.295 1 95.25 295 SER A O 1
ATOM 2303 N N . LEU A 1 296 ? -12.594 2.18 -3.1 1 98 296 LEU A N 1
ATOM 2304 C CA . LEU A 1 296 ? -13.492 2.381 -1.969 1 98 296 LEU A CA 1
ATOM 2305 C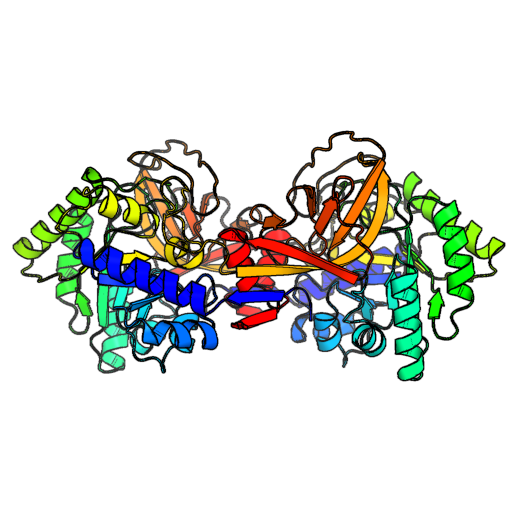 C . LEU A 1 296 ? -14.867 2.836 -2.443 1 98 296 LEU A C 1
ATOM 2307 O O . LEU A 1 296 ? -14.969 3.656 -3.359 1 98 296 LEU A O 1
ATOM 2311 N N . MET A 1 297 ? -15.875 2.264 -1.828 1 98 297 MET A N 1
ATOM 2312 C CA . MET A 1 297 ? -17.25 2.643 -2.131 1 98 297 MET A CA 1
ATOM 2313 C C . MET A 1 297 ? -18 3.01 -0.857 1 98 297 MET A C 1
ATOM 2315 O O . MET A 1 297 ? -18.359 2.135 -0.066 1 98 297 MET A O 1
ATOM 2319 N N . PRO A 1 298 ? -18.344 4.309 -0.677 1 98.56 298 PRO A N 1
ATOM 2320 C CA . PRO A 1 298 ? -19.094 4.668 0.525 1 98.56 298 PRO A CA 1
ATOM 2321 C C . PRO A 1 298 ? -20.438 3.953 0.608 1 98.56 298 PRO A C 1
ATOM 2323 O O . PRO A 1 298 ? -21.141 3.811 -0.403 1 98.56 298 PRO A O 1
ATOM 2326 N N . ILE A 1 299 ? -20.781 3.455 1.764 1 98.12 299 ILE A N 1
ATOM 2327 C CA . ILE A 1 299 ? -22.078 2.838 1.956 1 98.12 299 ILE A CA 1
ATOM 2328 C C . ILE A 1 299 ? -23.188 3.871 1.726 1 98.12 299 ILE A C 1
ATOM 2330 O O . ILE A 1 299 ? -24.203 3.57 1.105 1 98.12 299 ILE A O 1
ATOM 2334 N N . ASP A 1 300 ? -23 5.141 2.289 1 98.19 300 ASP A N 1
ATOM 2335 C CA . ASP A 1 300 ? -23.859 6.258 1.899 1 98.19 300 ASP A CA 1
ATOM 2336 C C . ASP A 1 300 ? -23.594 6.664 0.45 1 98.19 300 ASP A C 1
ATOM 2338 O O . ASP A 1 300 ? -22.609 7.328 0.152 1 98.19 300 ASP A O 1
ATOM 2342 N N . ASP A 1 301 ? -24.469 6.32 -0.453 1 96.56 301 ASP A N 1
ATOM 2343 C CA . ASP A 1 301 ? -24.25 6.43 -1.891 1 96.56 301 ASP A CA 1
ATOM 2344 C C . ASP A 1 301 ? -24.359 7.883 -2.354 1 96.56 301 ASP A C 1
ATOM 2346 O O . ASP A 1 301 ? -24.188 8.18 -3.537 1 96.56 301 ASP A O 1
ATOM 2350 N N . LYS A 1 302 ? -24.625 8.789 -1.423 1 98.31 302 LYS A N 1
ATOM 2351 C CA . LYS A 1 302 ? -24.703 10.211 -1.768 1 98.31 302 LYS A CA 1
ATOM 2352 C C . LYS A 1 302 ? -23.359 10.898 -1.537 1 98.31 302 LYS A C 1
ATOM 2354 O O . LYS A 1 302 ? -23.203 12.078 -1.868 1 98.31 302 LYS A O 1
ATOM 2359 N N . LEU A 1 303 ? -22.453 10.148 -0.97 1 98.62 303 LEU A N 1
ATOM 2360 C CA . LEU A 1 303 ? -21.125 10.688 -0.745 1 98.62 303 LEU A CA 1
ATOM 2361 C C . LEU A 1 303 ? -20.266 10.586 -2.008 1 98.62 303 LEU A C 1
ATOM 2363 O O . LEU A 1 303 ? -20.406 9.641 -2.781 1 98.62 303 LEU A O 1
ATOM 2367 N N . GLU A 1 304 ? -19.391 11.539 -2.197 1 97.81 304 GLU A N 1
ATOM 2368 C CA . GLU A 1 304 ? -18.422 11.523 -3.297 1 97.81 304 GLU A CA 1
ATOM 2369 C C . GLU A 1 304 ? -17 11.641 -2.779 1 97.81 304 GLU A C 1
ATOM 2371 O O . GLU A 1 304 ? -16.672 12.57 -2.049 1 97.81 304 GLU A O 1
ATOM 2376 N N . ILE A 1 305 ? -16.188 10.703 -3.125 1 97.5 305 ILE A N 1
ATOM 2377 C CA . ILE A 1 305 ? -14.766 10.797 -2.818 1 97.5 305 ILE A CA 1
ATOM 2378 C C . ILE A 1 305 ? -14.102 11.812 -3.75 1 97.5 305 ILE A C 1
ATOM 2380 O O . ILE A 1 305 ? -14.117 11.641 -4.973 1 97.5 305 ILE A O 1
ATOM 2384 N N . LEU A 1 306 ? -13.531 12.852 -3.219 1 95.88 306 LEU A N 1
ATOM 2385 C CA . LEU A 1 306 ? -12.938 13.922 -4.016 1 95.88 306 LEU A CA 1
ATOM 2386 C C . LEU A 1 306 ? -11.469 13.625 -4.305 1 95.88 306 LEU A C 1
ATOM 2388 O O . LEU A 1 306 ? -10.961 13.977 -5.371 1 95.88 306 LEU A O 1
ATOM 2392 N N . GLY A 1 307 ? -10.781 13.055 -3.34 1 94.25 307 GLY A N 1
ATOM 2393 C CA . GLY A 1 307 ? -9.359 12.766 -3.451 1 94.25 307 GLY A CA 1
ATOM 2394 C C . GLY A 1 307 ? -8.711 12.453 -2.119 1 94.25 307 GLY A C 1
ATOM 2395 O O . GLY A 1 307 ? -9.383 12.406 -1.087 1 94.25 307 GLY A O 1
ATOM 2396 N N . ALA A 1 308 ? -7.434 12.156 -2.225 1 95.56 308 ALA A N 1
ATOM 2397 C CA . ALA A 1 308 ? -6.723 11.781 -1.005 1 95.56 308 ALA A CA 1
ATOM 2398 C C . ALA A 1 308 ? -5.262 12.211 -1.065 1 95.56 308 ALA A C 1
ATOM 2400 O O . ALA A 1 308 ? -4.652 12.211 -2.139 1 95.56 308 ALA A O 1
ATOM 2401 N N . SER A 1 309 ? -4.754 12.648 0.033 1 94.81 309 SER A N 1
ATOM 2402 C CA . SER A 1 309 ? -3.312 12.711 0.258 1 94.81 309 SER A CA 1
ATOM 2403 C C . SER A 1 309 ? -2.787 11.414 0.864 1 94.81 309 SER A C 1
ATOM 2405 O O . SER A 1 309 ? -3.49 10.406 0.887 1 94.81 309 SER A O 1
ATOM 2407 N N . SER A 1 310 ? -1.512 11.406 1.382 1 95.56 310 SER A N 1
ATOM 2408 C CA . SER A 1 310 ? -0.939 10.211 1.995 1 95.56 310 SER A CA 1
ATOM 2409 C C . SER A 1 310 ? -1.758 9.766 3.199 1 95.56 310 SER A C 1
ATOM 2411 O O . SER A 1 310 ? -1.914 8.562 3.439 1 95.56 310 SER A O 1
ATOM 2413 N N . ASP A 1 311 ? -2.404 10.82 3.873 1 97.06 311 ASP A N 1
ATOM 2414 C CA . ASP A 1 311 ? -2.914 10.461 5.195 1 97.06 311 ASP A CA 1
ATOM 2415 C C . ASP A 1 311 ? -4.355 10.938 5.371 1 97.06 311 ASP A C 1
ATOM 2417 O O . ASP A 1 311 ? -4.969 10.703 6.414 1 97.06 311 ASP A O 1
ATOM 2421 N N . HIS A 1 312 ? -4.914 11.594 4.34 1 98 312 HIS A N 1
ATOM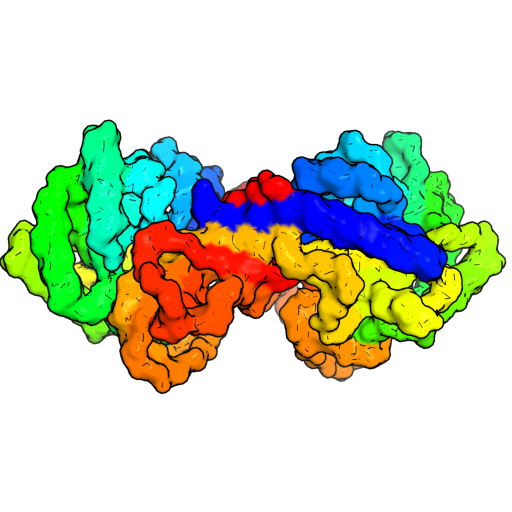 2422 C CA . HIS A 1 312 ? -6.25 12.172 4.418 1 98 312 HIS A CA 1
ATOM 2423 C C . HIS 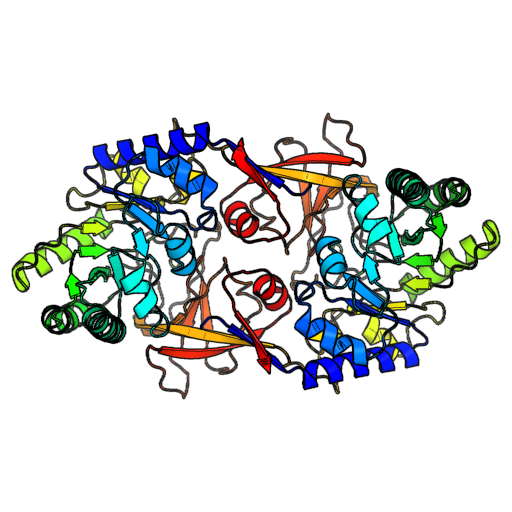A 1 312 ? -7.098 11.766 3.215 1 98 312 HIS A C 1
ATOM 2425 O O . HIS A 1 312 ? -6.613 11.766 2.08 1 98 312 HIS A O 1
ATOM 2431 N N . LEU A 1 313 ? -8.312 11.422 3.494 1 98.5 313 LEU A N 1
ATOM 2432 C CA . LEU A 1 313 ? -9.32 11.227 2.455 1 98.5 313 LEU A CA 1
ATOM 2433 C C . LEU A 1 313 ? -10.383 12.32 2.516 1 98.5 313 LEU A C 1
ATOM 2435 O O . LEU A 1 313 ? -10.93 12.602 3.584 1 98.5 313 LEU A O 1
ATOM 2439 N N . ILE A 1 314 ? -10.617 12.945 1.43 1 98.06 314 ILE A N 1
ATOM 2440 C CA . ILE A 1 314 ? -11.594 14.031 1.371 1 98.06 314 ILE A CA 1
ATOM 2441 C C . ILE A 1 314 ? -12.867 13.539 0.692 1 98.06 314 ILE A C 1
ATOM 2443 O O . ILE A 1 314 ? -12.828 13.016 -0.424 1 98.06 314 ILE A O 1
ATOM 2447 N N . VAL A 1 315 ? -13.977 13.727 1.356 1 98.62 315 VAL A N 1
ATOM 2448 C CA . VAL A 1 315 ? -15.281 13.25 0.886 1 98.62 315 VAL A CA 1
ATOM 2449 C C . VAL A 1 315 ? -16.281 14.398 0.886 1 98.62 315 VAL A C 1
ATOM 2451 O O . VAL A 1 315 ? -16.375 15.156 1.86 1 98.62 315 VAL A O 1
ATOM 2454 N N . ASP A 1 316 ? -16.953 14.602 -0.209 1 98.44 316 ASP A N 1
ATOM 2455 C CA . ASP A 1 316 ? -18.062 15.539 -0.278 1 98.44 316 ASP A CA 1
ATOM 2456 C C . ASP A 1 316 ? -19.328 14.93 0.333 1 98.44 316 ASP A C 1
ATOM 2458 O O . ASP A 1 316 ? -19.859 13.945 -0.184 1 98.44 316 ASP A O 1
ATOM 2462 N N . VAL A 1 317 ? -19.812 15.516 1.375 1 98.69 317 VAL A N 1
ATOM 2463 C CA . VAL A 1 317 ? -20.953 14.945 2.066 1 98.69 317 VAL A CA 1
ATOM 2464 C C . VAL A 1 317 ? -22.172 15.859 1.896 1 98.69 317 VAL A C 1
ATOM 2466 O O . VAL A 1 317 ? -23.156 15.727 2.619 1 98.69 317 VAL A O 1
ATOM 2469 N N . SER A 1 318 ? -22.109 16.797 1.018 1 98.38 318 SER A N 1
ATOM 2470 C CA . SER A 1 318 ? -23.109 17.844 0.835 1 98.38 318 SER A CA 1
ATOM 2471 C C . SER A 1 318 ? -24.484 17.25 0.563 1 98.38 318 SER A C 1
ATOM 2473 O O . SER A 1 318 ? -25.5 17.781 1.022 1 98.38 318 SER A O 1
ATOM 2475 N N . ASP A 1 319 ? -24.547 16.188 -0.162 1 98 319 ASP A N 1
ATOM 2476 C CA . ASP A 1 319 ? -25.812 15.68 -0.673 1 98 319 ASP A CA 1
ATOM 2477 C C . ASP A 1 319 ? -26.344 14.531 0.189 1 98 319 ASP A C 1
ATOM 2479 O O . ASP A 1 319 ? -27.375 13.938 -0.123 1 98 319 ASP A O 1
ATOM 2483 N N . SER A 1 320 ? -25.578 14.234 1.229 1 98.31 320 SER A N 1
ATOM 2484 C CA . SER A 1 320 ? -26 13.156 2.111 1 98.31 320 SER A CA 1
ATOM 2485 C C . SER A 1 320 ? -27.234 13.547 2.916 1 98.31 320 SER A C 1
ATOM 2487 O O . SER A 1 320 ? -27.391 14.719 3.283 1 98.31 320 SER A O 1
ATOM 2489 N N . ASN A 1 321 ? -28.062 12.57 3.291 1 97.88 321 ASN A N 1
ATOM 2490 C CA . ASN A 1 321 ? -29.188 12.789 4.184 1 97.88 321 ASN A CA 1
ATOM 2491 C C . ASN A 1 321 ? -28.781 12.719 5.648 1 97.88 321 ASN A C 1
ATOM 2493 O O . ASN A 1 321 ? -29.562 13.047 6.539 1 97.88 321 ASN A O 1
ATOM 2497 N N . THR A 1 322 ? -27.578 12.281 5.828 1 97.75 322 THR A N 1
ATOM 2498 C CA . THR A 1 322 ? -27.031 12.188 7.184 1 97.75 322 THR A CA 1
ATOM 2499 C C . THR A 1 322 ? -26.344 13.492 7.586 1 97.7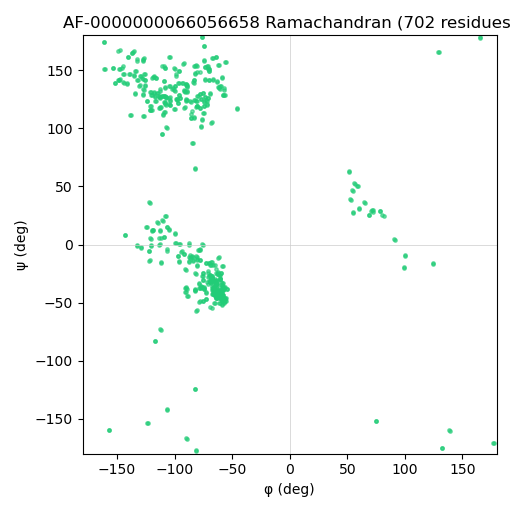5 322 THR A C 1
ATOM 2501 O O . THR A 1 322 ? -25.578 14.055 6.812 1 97.75 322 THR A O 1
ATOM 2504 N N . SER A 1 323 ? -26.641 13.992 8.727 1 97.56 323 SER A N 1
ATOM 2505 C CA . SER A 1 323 ? -25.938 15.148 9.273 1 97.56 323 SER A CA 1
ATOM 2506 C C . SER A 1 323 ? -24.656 14.742 9.984 1 97.56 323 SER A C 1
ATOM 2508 O O . SER A 1 323 ? -24.625 14.609 11.211 1 97.56 323 SER A O 1
ATOM 2510 N N . TYR A 1 324 ? -23.656 14.656 9.258 1 98.19 324 TYR A N 1
ATOM 2511 C CA . TYR A 1 324 ? -22.375 14.227 9.789 1 98.19 324 TYR A CA 1
ATOM 2512 C C . TYR A 1 324 ? -21.766 15.297 10.695 1 98.19 324 TYR A C 1
ATOM 2514 O O . TYR A 1 324 ? -22.047 16.484 10.523 1 98.19 324 TYR A O 1
ATOM 2522 N N . LYS A 1 325 ? -20.984 14.891 11.641 1 98.38 325 LYS A N 1
ATOM 2523 C CA . LYS A 1 325 ? -20.188 15.758 12.5 1 98.38 325 LYS A CA 1
ATOM 2524 C C . LYS A 1 325 ? -18.781 15.188 12.688 1 98.38 325 LYS A C 1
ATOM 2526 O O . LYS A 1 325 ? -18.531 14.023 12.367 1 98.38 325 LYS A O 1
ATOM 2531 N N . VAL A 1 326 ? -17.922 16 13.164 1 98.69 326 VAL A N 1
ATOM 2532 C CA . VAL A 1 326 ? -16.578 15.539 13.5 1 98.69 326 VAL A CA 1
ATOM 2533 C C . VAL A 1 326 ? -16.672 14.391 14.5 1 98.69 326 VAL A C 1
ATOM 2535 O O . VAL A 1 326 ? -17.469 14.438 15.445 1 98.69 326 VAL A O 1
ATOM 2538 N N . GLY A 1 327 ? -15.93 13.336 14.242 1 98.69 327 GLY A N 1
ATOM 2539 C CA . GLY A 1 327 ? -15.961 12.172 15.117 1 98.69 327 GLY A CA 1
ATOM 2540 C C . GLY A 1 327 ? -16.844 11.055 14.586 1 98.69 327 GLY A C 1
ATOM 2541 O O . GLY A 1 327 ? -16.734 9.906 15.031 1 98.69 327 GLY A O 1
ATOM 2542 N N . ASP A 1 328 ? -17.75 11.391 13.688 1 98.75 328 ASP A N 1
ATOM 2543 C CA . ASP A 1 328 ? -18.578 10.352 13.086 1 98.75 328 ASP A CA 1
ATOM 2544 C C . ASP A 1 328 ? -17.75 9.406 12.219 1 98.75 328 ASP A C 1
ATOM 2546 O O . ASP A 1 328 ? -16.609 9.727 11.859 1 98.75 328 ASP A O 1
ATOM 2550 N N . ILE A 1 329 ? -18.344 8.25 11.992 1 98.88 329 ILE A N 1
ATOM 2551 C CA . ILE A 1 329 ? -17.688 7.207 11.219 1 98.88 329 ILE A CA 1
ATOM 2552 C C . ILE A 1 329 ? -18.344 7.098 9.844 1 98.88 329 ILE A C 1
ATOM 2554 O O . ILE A 1 329 ? -19.562 7.047 9.734 1 98.88 329 ILE A O 1
ATOM 2558 N N . ILE A 1 330 ? -17.578 7.18 8.828 1 98.88 330 ILE A N 1
ATOM 2559 C CA . ILE A 1 330 ? -18.031 6.848 7.484 1 98.88 330 ILE A CA 1
ATOM 2560 C C . ILE A 1 330 ? -17.562 5.441 7.113 1 98.88 330 ILE A C 1
ATOM 2562 O O . ILE A 1 330 ? -16.391 5.094 7.336 1 98.88 330 ILE A O 1
ATOM 2566 N N . THR A 1 331 ? -18.438 4.637 6.594 1 98.81 331 THR A N 1
ATOM 2567 C CA . THR A 1 331 ? -18.156 3.242 6.273 1 98.81 331 THR A CA 1
ATOM 2568 C C . THR A 1 331 ? -18.094 3.035 4.766 1 98.81 331 THR A C 1
ATOM 2570 O O . THR A 1 331 ? -18.875 3.619 4.016 1 98.81 331 THR A O 1
ATOM 2573 N N . PHE A 1 332 ? -17.188 2.238 4.367 1 98.88 332 PHE A N 1
ATOM 2574 C CA . PHE A 1 332 ? -16.984 1.937 2.953 1 98.88 332 PHE A CA 1
ATOM 2575 C C . PHE A 1 332 ? -17.031 0.433 2.709 1 98.88 332 PHE A C 1
ATOM 2577 O O . PHE A 1 332 ? -16.516 -0.347 3.52 1 98.88 332 PHE A O 1
ATOM 2584 N N . ARG A 1 333 ? -17.641 0.051 1.58 1 97.88 333 ARG A N 1
ATOM 2585 C CA . ARG A 1 333 ? -17.297 -1.234 0.979 1 97.88 333 ARG A CA 1
ATOM 2586 C C . ARG A 1 333 ? -15.93 -1.179 0.306 1 97.88 333 ARG A C 1
ATOM 2588 O O . ARG A 1 333 ? -15.477 -0.111 -0.118 1 97.88 333 ARG A O 1
ATOM 2595 N N . MET A 1 334 ? -15.344 -2.289 0.25 1 97.94 334 MET A N 1
ATOM 2596 C CA . MET A 1 334 ? -13.977 -2.33 -0.258 1 97.94 334 MET A CA 1
ATOM 2597 C C . MET A 1 334 ? -13.891 -3.182 -1.52 1 97.94 334 MET A C 1
ATOM 2599 O O . MET A 1 334 ? -14.398 -4.305 -1.553 1 97.94 334 MET A O 1
ATOM 2603 N N . GLY A 1 335 ? -13.242 -2.641 -2.605 1 96.44 335 GLY A N 1
ATOM 2604 C CA . GLY A 1 335 ? -12.812 -3.467 -3.723 1 96.44 335 GLY A CA 1
ATOM 2605 C C . GLY A 1 335 ? -11.5 -4.188 -3.459 1 96.44 335 GLY A C 1
ATOM 2606 O O . GLY A 1 335 ? -10.961 -4.117 -2.354 1 96.44 335 GLY A O 1
ATOM 2607 N N . TYR A 1 336 ? -11.047 -4.871 -4.395 1 96.19 336 TYR A N 1
ATOM 2608 C CA . TYR A 1 336 ? -9.891 -5.742 -4.211 1 96.19 336 TYR A CA 1
ATOM 2609 C C . TYR A 1 336 ? -8.664 -4.938 -3.799 1 96.19 336 TYR A C 1
ATOM 2611 O O . TYR A 1 336 ? -7.977 -5.293 -2.836 1 96.19 336 TYR A O 1
ATOM 2619 N N . GLY A 1 337 ? -8.352 -3.838 -4.566 1 97 337 GLY A N 1
ATOM 2620 C CA . GLY A 1 337 ? -7.188 -3.025 -4.254 1 97 337 GLY A CA 1
ATOM 2621 C C . GLY A 1 337 ? -7.215 -2.457 -2.848 1 97 337 GLY A C 1
ATOM 2622 O O . GLY A 1 337 ? -6.207 -2.484 -2.141 1 97 337 GLY A O 1
ATOM 2623 N N . ALA A 1 338 ? -8.383 -1.957 -2.451 1 98.19 338 ALA A N 1
ATOM 2624 C CA . ALA A 1 338 ? -8.531 -1.398 -1.11 1 98.19 338 ALA A CA 1
ATOM 2625 C C . ALA A 1 338 ? -8.336 -2.473 -0.043 1 98.19 338 ALA A C 1
ATOM 2627 O O . ALA A 1 338 ? -7.699 -2.229 0.982 1 98.19 338 ALA A O 1
ATOM 2628 N N . LEU A 1 339 ? -8.891 -3.643 -0.328 1 98.5 339 LEU A N 1
ATOM 2629 C CA . LEU A 1 339 ? -8.773 -4.742 0.625 1 98.5 339 LEU A CA 1
ATOM 2630 C C . LEU A 1 339 ? -7.32 -5.18 0.772 1 98.5 339 LEU A C 1
ATOM 2632 O O . LEU A 1 339 ? -6.809 -5.289 1.89 1 98.5 339 LEU A O 1
ATOM 2636 N N . LEU A 1 340 ? -6.672 -5.426 -0.344 1 98.44 340 LEU A N 1
ATOM 2637 C CA . LEU A 1 340 ? -5.293 -5.898 -0.375 1 98.44 340 LEU A CA 1
ATOM 2638 C C . LEU A 1 340 ? -4.371 -4.938 0.364 1 98.44 340 LEU A C 1
ATOM 2640 O O . LEU A 1 340 ? -3.631 -5.344 1.263 1 98.44 340 LEU A O 1
ATOM 2644 N N . LYS A 1 341 ? -4.445 -3.654 0.067 1 98.38 341 LYS A N 1
ATOM 2645 C CA . LYS A 1 341 ? -3.574 -2.652 0.677 1 98.38 341 LYS A CA 1
ATOM 2646 C C . LYS A 1 341 ? -3.994 -2.363 2.115 1 98.38 341 LYS A C 1
ATOM 2648 O O . LYS A 1 341 ? -3.148 -2.102 2.973 1 98.38 341 LYS A O 1
ATOM 2653 N N . GLY A 1 342 ? -5.309 -2.338 2.303 1 98.69 342 GLY A N 1
ATOM 2654 C CA . GLY A 1 342 ? -5.809 -2.107 3.648 1 98.69 342 GLY A CA 1
ATOM 2655 C C . GLY A 1 342 ? -5.309 -3.127 4.652 1 98.69 342 GLY A C 1
ATOM 2656 O O . GLY A 1 342 ? -4.973 -2.777 5.785 1 98.69 342 GLY A O 1
ATOM 2657 N N . PHE A 1 343 ? -5.223 -4.383 4.273 1 98.69 343 PHE A N 1
ATOM 2658 C CA . PHE A 1 343 ? -4.73 -5.434 5.16 1 98.69 343 PHE A CA 1
ATOM 2659 C C . PHE A 1 343 ? -3.215 -5.352 5.305 1 98.69 343 PHE A C 1
ATOM 2661 O O . PHE A 1 343 ? -2.664 -5.754 6.332 1 98.69 343 PHE A O 1
ATOM 2668 N N . THR A 1 344 ? -2.555 -4.836 4.32 1 98.38 344 THR A N 1
ATOM 2669 C CA . THR A 1 344 ? -1.103 -4.707 4.363 1 98.38 344 THR A CA 1
ATOM 2670 C C . THR A 1 344 ? -0.687 -3.561 5.281 1 98.38 344 THR A C 1
ATOM 2672 O O . THR A 1 344 ? 0.399 -3.588 5.863 1 98.38 344 THR A O 1
ATOM 2675 N N . SER A 1 345 ? -1.532 -2.594 5.492 1 98.25 345 SER A N 1
ATOM 2676 C CA . SER A 1 345 ? -1.228 -1.406 6.281 1 98.25 345 SER A CA 1
ATOM 2677 C C . SER A 1 345 ? -1.221 -1.723 7.773 1 98.25 345 SER A C 1
ATOM 2679 O O . SER A 1 345 ? -2.182 -2.287 8.297 1 98.25 345 SER A O 1
ATOM 2681 N N . GLU A 1 346 ? -0.229 -1.338 8.469 1 97.38 346 GLU A N 1
ATOM 2682 C CA . GLU A 1 346 ? -0.166 -1.527 9.914 1 97.38 346 GLU A CA 1
ATOM 2683 C C . GLU A 1 346 ? -1.013 -0.489 10.648 1 97.38 346 GLU A C 1
ATOM 2685 O O . GLU A 1 346 ? -1.209 -0.583 11.859 1 97.38 346 GLU A O 1
ATOM 2690 N N . TYR A 1 347 ? -1.595 0.454 9.914 1 98.12 347 TYR A N 1
ATOM 2691 C CA . TYR A 1 347 ? -2.309 1.562 10.539 1 98.12 347 TYR A CA 1
ATOM 2692 C C . TYR A 1 347 ? -3.807 1.29 10.586 1 98.12 347 TYR A C 1
ATOM 2694 O O . TYR A 1 347 ? -4.562 2.047 11.195 1 98.12 347 TYR A O 1
ATOM 2702 N N . ILE A 1 348 ? -4.242 0.24 9.898 1 98.56 348 ILE A N 1
ATOM 2703 C CA . ILE A 1 348 ? -5.66 -0.107 9.891 1 98.56 348 ILE A CA 1
ATOM 2704 C C . ILE A 1 348 ? -5.902 -1.313 10.797 1 98.56 348 ILE A C 1
ATOM 2706 O O . ILE A 1 348 ? -5.32 -2.381 10.586 1 98.56 348 ILE A O 1
ATOM 2710 N N . GLU A 1 349 ? -6.703 -1.149 11.789 1 98.25 349 GLU A N 1
ATOM 2711 C CA . GLU A 1 349 ? -7.074 -2.25 12.672 1 98.25 349 GLU A CA 1
ATOM 2712 C C . GLU A 1 349 ? -7.973 -3.256 11.961 1 98.25 349 GLU A C 1
ATOM 2714 O O . GLU A 1 349 ? -8.773 -2.879 11.102 1 98.25 349 GLU A O 1
ATOM 2719 N N . LYS A 1 350 ? -7.773 -4.551 12.234 1 98.44 350 LYS A N 1
ATOM 2720 C CA . LYS A 1 350 ? -8.648 -5.605 11.734 1 98.44 350 LYS A CA 1
ATOM 2721 C C . LYS A 1 350 ? -9.492 -6.191 12.859 1 98.44 350 LYS A C 1
ATOM 2723 O O . LYS A 1 350 ? -8.961 -6.656 13.875 1 98.44 350 LYS A O 1
ATOM 2728 N N . GLU A 1 351 ? -10.766 -6.113 12.703 1 98.19 351 GLU A N 1
ATOM 2729 C CA . GLU A 1 351 ? -11.672 -6.621 13.734 1 98.19 351 GLU A CA 1
ATOM 2730 C C . GLU A 1 351 ? -12.586 -7.707 13.18 1 98.19 351 GLU A C 1
ATOM 2732 O O . GLU A 1 351 ? -13.352 -7.465 12.242 1 98.19 351 GLU A O 1
ATOM 2737 N N . LEU A 1 352 ? -12.5 -8.875 13.734 1 97.25 352 LEU A N 1
ATOM 2738 C CA . LEU A 1 352 ? -13.383 -9.984 13.383 1 97.25 352 LEU A CA 1
ATOM 2739 C C . LEU A 1 352 ? -14.711 -9.867 14.117 1 97.25 352 LEU A C 1
ATOM 2741 O O . LEU A 1 352 ? -14.742 -9.68 15.344 1 97.25 352 LEU A O 1
ATOM 2745 N N . LEU A 1 353 ? -15.789 -9.844 13.359 1 96.75 353 LEU A N 1
ATOM 2746 C CA . LEU A 1 353 ? -17.125 -9.836 13.938 1 96.75 353 LEU A CA 1
ATOM 2747 C C . LEU A 1 353 ? -17.656 -11.258 14.07 1 96.75 353 LEU A C 1
ATOM 2749 O O . LEU A 1 353 ? -17.547 -12.062 13.148 1 96.75 353 LEU A O 1
ATOM 2753 N N . MET B 1 1 ? 17.438 -11.289 2.922 1 87.5 1 MET B N 1
ATOM 2754 C CA . MET B 1 1 ? 16.156 -11.688 2.352 1 87.5 1 MET B CA 1
ATOM 2755 C C . MET B 1 1 ? 15.625 -10.602 1.415 1 87.5 1 MET B C 1
ATOM 2757 O O . MET B 1 1 ? 15.969 -9.43 1.553 1 87.5 1 MET B O 1
ATOM 2761 N N . TYR B 1 2 ? 15.062 -10.914 0.3 1 97.69 2 TYR B N 1
ATOM 2762 C CA . TYR B 1 2 ? 14.477 -10.016 -0.687 1 97.69 2 TYR B CA 1
ATOM 2763 C C . TYR B 1 2 ? 12.953 -10.141 -0.693 1 97.69 2 TYR B C 1
ATOM 2765 O O . TYR B 1 2 ? 12.406 -11.172 -0.282 1 97.69 2 TYR B O 1
ATOM 2773 N N . PRO B 1 3 ? 12.32 -9.062 -1.106 1 98.69 3 PRO B N 1
ATOM 2774 C CA . PRO B 1 3 ? 12.836 -7.738 -1.475 1 98.69 3 PRO B CA 1
ATOM 2775 C C . PRO B 1 3 ? 13.32 -6.938 -0.27 1 98.69 3 PRO B C 1
ATOM 2777 O O . PRO B 1 3 ? 12.883 -7.18 0.857 1 98.69 3 PRO B O 1
ATOM 2780 N N . LYS B 1 4 ? 14.266 -6.023 -0.552 1 98.62 4 LYS B N 1
ATOM 2781 C CA . LYS B 1 4 ? 14.867 -5.258 0.536 1 98.62 4 LYS B CA 1
ATOM 2782 C C . LYS B 1 4 ? 15.102 -3.809 0.124 1 98.62 4 LYS B C 1
ATOM 2784 O O . LYS B 1 4 ? 15.523 -3.537 -1.001 1 98.62 4 LYS B O 1
ATOM 2789 N N . ILE B 1 5 ? 14.805 -2.881 1.062 1 98.88 5 ILE B N 1
ATOM 2790 C CA . ILE B 1 5 ? 15.242 -1.495 0.928 1 98.88 5 ILE B CA 1
ATOM 2791 C C . ILE B 1 5 ? 16.531 -1.279 1.721 1 98.88 5 ILE B C 1
ATOM 2793 O O . ILE B 1 5 ? 16.594 -1.591 2.912 1 98.88 5 ILE B O 1
ATOM 2797 N N . THR B 1 6 ? 17.547 -0.872 1.079 1 98.81 6 THR B N 1
ATOM 2798 C CA . THR B 1 6 ? 18.75 -0.454 1.774 1 98.81 6 THR B CA 1
ATOM 2799 C C . THR B 1 6 ? 18.781 1.062 1.949 1 98.81 6 THR B C 1
ATOM 2801 O O . THR B 1 6 ? 18.375 1.803 1.052 1 98.81 6 THR B O 1
ATOM 2804 N N . ILE B 1 7 ? 19.203 1.499 3.115 1 98.81 7 ILE B N 1
ATOM 2805 C CA . ILE B 1 7 ? 19.219 2.914 3.467 1 98.81 7 ILE B CA 1
ATOM 2806 C C . ILE B 1 7 ? 20.656 3.354 3.777 1 98.81 7 ILE B C 1
ATOM 2808 O O . ILE B 1 7 ? 21.281 2.838 4.707 1 98.81 7 ILE B O 1
ATOM 2812 N N . ASP B 1 8 ? 21.188 4.199 3.031 1 98.75 8 ASP B N 1
ATOM 2813 C CA . ASP B 1 8 ? 22.469 4.82 3.357 1 98.75 8 ASP B CA 1
ATOM 2814 C C . ASP B 1 8 ? 22.297 5.902 4.422 1 98.75 8 ASP B C 1
ATOM 2816 O O . ASP B 1 8 ? 22 7.051 4.105 1 98.75 8 ASP B O 1
ATOM 2820 N N . ILE B 1 9 ? 22.656 5.523 5.641 1 98.44 9 ILE B N 1
ATOM 2821 C CA . ILE B 1 9 ? 22.328 6.379 6.777 1 98.44 9 ILE B CA 1
ATOM 2822 C C . ILE B 1 9 ? 23.172 7.645 6.73 1 98.44 9 ILE B C 1
ATOM 2824 O O . ILE B 1 9 ? 22.734 8.711 7.152 1 98.44 9 ILE B O 1
ATOM 2828 N N . ASN B 1 10 ? 24.359 7.57 6.211 1 98.56 10 ASN B N 1
ATOM 2829 C CA . ASN B 1 10 ? 25.203 8.758 6.105 1 98.56 10 ASN B CA 1
ATOM 2830 C C . ASN B 1 10 ? 24.625 9.773 5.125 1 98.56 10 ASN B C 1
ATOM 2832 O O . ASN B 1 10 ? 24.594 10.969 5.414 1 98.56 10 ASN B O 1
ATOM 2836 N N . LYS B 1 11 ? 24.141 9.266 4.004 1 98.69 11 LYS B N 1
ATOM 2837 C CA . LYS B 1 11 ? 23.516 10.148 3.021 1 98.69 11 LYS B CA 1
ATOM 2838 C C . LYS B 1 11 ? 22.234 10.766 3.578 1 98.69 11 LYS B C 1
ATOM 2840 O O . LYS B 1 11 ? 21.922 11.93 3.297 1 98.69 11 LYS B O 1
ATOM 2845 N N . LEU B 1 12 ? 21.5 9.984 4.348 1 98.75 12 LEU B N 1
ATOM 2846 C CA . LEU B 1 12 ? 20.266 10.508 4.938 1 98.75 12 LEU B CA 1
ATOM 2847 C C . LEU B 1 12 ? 20.578 11.609 5.945 1 98.75 12 LEU B C 1
ATOM 2849 O O . LEU B 1 12 ? 19.922 12.648 5.961 1 98.75 12 LEU B O 1
ATOM 2853 N N . ARG B 1 13 ? 21.594 11.391 6.754 1 98.56 13 ARG B N 1
ATOM 2854 C CA . ARG B 1 13 ? 22 12.398 7.723 1 98.56 13 ARG B CA 1
ATOM 2855 C C . ARG B 1 13 ? 22.484 13.664 7.016 1 98.56 13 ARG B C 1
ATOM 2857 O O . ARG B 1 13 ? 22.203 14.773 7.457 1 98.56 13 ARG B O 1
ATOM 2864 N N . ASP B 1 14 ? 23.234 13.406 5.938 1 98.62 14 ASP B N 1
ATOM 2865 C CA . ASP B 1 14 ? 23.688 14.547 5.145 1 98.62 14 ASP B CA 1
ATOM 2866 C C . ASP B 1 14 ? 22.5 15.367 4.629 1 98.62 14 ASP B C 1
ATOM 2868 O O . ASP B 1 14 ? 22.516 16.594 4.699 1 98.62 14 ASP B O 1
ATOM 2872 N N . ASN B 1 15 ? 21.516 14.656 4.102 1 98.81 15 ASN B N 1
ATOM 2873 C CA . ASN B 1 15 ? 20.312 15.328 3.609 1 98.81 15 ASN B CA 1
ATOM 2874 C C . ASN B 1 15 ? 19.609 16.094 4.719 1 98.81 15 ASN B C 1
ATOM 2876 O O . ASN B 1 15 ? 19.203 17.234 4.523 1 98.81 15 ASN B O 1
ATOM 2880 N N . ALA B 1 16 ? 19.469 15.477 5.859 1 98.75 16 ALA B N 1
ATOM 2881 C CA . ALA B 1 16 ? 18.797 16.109 6.992 1 98.75 16 ALA B CA 1
ATOM 2882 C C . ALA B 1 16 ? 19.547 17.359 7.445 1 98.75 16 ALA B C 1
ATOM 2884 O O . ALA B 1 16 ? 18.922 18.391 7.719 1 98.75 16 ALA B O 1
ATOM 2885 N N . THR B 1 17 ? 20.812 17.266 7.508 1 98.69 17 THR B N 1
ATOM 2886 C CA . THR B 1 17 ? 21.641 18.406 7.895 1 98.69 17 THR B CA 1
ATOM 2887 C C . THR B 1 17 ? 21.5 19.531 6.883 1 98.69 17 THR B C 1
ATOM 2889 O O . THR B 1 17 ? 21.391 20.703 7.266 1 98.69 17 THR B O 1
ATOM 2892 N N . PHE B 1 18 ? 21.547 19.156 5.625 1 98.5 18 PHE B N 1
ATOM 2893 C CA . PHE B 1 18 ? 21.375 20.141 4.57 1 98.5 18 PHE B CA 1
ATOM 2894 C C . PHE B 1 18 ? 20.047 20.891 4.734 1 98.5 18 PHE B C 1
ATOM 2896 O O . PHE B 1 18 ? 20.016 22.109 4.68 1 98.5 18 PHE B O 1
ATOM 2903 N N . ILE B 1 19 ? 18.984 20.172 4.969 1 98.5 19 ILE B N 1
ATOM 2904 C CA . ILE B 1 19 ? 17.656 20.734 5.102 1 98.5 19 ILE B CA 1
ATOM 2905 C C . ILE B 1 19 ? 17.609 21.641 6.332 1 98.5 19 ILE B C 1
ATOM 2907 O O . ILE B 1 19 ? 17.047 22.75 6.273 1 98.5 19 ILE B O 1
ATOM 2911 N N . LYS B 1 20 ? 18.156 21.172 7.43 1 98.56 20 LYS B N 1
ATOM 2912 C CA . LYS B 1 20 ? 18.203 21.984 8.641 1 98.56 20 LYS B CA 1
ATOM 2913 C C . LYS B 1 20 ? 18.891 23.328 8.375 1 98.56 20 LYS B C 1
ATOM 2915 O O . LYS B 1 20 ? 18.359 24.375 8.719 1 98.56 20 LYS B O 1
ATOM 2920 N N . ASN B 1 21 ? 20.031 23.219 7.738 1 98.19 21 ASN B N 1
ATOM 2921 C CA . ASN B 1 21 ? 20.797 24.422 7.449 1 98.19 21 ASN B CA 1
ATOM 2922 C C . ASN B 1 21 ? 20.047 25.344 6.5 1 98.19 21 ASN B C 1
ATOM 2924 O O . ASN B 1 21 ? 20.062 26.562 6.668 1 98.19 21 ASN B O 1
ATOM 2928 N N . LEU B 1 22 ? 19.453 24.766 5.512 1 97.56 22 LEU B N 1
ATOM 2929 C CA . LEU B 1 22 ? 18.688 25.547 4.551 1 97.56 22 LEU B CA 1
ATOM 2930 C C . LEU B 1 22 ? 17.547 26.281 5.242 1 97.56 22 LEU B C 1
ATOM 2932 O O . LEU B 1 22 ? 17.312 27.469 4.984 1 97.56 22 LEU B O 1
ATOM 2936 N N . CYS B 1 23 ? 16.797 25.594 6.105 1 97.88 23 CYS B N 1
ATOM 2937 C CA . CYS B 1 23 ? 15.695 26.203 6.844 1 97.88 23 CYS B CA 1
ATOM 2938 C C . CYS B 1 23 ? 16.203 27.328 7.746 1 97.88 23 CYS B C 1
ATOM 2940 O O . CYS B 1 23 ? 15.602 28.391 7.824 1 97.88 23 CYS B O 1
ATOM 2942 N N . GLU B 1 24 ? 17.344 27.078 8.391 1 97.81 24 GLU B N 1
ATOM 2943 C CA . GLU B 1 24 ? 17.938 28.109 9.25 1 97.81 24 GLU B CA 1
ATOM 2944 C C . GLU B 1 24 ? 18.297 29.344 8.445 1 97.81 24 GLU B C 1
ATOM 2946 O O . GLU B 1 24 ? 18.078 30.469 8.898 1 97.81 24 GLU B O 1
ATOM 2951 N N . LYS B 1 25 ? 18.828 29.094 7.309 1 96.81 25 LYS B N 1
ATOM 2952 C CA . LYS B 1 25 ? 19.172 30.203 6.422 1 96.81 25 LYS B CA 1
ATOM 2953 C C . LYS B 1 25 ? 17.922 31.031 6.086 1 96.81 25 LYS B C 1
ATOM 2955 O O . LYS B 1 25 ? 18.016 32.25 5.934 1 96.81 25 LYS B O 1
ATOM 2960 N N . GLY B 1 26 ? 16.828 30.406 6.004 1 96.81 26 GLY B N 1
ATOM 2961 C CA . GLY B 1 26 ? 15.578 31.078 5.691 1 96.81 26 GLY B CA 1
ATOM 2962 C C . GLY B 1 26 ? 14.867 31.625 6.914 1 96.81 26 GLY B C 1
ATOM 2963 O O . GLY B 1 26 ? 13.781 32.188 6.809 1 96.81 26 GLY B O 1
ATOM 2964 N N . GLY B 1 27 ? 15.469 31.438 8.031 1 97.06 27 GLY B N 1
ATOM 2965 C CA . GLY B 1 27 ? 14.875 31.922 9.266 1 97.06 27 GLY B CA 1
ATOM 2966 C C . GLY B 1 27 ? 13.797 31.016 9.812 1 97.06 27 GLY B C 1
ATOM 2967 O O . GLY B 1 27 ? 12.906 31.469 10.539 1 97.06 27 GLY B O 1
ATOM 2968 N N . CYS B 1 28 ? 13.844 29.781 9.492 1 97.56 28 CYS B N 1
ATOM 2969 C CA . CYS B 1 28 ? 12.797 28.844 9.875 1 97.56 28 CYS B CA 1
ATOM 2970 C C . CYS B 1 28 ? 13.352 27.75 10.789 1 97.56 28 CYS B C 1
ATOM 2972 O O . CYS B 1 28 ? 14.484 27.297 10.609 1 97.56 28 CYS B O 1
ATOM 2974 N N . LYS B 1 29 ? 12.539 27.328 11.734 1 98.06 29 LYS B N 1
ATOM 2975 C CA . LYS B 1 29 ? 12.734 26.047 12.398 1 98.06 29 LYS B CA 1
ATOM 2976 C C . LYS B 1 29 ? 12.344 24.891 11.492 1 98.06 29 LYS B C 1
ATOM 2978 O O . LYS B 1 29 ? 11.594 25.078 10.531 1 98.06 29 LYS B O 1
ATOM 2983 N N . THR B 1 30 ? 12.922 23.734 11.844 1 98.62 30 THR B N 1
ATOM 2984 C CA . THR B 1 30 ? 12.75 22.594 10.938 1 98.62 30 THR B CA 1
ATOM 2985 C C . THR B 1 30 ? 12.031 21.438 11.648 1 98.62 30 THR B C 1
ATOM 2987 O O . THR B 1 30 ? 12.422 21.047 12.75 1 98.62 30 THR B O 1
ATOM 2990 N N . ALA B 1 31 ? 10.977 20.938 11.023 1 98.81 31 ALA B N 1
ATOM 2991 C CA . ALA B 1 31 ? 10.383 19.656 11.367 1 98.81 31 ALA B CA 1
ATOM 2992 C C . ALA B 1 31 ? 10.664 18.609 10.297 1 98.81 31 ALA B C 1
ATOM 2994 O O . ALA B 1 31 ? 10.195 18.734 9.156 1 98.81 31 ALA B O 1
ATOM 2995 N N . LEU B 1 32 ? 11.438 17.578 10.609 1 98.81 32 LEU B N 1
ATOM 2996 C CA . LEU B 1 32 ? 11.656 16.484 9.672 1 98.81 32 LEU B CA 1
ATOM 2997 C C . LEU B 1 32 ? 10.484 15.5 9.703 1 98.81 32 LEU B C 1
ATOM 2999 O O . LEU B 1 32 ? 10.18 14.93 10.75 1 98.81 32 LEU B O 1
ATOM 3003 N N . VAL B 1 33 ? 9.852 15.367 8.586 1 98.81 33 VAL B N 1
ATOM 3004 C CA . VAL B 1 33 ? 8.727 14.453 8.477 1 98.81 33 VAL B CA 1
ATOM 3005 C C . VAL B 1 33 ? 9.234 13.031 8.227 1 98.81 33 VAL B C 1
ATOM 3007 O O . VAL B 1 33 ? 9.906 12.773 7.223 1 98.81 33 VAL B O 1
ATOM 3010 N N . VAL B 1 34 ? 8.828 12.07 9.109 1 98.69 34 VAL B N 1
ATOM 3011 C CA . VAL B 1 34 ? 9.461 10.758 9.078 1 98.69 34 VAL B CA 1
ATOM 3012 C C . VAL B 1 34 ? 8.414 9.688 8.766 1 98.69 34 VAL B C 1
ATOM 3014 O O . VAL B 1 34 ? 8.703 8.492 8.844 1 98.69 34 VAL B O 1
ATOM 3017 N N . LYS B 1 35 ? 7.238 10.078 8.344 1 98.38 35 LYS B N 1
ATOM 3018 C CA . LYS B 1 35 ? 6.125 9.164 8.125 1 98.38 35 LYS B CA 1
ATOM 3019 C C . LYS B 1 35 ? 6.434 8.172 7.004 1 98.38 35 LYS B C 1
ATOM 3021 O O . LYS B 1 35 ? 5.992 7.023 7.043 1 98.38 35 LYS B O 1
ATOM 3026 N N . SER B 1 36 ? 7.223 8.594 5.984 1 98 36 SER B N 1
ATOM 3027 C CA . SER B 1 36 ? 7.473 7.773 4.801 1 98 36 SER B CA 1
ATOM 3028 C C . SER B 1 36 ? 8.352 6.574 5.137 1 98 36 SER B C 1
ATOM 3030 O O . SER B 1 36 ? 8.43 5.621 4.359 1 98 36 SER B O 1
ATOM 3032 N N . MET B 1 37 ? 8.984 6.648 6.27 1 98.5 37 MET B N 1
ATOM 3033 C CA . MET B 1 37 ? 9.773 5.508 6.738 1 98.5 37 MET B CA 1
ATOM 3034 C C . MET B 1 37 ? 9.07 4.805 7.895 1 98.5 37 MET B C 1
ATOM 3036 O O . MET B 1 37 ? 9.703 4.086 8.672 1 98.5 37 MET B O 1
ATOM 3040 N N . CYS B 1 38 ? 7.789 5.105 8.07 1 98.38 38 CYS B N 1
ATOM 3041 C CA . CYS B 1 38 ? 6.973 4.551 9.141 1 98.38 38 CYS B CA 1
ATOM 3042 C C . CYS B 1 38 ? 7.621 4.801 10.5 1 98.38 38 CYS B C 1
ATOM 3044 O O . CYS B 1 38 ? 7.508 3.973 11.406 1 98.38 38 CYS B O 1
ATOM 3046 N N . ALA B 1 39 ? 8.398 5.871 10.57 1 98.44 39 ALA B N 1
ATOM 3047 C CA . ALA B 1 39 ? 9.125 6.227 11.789 1 98.44 39 ALA B CA 1
ATOM 3048 C C . ALA B 1 39 ? 9.961 5.051 12.289 1 98.44 39 ALA B C 1
ATOM 3050 O O . ALA B 1 39 ? 9.961 4.754 13.492 1 98.44 39 ALA B O 1
ATOM 3051 N N . ASN B 1 40 ? 10.547 4.32 11.367 1 98.31 40 ASN B N 1
ATOM 3052 C CA . ASN B 1 40 ? 11.461 3.277 11.805 1 98.31 40 ASN B CA 1
ATOM 3053 C C . ASN B 1 40 ? 12.422 3.791 12.883 1 98.31 40 ASN B C 1
ATOM 3055 O O . ASN B 1 40 ? 13.234 4.68 12.617 1 98.31 40 ASN B O 1
ATOM 3059 N N . HIS B 1 41 ? 12.352 3.246 14.031 1 98.31 41 HIS B N 1
ATOM 3060 C CA . HIS B 1 41 ? 13.031 3.764 15.203 1 98.31 41 HIS B CA 1
ATOM 3061 C C . HIS B 1 41 ? 14.539 3.828 14.984 1 98.31 41 HIS B C 1
ATOM 3063 O O . HIS B 1 41 ? 15.18 4.824 15.328 1 98.31 41 HIS B O 1
ATOM 3069 N N . ASP B 1 42 ? 15.125 2.787 14.375 1 97.75 42 ASP B N 1
ATOM 3070 C CA . ASP B 1 42 ? 16.578 2.734 14.172 1 97.75 42 ASP B CA 1
ATOM 3071 C C . ASP B 1 42 ? 17.031 3.832 13.211 1 97.75 42 ASP B C 1
ATOM 3073 O O . ASP B 1 42 ? 18.094 4.426 13.406 1 97.75 42 ASP B O 1
ATOM 3077 N N . ILE B 1 43 ? 16.234 4.102 12.219 1 98.06 43 ILE B N 1
ATOM 3078 C CA . ILE B 1 43 ? 16.594 5.125 11.242 1 98.06 43 ILE B CA 1
ATOM 3079 C C . ILE B 1 43 ? 16.453 6.512 11.867 1 98.06 43 ILE B C 1
ATOM 3081 O O . ILE B 1 43 ? 17.359 7.34 11.766 1 98.06 43 ILE B O 1
ATOM 3085 N N . VAL B 1 44 ? 15.289 6.766 12.578 1 98.38 44 VAL B N 1
ATOM 3086 C CA . VAL B 1 44 ? 15.008 8.094 13.109 1 98.38 44 VAL B CA 1
ATOM 3087 C C . VAL B 1 44 ? 15.977 8.406 14.25 1 98.38 44 VAL B C 1
ATOM 3089 O O . VAL B 1 44 ? 16.375 9.562 14.43 1 98.38 44 VAL B O 1
ATOM 3092 N N . LYS B 1 45 ? 16.375 7.352 14.977 1 97.94 45 LYS B N 1
ATOM 3093 C CA . LYS B 1 45 ? 17.375 7.523 16.031 1 97.94 45 LYS B CA 1
ATOM 3094 C C . LYS B 1 45 ? 18.672 8.102 15.461 1 97.94 45 LYS B C 1
ATOM 3096 O O . LYS B 1 45 ? 19.312 8.922 16.109 1 97.94 45 LYS B O 1
ATOM 3101 N N . GLU B 1 46 ? 19 7.66 14.258 1 96.5 46 GLU B N 1
ATOM 3102 C CA . GLU B 1 46 ? 20.188 8.18 13.602 1 96.5 46 GLU B CA 1
ATOM 3103 C C . GLU B 1 46 ? 20.016 9.648 13.227 1 96.5 46 GLU B C 1
ATOM 3105 O O . GLU B 1 46 ? 21 10.398 13.18 1 96.5 46 GLU B O 1
ATOM 3110 N N . LEU B 1 47 ? 18.844 10.078 12.984 1 97.62 47 LEU B N 1
ATOM 3111 C CA . LEU B 1 47 ? 18.547 11.453 12.602 1 97.62 47 LEU B CA 1
ATOM 3112 C C . LEU B 1 47 ? 18.5 12.359 13.828 1 97.62 47 LEU B C 1
ATOM 3114 O O . LEU B 1 47 ? 18.562 13.586 13.703 1 97.62 47 LEU B O 1
ATOM 3118 N N . ASP B 1 48 ? 18.359 11.766 15 1 96.12 48 ASP B N 1
ATOM 3119 C CA . ASP B 1 48 ? 18.234 12.531 16.234 1 96.12 48 ASP B CA 1
ATOM 3120 C C . ASP B 1 48 ? 19.484 13.375 16.484 1 96.12 48 ASP B C 1
ATOM 3122 O O . ASP B 1 48 ? 19.422 14.406 17.141 1 96.12 48 ASP B O 1
ATOM 3126 N N . SER B 1 49 ? 20.625 12.914 15.93 1 92.06 49 SER B N 1
ATOM 3127 C CA . SER B 1 49 ? 21.891 13.617 16.094 1 92.06 49 SER B CA 1
ATOM 3128 C C . SER B 1 49 ? 21.891 14.922 15.297 1 92.06 49 SER B C 1
ATOM 3130 O O . SER B 1 49 ? 22.719 15.805 15.562 1 92.06 49 SER B O 1
ATOM 3132 N N . VAL B 1 50 ? 21.109 15.07 14.258 1 95.62 50 VAL B N 1
ATOM 3133 C CA . VAL B 1 50 ? 21.047 16.266 13.422 1 95.62 50 VAL B CA 1
ATOM 3134 C C . VAL B 1 50 ? 20.438 17.422 14.219 1 95.62 50 VAL B C 1
ATOM 3136 O O . VAL B 1 50 ? 20.641 18.578 13.883 1 95.62 50 VAL B O 1
ATOM 3139 N N . GLU B 1 51 ? 19.75 17.203 15.328 1 94.88 51 GLU B N 1
ATOM 3140 C CA . GLU B 1 51 ? 19.188 18.156 16.266 1 94.88 51 GLU B CA 1
ATOM 3141 C C . GLU B 1 51 ? 18.25 19.141 15.562 1 94.88 51 GLU B C 1
ATOM 3143 O O . GLU B 1 51 ? 18.391 20.359 15.711 1 94.88 51 GLU B O 1
ATOM 3148 N N . VAL B 1 52 ? 17.312 18.672 14.844 1 97.44 52 VAL B N 1
ATOM 3149 C CA . VAL B 1 52 ? 16.234 19.5 14.312 1 97.44 52 VAL B CA 1
ATOM 3150 C C . VAL B 1 52 ? 15.258 19.844 15.438 1 97.44 52 VAL B C 1
ATOM 3152 O O . VAL B 1 52 ? 15.367 19.328 16.547 1 97.44 52 VAL B O 1
ATOM 3155 N N . ASP B 1 53 ? 14.367 20.703 15.156 1 98.5 53 ASP B N 1
ATOM 3156 C CA . ASP B 1 53 ? 13.445 21.188 16.188 1 98.5 53 ASP B CA 1
ATOM 3157 C C . ASP B 1 53 ? 12.359 20.141 16.469 1 98.5 53 ASP B C 1
ATOM 3159 O O . ASP B 1 53 ? 11.922 19.984 17.609 1 98.5 53 ASP B O 1
ATOM 3163 N N . TYR B 1 54 ? 11.906 19.438 15.391 1 98.75 54 TYR B N 1
ATOM 3164 C CA . TYR B 1 54 ? 10.844 18.453 15.555 1 98.75 54 TYR B CA 1
ATOM 3165 C C . TYR B 1 54 ? 11.062 17.25 14.641 1 98.75 54 TYR B C 1
ATOM 3167 O O . TYR B 1 54 ? 11.633 17.391 13.555 1 98.75 54 TYR B O 1
ATOM 3175 N N . PHE B 1 55 ? 10.672 16.078 15.078 1 98.88 55 PHE B N 1
ATOM 3176 C CA . PHE B 1 55 ? 10.203 15.039 14.172 1 98.88 55 PHE B CA 1
ATOM 3177 C C . PHE B 1 55 ? 8.688 15.109 13.992 1 98.88 55 PHE B C 1
ATOM 3179 O O . PHE B 1 55 ? 7.953 15.305 14.961 1 98.88 55 PHE B O 1
ATOM 3186 N N . ALA B 1 56 ? 8.273 15.055 12.797 1 98.88 56 ALA B N 1
ATOM 3187 C CA . ALA B 1 56 ? 6.844 15.172 12.508 1 98.88 56 ALA B CA 1
ATOM 3188 C C . ALA B 1 56 ? 6.324 13.906 11.82 1 98.88 56 ALA B C 1
ATOM 3190 O O . ALA B 1 56 ? 7.031 13.289 11.023 1 98.88 56 ALA B O 1
ATOM 3191 N N . ASP B 1 57 ? 5.125 13.539 12.141 1 98.88 57 ASP B N 1
ATOM 3192 C CA . ASP B 1 57 ? 4.477 12.367 11.562 1 98.88 57 ASP B CA 1
ATOM 3193 C C . ASP B 1 57 ? 2.957 12.508 11.586 1 98.88 57 ASP B C 1
ATOM 3195 O O . ASP B 1 57 ? 2.404 13.195 12.445 1 98.88 57 ASP B O 1
ATOM 3199 N N . SER B 1 58 ? 2.271 11.859 10.617 1 98.56 58 SER B N 1
ATOM 3200 C CA . SER B 1 58 ? 0.818 11.945 10.523 1 98.56 58 SER B CA 1
ATOM 3201 C C . SER B 1 58 ? 0.148 10.891 11.398 1 98.56 58 SER B C 1
ATOM 3203 O O . SER B 1 58 ? -1.064 10.938 11.617 1 98.56 58 SER B O 1
ATOM 3205 N N . ARG B 1 59 ? 0.927 9.961 11.883 1 98.38 59 ARG B N 1
ATOM 3206 C CA . ARG B 1 59 ? 0.371 8.867 12.672 1 98.38 59 ARG B CA 1
ATOM 3207 C C . ARG B 1 59 ? 0.836 8.953 14.117 1 98.38 59 ARG B C 1
ATOM 3209 O O . ARG B 1 59 ? 2.037 8.898 14.398 1 98.38 59 ARG B O 1
ATOM 3216 N N . ILE B 1 60 ? -0.12 8.953 15.039 1 98.56 60 ILE B N 1
ATOM 3217 C CA . ILE B 1 60 ? 0.233 8.992 16.453 1 98.56 60 ILE B CA 1
ATOM 3218 C C . ILE B 1 60 ? 0.987 7.719 16.828 1 98.56 60 ILE B C 1
ATOM 3220 O O . ILE B 1 60 ? 1.879 7.75 17.688 1 98.56 60 ILE B O 1
ATOM 3224 N N . GLN B 1 61 ? 0.696 6.562 16.141 1 98.12 61 GLN B N 1
ATOM 3225 C CA . GLN B 1 61 ? 1.396 5.301 16.359 1 98.12 61 GLN B CA 1
ATOM 3226 C C . GLN B 1 61 ? 2.895 5.449 16.109 1 98.12 61 GLN B C 1
ATOM 3228 O O . GLN B 1 61 ? 3.709 4.836 16.797 1 98.12 61 GLN B O 1
ATOM 3233 N N . ASN B 1 62 ? 3.203 6.238 15.148 1 98.75 62 ASN B N 1
ATOM 3234 C CA . ASN B 1 62 ? 4.605 6.461 14.82 1 98.75 62 ASN B CA 1
ATOM 3235 C C . ASN B 1 62 ? 5.301 7.316 15.867 1 98.75 62 ASN B C 1
ATOM 3237 O O . ASN B 1 62 ? 6.457 7.062 16.219 1 98.75 62 ASN B O 1
ATOM 3241 N N . LEU B 1 63 ? 4.609 8.352 16.344 1 98.81 63 LEU B N 1
ATOM 3242 C CA . LEU B 1 63 ? 5.203 9.18 17.375 1 98.81 63 LEU B CA 1
ATOM 3243 C C . LEU B 1 63 ? 5.43 8.383 18.656 1 98.81 63 LEU B C 1
ATOM 3245 O O . LEU B 1 63 ? 6.395 8.625 19.391 1 98.81 63 LEU B O 1
ATOM 3249 N N . LYS B 1 64 ? 4.539 7.426 18.953 1 98.56 64 LYS B N 1
ATOM 3250 C CA . LYS B 1 64 ? 4.719 6.531 20.094 1 98.56 64 LYS B CA 1
ATOM 3251 C C . LYS B 1 64 ? 6.031 5.762 19.984 1 98.56 64 LYS B C 1
ATOM 3253 O O . LYS B 1 64 ? 6.73 5.574 20.984 1 98.56 64 LYS B O 1
ATOM 3258 N N . LYS B 1 65 ? 6.414 5.336 18.781 1 98.38 65 LYS B N 1
ATOM 3259 C CA . LYS B 1 65 ? 7.652 4.602 18.531 1 98.38 65 LYS B CA 1
ATOM 3260 C C . LYS B 1 65 ? 8.875 5.449 18.891 1 98.38 65 LYS B C 1
ATOM 3262 O O . LYS B 1 65 ? 9.953 4.918 19.141 1 98.38 65 LYS B O 1
ATOM 3267 N N . LEU B 1 66 ? 8.672 6.754 18.844 1 98.5 66 LEU B N 1
ATOM 3268 C CA . LEU B 1 66 ? 9.797 7.668 18.969 1 98.5 66 LEU B CA 1
ATOM 3269 C C . LEU B 1 66 ? 9.82 8.32 20.344 1 98.5 66 LEU B C 1
ATOM 3271 O O . LEU B 1 66 ? 10.508 9.32 20.562 1 98.5 66 LEU B O 1
ATOM 3275 N N . LYS B 1 67 ? 9.016 7.801 21.328 1 98 67 LYS B N 1
ATOM 3276 C CA . LYS B 1 67 ? 8.781 8.445 22.625 1 98 67 LYS B CA 1
ATOM 3277 C C . LYS B 1 67 ? 10.086 8.625 23.391 1 98 67 LYS B C 1
ATOM 3279 O O . LYS B 1 67 ? 10.211 9.547 24.203 1 98 67 LYS B O 1
ATOM 3284 N N . ASP B 1 68 ? 11.117 7.82 23.125 1 97.88 68 ASP B N 1
ATOM 3285 C CA . ASP B 1 68 ? 12.352 7.836 23.891 1 97.88 68 ASP B CA 1
ATOM 3286 C C . ASP B 1 68 ? 13.375 8.789 23.281 1 97.88 68 ASP B C 1
ATOM 3288 O O . ASP B 1 68 ? 14.43 9.031 23.875 1 97.88 68 ASP B O 1
ATOM 3292 N N . LEU B 1 69 ? 13.07 9.328 22.078 1 97.62 69 LEU B N 1
ATOM 3293 C CA . LEU B 1 69 ? 14 10.25 21.438 1 97.62 69 LEU B CA 1
ATOM 3294 C C . LEU B 1 69 ? 13.859 11.656 22 1 97.62 69 LEU B C 1
ATOM 3296 O O . LEU B 1 69 ? 12.797 12.023 22.5 1 97.62 69 LEU B O 1
ATOM 3300 N N . LYS B 1 70 ? 14.914 12.453 21.922 1 96.69 70 LYS B N 1
ATOM 3301 C CA . LYS B 1 70 ? 14.984 13.766 22.562 1 96.69 70 LYS B CA 1
ATOM 3302 C C . LYS B 1 70 ? 14.227 14.805 21.75 1 96.69 70 LYS B C 1
ATOM 3304 O O . LYS B 1 70 ? 13.602 15.711 22.312 1 96.69 70 LYS B O 1
ATOM 3309 N N . THR B 1 71 ? 14.312 14.688 20.453 1 98.25 71 THR B N 1
ATOM 3310 C CA . THR B 1 71 ? 13.688 15.672 19.578 1 98.25 71 THR B CA 1
ATOM 3311 C C . THR B 1 71 ? 12.18 15.703 19.797 1 98.25 71 THR B C 1
ATOM 3313 O O . THR B 1 71 ? 11.539 14.656 19.922 1 98.25 71 THR B O 1
ATOM 3316 N N . LYS B 1 72 ? 11.602 16.875 19.875 1 98.69 72 LYS B N 1
ATOM 3317 C CA . LYS B 1 72 ? 10.172 17.047 20.078 1 98.69 72 LYS B CA 1
ATOM 3318 C C . LYS B 1 72 ? 9.375 16.453 18.922 1 98.69 72 LYS B C 1
ATOM 3320 O O . LYS B 1 72 ? 9.898 16.312 17.812 1 98.69 72 LYS B O 1
ATOM 3325 N N . LYS B 1 73 ? 8.117 16.078 19.234 1 98.88 73 LYS B N 1
ATOM 3326 C CA . LYS B 1 73 ? 7.27 15.383 18.266 1 98.88 73 LYS B CA 1
ATOM 3327 C C . LYS B 1 73 ? 6.09 16.25 17.844 1 98.88 73 LYS B C 1
ATOM 3329 O O . LYS B 1 73 ? 5.43 16.859 18.688 1 98.88 73 LYS B O 1
ATOM 3334 N N . MET B 1 74 ? 5.848 16.344 16.531 1 98.94 74 MET B N 1
ATOM 3335 C CA . MET B 1 74 ? 4.738 17.094 15.945 1 98.94 74 MET B CA 1
ATOM 3336 C C . MET B 1 74 ? 3.779 16.172 15.211 1 98.94 74 MET B C 1
ATOM 3338 O O . MET B 1 74 ? 4.199 15.391 14.352 1 98.94 74 MET B O 1
ATOM 3342 N N . LEU B 1 75 ? 2.529 16.203 15.578 1 98.94 75 LEU B N 1
ATOM 3343 C CA . LEU B 1 75 ? 1.523 15.422 14.867 1 98.94 75 LEU B CA 1
ATOM 3344 C C . LEU B 1 75 ? 0.924 16.234 13.719 1 98.94 75 LEU B C 1
ATOM 3346 O O . LEU B 1 75 ? 0.336 17.297 13.945 1 98.94 75 LEU B O 1
ATOM 3350 N N . LEU B 1 76 ? 1.021 15.672 12.531 1 98.75 76 LEU B N 1
ATOM 3351 C CA . LEU B 1 76 ? 0.665 16.406 11.32 1 98.75 76 LEU B CA 1
ATOM 3352 C C . LEU B 1 76 ? -0.817 16.25 11 1 98.75 76 LEU B C 1
ATOM 3354 O O . LEU B 1 76 ? -1.47 17.188 10.562 1 98.75 76 LEU B O 1
ATOM 3358 N N . ARG B 1 77 ? -1.312 15.055 11.102 1 98.62 77 ARG B N 1
ATOM 3359 C CA . ARG B 1 77 ? -2.719 14.836 10.789 1 98.62 77 ARG B CA 1
ATOM 3360 C C . ARG B 1 77 ? -3.619 15.391 11.883 1 98.62 77 ARG B C 1
ATOM 3362 O O . ARG B 1 77 ? -3.324 15.242 13.07 1 98.62 77 ARG B O 1
ATOM 3369 N N . ILE B 1 78 ? -4.742 15.969 11.508 1 98.75 78 ILE B N 1
ATOM 3370 C CA . ILE B 1 78 ? -5.738 16.375 12.492 1 98.75 78 ILE B CA 1
ATOM 3371 C C . ILE B 1 78 ? -6.148 15.164 13.328 1 98.75 78 ILE B C 1
ATOM 3373 O O . ILE B 1 78 ? -6.516 14.117 12.789 1 98.75 78 ILE B O 1
ATOM 3377 N N . PRO B 1 79 ? -6.098 15.297 14.648 1 98.81 79 PRO B N 1
ATOM 3378 C CA . PRO B 1 79 ? -6.367 14.133 15.492 1 98.81 79 PRO B CA 1
ATOM 3379 C C . PRO B 1 79 ? -7.797 13.609 15.336 1 98.81 79 PRO B C 1
ATOM 3381 O O . PRO B 1 79 ? -8.734 14.406 15.211 1 98.81 79 PRO B O 1
ATOM 3384 N N . MET B 1 80 ? -7.867 12.336 15.344 1 98.81 80 MET B N 1
ATOM 3385 C CA . MET B 1 80 ? -9.18 11.727 15.555 1 98.81 80 MET B CA 1
ATOM 3386 C C . MET B 1 80 ? -9.641 11.945 17 1 98.81 80 MET B C 1
ATOM 3388 O O . MET B 1 80 ? -8.828 11.992 17.922 1 98.81 80 MET B O 1
ATOM 3392 N N . LEU B 1 81 ? -10.953 12.047 17.188 1 98.75 81 LEU B N 1
ATOM 3393 C CA . LEU B 1 81 ? -11.469 12.156 18.547 1 98.75 81 LEU B CA 1
ATOM 3394 C C . LEU B 1 81 ? -11.102 10.93 19.375 1 98.75 81 LEU B C 1
ATOM 3396 O O . LEU B 1 81 ? -10.859 11.039 20.578 1 98.75 81 LEU B O 1
ATOM 3400 N N . CYS B 1 82 ? -10.953 9.805 18.734 1 98.19 82 CYS B N 1
ATOM 3401 C CA . CYS B 1 82 ? -10.727 8.555 19.453 1 98.19 82 CYS B CA 1
ATOM 3402 C C . CYS B 1 82 ? -9.273 8.438 19.891 1 98.19 82 CYS B C 1
ATOM 3404 O O . CYS B 1 82 ? -8.914 7.527 20.656 1 98.19 82 CYS B O 1
ATOM 3406 N N . GLU B 1 83 ? -8.398 9.367 19.516 1 98.62 83 GLU B N 1
ATOM 3407 C CA . GLU B 1 83 ? -6.992 9.172 19.859 1 98.62 83 GLU B CA 1
ATOM 3408 C C . GLU B 1 83 ? -6.445 10.367 20.641 1 98.62 83 GLU B C 1
ATOM 3410 O O . GLU B 1 83 ? -5.234 10.516 20.797 1 98.62 83 GLU B O 1
ATOM 3415 N N . VAL B 1 84 ? -7.266 11.25 21.172 1 98.81 84 VAL B N 1
ATOM 3416 C CA . VAL B 1 84 ? -6.844 12.516 21.766 1 98.81 84 VAL B CA 1
ATOM 3417 C C . VAL B 1 84 ? -5.949 12.25 22.969 1 98.81 84 VAL B C 1
ATOM 3419 O O . VAL B 1 84 ? -5.012 13.008 23.234 1 98.81 84 VAL B O 1
ATOM 3422 N N . GLU B 1 85 ? -6.184 11.172 23.766 1 98.81 85 GLU B N 1
ATOM 3423 C CA . GLU B 1 85 ? -5.328 10.859 24.906 1 98.81 85 GLU B CA 1
ATOM 3424 C C . GLU B 1 85 ? -3.902 10.547 24.469 1 98.81 85 GLU B C 1
ATOM 3426 O O . GLU B 1 85 ? -2.938 11.039 25.047 1 98.81 85 GLU B O 1
ATOM 3431 N N . ASP B 1 86 ? -3.803 9.719 23.422 1 98.88 86 ASP B N 1
ATOM 3432 C CA . ASP B 1 86 ? -2.488 9.383 22.891 1 98.88 86 ASP B CA 1
ATOM 3433 C C . ASP B 1 86 ? -1.796 10.625 22.312 1 98.88 86 ASP B C 1
ATOM 3435 O O . ASP B 1 86 ? -0.576 10.758 22.422 1 98.88 86 ASP B O 1
ATOM 3439 N N . VAL B 1 87 ? -2.596 11.492 21.672 1 98.94 87 VAL B N 1
ATOM 3440 C CA . VAL B 1 87 ? -2.025 12.711 21.125 1 98.94 87 VAL B CA 1
ATOM 3441 C C . VAL B 1 87 ? -1.37 13.531 22.219 1 98.94 87 VAL B C 1
ATOM 3443 O O . VAL B 1 87 ? -0.212 13.938 22.109 1 98.94 87 VAL B O 1
ATOM 3446 N N . VAL B 1 88 ? -2.09 13.703 23.344 1 98.94 88 VAL B N 1
ATOM 3447 C CA . VAL B 1 88 ? -1.57 14.5 24.438 1 98.94 88 VAL B CA 1
ATOM 3448 C C . VAL B 1 88 ? -0.36 13.805 25.062 1 98.94 88 VAL B C 1
ATOM 3450 O O . VAL B 1 88 ? 0.596 14.461 25.484 1 98.94 88 VAL B O 1
ATOM 3453 N N . LYS B 1 89 ? -0.325 12.484 25.047 1 98.75 89 LYS B N 1
ATOM 3454 C CA . LYS B 1 89 ? 0.739 11.719 25.688 1 98.75 89 LYS B CA 1
ATOM 3455 C C . LYS B 1 89 ? 2.01 11.727 24.844 1 98.75 89 LYS B C 1
ATOM 3457 O O . LYS B 1 89 ? 3.119 11.773 25.375 1 98.75 89 LYS B O 1
ATOM 3462 N N . TYR B 1 90 ? 1.863 11.695 23.453 1 98.81 90 TYR B N 1
ATOM 3463 C CA . TYR B 1 90 ? 3.027 11.305 22.672 1 98.81 90 TYR B CA 1
ATOM 3464 C C . TYR B 1 90 ? 3.42 12.398 21.688 1 98.81 90 TYR B C 1
ATOM 3466 O O . TYR B 1 90 ? 4.504 12.352 21.094 1 98.81 90 TYR B O 1
ATOM 3474 N N . ALA B 1 91 ? 2.582 13.359 21.469 1 98.88 91 ALA B N 1
ATOM 3475 C CA . ALA B 1 91 ? 2.932 14.516 20.641 1 98.88 91 ALA B CA 1
ATOM 3476 C C . ALA B 1 91 ? 3.201 15.742 21.516 1 98.88 91 ALA B C 1
ATOM 3478 O O . ALA B 1 91 ? 2.486 15.992 22.484 1 98.88 91 ALA B O 1
ATOM 3479 N N . ASP B 1 92 ? 4.238 16.484 21.219 1 98.81 92 ASP B N 1
ATOM 3480 C CA . ASP B 1 92 ? 4.5 17.75 21.891 1 98.81 92 ASP B CA 1
ATOM 3481 C C . ASP B 1 92 ? 3.611 18.859 21.312 1 98.81 92 ASP B C 1
ATOM 3483 O O . ASP B 1 92 ? 3.254 19.797 22.031 1 98.81 92 ASP B O 1
ATOM 3487 N N . ILE B 1 93 ? 3.322 18.797 20.062 1 98.81 93 ILE B N 1
ATOM 3488 C CA . ILE B 1 93 ? 2.467 19.766 19.375 1 98.81 93 ILE B CA 1
ATOM 3489 C C . ILE B 1 93 ? 1.647 19.047 18.312 1 98.81 93 ILE B C 1
ATOM 3491 O O . ILE B 1 93 ? 2.117 18.094 17.688 1 98.81 93 ILE B O 1
ATOM 3495 N N . SER B 1 94 ? 0.398 19.344 18.109 1 98.94 94 SER B N 1
ATOM 3496 C CA . SER B 1 94 ? -0.452 18.75 17.078 1 98.94 94 SER B CA 1
ATOM 3497 C C . SER B 1 94 ? -1.103 19.828 16.219 1 98.94 94 SER B C 1
ATOM 3499 O O . SER B 1 94 ? -1.397 20.922 16.688 1 98.94 94 SER B O 1
ATOM 3501 N N . MET B 1 95 ? -1.3 19.547 14.984 1 98.88 95 MET B N 1
ATOM 3502 C CA . MET B 1 95 ? -2.051 20.406 14.078 1 98.88 95 MET B CA 1
ATOM 3503 C C . MET B 1 95 ? -3.551 20.156 14.203 1 98.88 95 MET B C 1
ATOM 3505 O O . MET B 1 95 ? -3.98 19.016 14.359 1 98.88 95 MET B O 1
ATOM 3509 N N . ASN B 1 96 ? -4.355 21.234 14.133 1 98.88 96 ASN B N 1
ATOM 3510 C CA . ASN B 1 96 ? -5.789 21.125 14.367 1 98.88 96 ASN B CA 1
ATOM 3511 C C . ASN B 1 96 ? -6.57 22.094 13.477 1 98.88 96 ASN B C 1
ATOM 3513 O O . ASN B 1 96 ? -6.066 23.156 13.117 1 98.88 96 ASN B O 1
ATOM 3517 N N . SER B 1 97 ? -7.809 21.672 13.227 1 98.75 97 SER B N 1
ATOM 3518 C CA . SER B 1 97 ? -8.656 22.531 12.406 1 98.75 97 SER B CA 1
ATOM 3519 C C . SER B 1 97 ? -10.102 22.5 12.883 1 98.75 97 SER B C 1
ATOM 3521 O O . SER B 1 97 ? -11 23 12.203 1 98.75 97 SER B O 1
ATOM 3523 N N . GLU B 1 98 ? -10.375 21.859 14.055 1 98.81 98 GLU B N 1
ATOM 3524 C CA . GLU B 1 98 ? -11.742 21.719 14.547 1 98.81 98 GLU B CA 1
ATOM 3525 C C . GLU B 1 98 ? -11.828 22.047 16.031 1 98.81 98 GLU B C 1
ATOM 3527 O O . GLU B 1 98 ? -11.102 21.469 16.844 1 98.81 98 GLU B O 1
ATOM 3532 N N . LEU B 1 99 ? -12.805 22.938 16.344 1 98.81 99 LEU B N 1
ATOM 3533 C CA . LEU B 1 99 ? -13.008 23.312 17.734 1 98.81 99 LEU B CA 1
ATOM 3534 C C . LEU B 1 99 ? -13.352 22.109 18.594 1 98.81 99 LEU B C 1
ATOM 3536 O O . LEU B 1 99 ? -12.852 21.969 19.719 1 98.81 99 LEU B O 1
ATOM 3540 N N . ASP B 1 100 ? -14.172 21.172 18.078 1 98.69 100 ASP B N 1
ATOM 3541 C CA . ASP B 1 100 ? -14.57 19.984 18.828 1 98.69 100 ASP B CA 1
ATOM 3542 C C . ASP B 1 100 ? -13.359 19.125 19.172 1 98.69 100 ASP B C 1
ATOM 3544 O O . ASP B 1 100 ? -13.273 18.578 20.266 1 98.69 100 ASP B O 1
ATOM 3548 N N . THR B 1 101 ? -12.453 19 18.297 1 98.88 101 THR B N 1
ATOM 3549 C CA . THR B 1 101 ? -11.227 18.234 18.531 1 98.88 101 THR B CA 1
ATOM 3550 C C . THR B 1 101 ? -10.383 18.922 19.609 1 98.88 101 THR B C 1
ATOM 3552 O O . THR B 1 101 ? -9.836 18.25 20.5 1 98.88 101 THR B O 1
ATOM 3555 N N . LEU B 1 102 ? -10.32 20.266 19.547 1 98.94 102 LEU B N 1
ATOM 3556 C CA . LEU B 1 102 ? -9.539 21.016 20.531 1 98.94 102 LEU B CA 1
ATOM 3557 C C . LEU B 1 102 ? -10.148 20.906 21.922 1 98.94 102 LEU B C 1
ATOM 3559 O O . LEU B 1 102 ? -9.422 20.797 22.906 1 98.94 102 LEU B O 1
ATOM 3563 N N . LYS B 1 103 ? -11.469 20.922 21.953 1 98.94 103 LYS B N 1
ATOM 3564 C CA . LYS B 1 103 ? -12.141 20.719 23.234 1 98.94 103 LYS B CA 1
ATOM 3565 C C . LYS B 1 103 ? -11.836 19.328 23.797 1 98.94 103 LYS B C 1
ATOM 3567 O O . LYS B 1 103 ? -11.617 19.172 25 1 98.94 103 LYS B O 1
ATOM 3572 N N . ALA B 1 104 ? -11.812 18.328 22.953 1 98.94 104 ALA B N 1
ATOM 3573 C CA . ALA B 1 104 ? -11.484 16.969 23.375 1 98.94 104 ALA B CA 1
ATOM 3574 C C . ALA B 1 104 ? -10.039 16.859 23.844 1 98.94 104 ALA B C 1
ATOM 3576 O O . ALA B 1 104 ? -9.742 16.203 24.844 1 98.94 104 ALA B O 1
ATOM 3577 N N . LEU B 1 105 ? -9.133 17.5 23.141 1 98.94 105 LEU B N 1
ATOM 3578 C CA . LEU B 1 105 ? -7.73 17.547 23.547 1 98.94 105 LEU B CA 1
ATOM 3579 C C . LEU B 1 105 ? -7.582 18.219 24.906 1 98.94 105 LEU B C 1
ATOM 3581 O O . LEU B 1 105 ? -6.797 17.781 25.734 1 98.94 105 LEU B O 1
ATOM 3585 N N . ASN B 1 106 ? -8.336 19.312 25.047 1 98.94 106 ASN B N 1
ATOM 3586 C CA . ASN B 1 106 ? -8.312 20.031 26.328 1 98.94 106 ASN B CA 1
ATOM 3587 C C . ASN B 1 106 ? -8.711 19.125 27.484 1 98.94 106 ASN B C 1
ATOM 3589 O O . ASN B 1 106 ? -8.055 19.125 28.531 1 98.94 106 ASN B O 1
ATOM 3593 N N . LYS B 1 107 ? -9.789 18.391 27.297 1 98.88 107 LYS B N 1
ATOM 3594 C CA . LYS B 1 107 ? -10.25 17.469 28.328 1 98.88 107 LYS B CA 1
ATOM 3595 C C . LYS B 1 107 ? -9.203 16.406 28.609 1 98.88 107 LYS B C 1
ATOM 3597 O O . LYS B 1 107 ? -8.938 16.078 29.781 1 98.88 107 LYS B O 1
ATOM 3602 N N . ALA B 1 108 ? -8.602 15.805 27.594 1 98.88 108 ALA B N 1
ATOM 3603 C CA . ALA B 1 108 ? -7.562 14.789 27.75 1 98.88 108 ALA B CA 1
ATOM 3604 C C . ALA B 1 108 ? -6.344 15.367 28.469 1 98.88 108 ALA B C 1
ATOM 3606 O O . ALA B 1 108 ? -5.773 14.719 29.359 1 98.88 108 ALA B O 1
ATOM 3607 N N . ALA B 1 109 ? -5.984 16.562 28.094 1 98.94 109 ALA B N 1
ATOM 3608 C CA . ALA B 1 109 ? -4.828 17.219 28.703 1 98.94 109 ALA B CA 1
ATOM 3609 C C . ALA B 1 109 ? -5.059 17.484 30.188 1 98.94 109 ALA B C 1
ATOM 3611 O O . ALA B 1 109 ? -4.156 17.281 31.016 1 98.94 109 ALA B O 1
ATOM 3612 N N . LYS B 1 110 ? -6.246 17.906 30.484 1 98.88 110 LYS B N 1
ATOM 3613 C CA . LYS B 1 110 ? -6.598 18.109 31.891 1 98.88 110 LYS B CA 1
ATOM 3614 C C . LYS B 1 110 ? -6.438 16.812 32.688 1 98.88 110 LYS B C 1
ATOM 3616 O O . LYS B 1 110 ? -5.832 16.797 33.75 1 98.88 110 LYS B O 1
ATOM 3621 N N . THR B 1 111 ? -6.977 15.75 32.156 1 98.69 111 THR B N 1
ATOM 3622 C CA . THR B 1 111 ? -6.922 14.438 32.781 1 98.69 111 THR B CA 1
ATOM 3623 C C . THR B 1 111 ? -5.477 14 33 1 98.69 111 THR B C 1
ATOM 3625 O O . THR B 1 111 ? -5.16 13.367 34 1 98.69 111 THR B O 1
ATOM 3628 N N . LEU B 1 112 ? -4.598 14.367 32.094 1 98.62 112 LEU B N 1
ATOM 3629 C CA . LEU B 1 112 ? -3.207 13.93 32.156 1 98.62 112 LEU B CA 1
ATOM 3630 C C . LEU B 1 112 ? -2.332 14.977 32.844 1 98.62 112 LEU B C 1
ATOM 3632 O O . LEU B 1 112 ? -1.111 14.812 32.906 1 98.62 112 LEU B O 1
ATOM 3636 N N . ASN B 1 113 ? -2.848 16.062 33.281 1 98.62 113 ASN B N 1
ATOM 3637 C CA . ASN B 1 113 ? -2.152 17.156 33.938 1 98.62 113 ASN B CA 1
ATOM 3638 C C . ASN B 1 113 ? -1.062 17.75 33.062 1 98.62 113 ASN B C 1
ATOM 3640 O O . ASN B 1 113 ? 0.091 17.859 33.5 1 98.62 113 ASN B O 1
ATOM 3644 N N . LYS B 1 114 ? -1.514 18.047 31.828 1 98.62 114 LYS B N 1
ATOM 3645 C CA . LYS B 1 114 ? -0.622 18.656 30.844 1 98.62 114 LYS B CA 1
ATOM 3646 C C . LYS B 1 114 ? -1.285 19.844 30.156 1 98.62 114 LYS B C 1
ATOM 3648 O O . LYS B 1 114 ? -2.494 20.047 30.281 1 98.62 114 LYS B O 1
ATOM 3653 N N . VAL B 1 115 ? -0.496 20.672 29.609 1 98.81 115 VAL B N 1
ATOM 3654 C CA . VAL B 1 115 ? -0.932 21.656 28.625 1 98.81 115 VAL B CA 1
ATOM 3655 C C . VAL B 1 115 ? -0.445 21.25 27.234 1 98.81 115 VAL B C 1
ATOM 3657 O O . VAL B 1 115 ? 0.747 21 27.031 1 98.81 115 VAL B O 1
ATOM 3660 N N . HIS B 1 116 ? -1.316 21.047 26.359 1 98.88 116 HIS B N 1
ATOM 3661 C CA . HIS B 1 116 ? -0.969 20.578 25.016 1 98.88 116 HIS B CA 1
ATOM 3662 C C . HIS B 1 116 ? -0.855 21.734 24.047 1 98.88 116 HIS B C 1
ATOM 3664 O O . HIS B 1 116 ? -1.749 22.594 23.969 1 98.88 116 HIS B O 1
ATOM 3670 N N . SER B 1 117 ? 0.25 21.812 23.312 1 98.94 117 SER B N 1
ATOM 3671 C CA . SER B 1 117 ? 0.471 22.859 22.312 1 98.94 117 SER B CA 1
ATOM 3672 C C . SER B 1 117 ? -0.182 22.5 20.984 1 98.94 117 SER B C 1
ATOM 3674 O O . SER B 1 117 ? -0.155 21.328 20.562 1 98.94 117 SER B O 1
ATOM 3676 N N . VAL B 1 118 ? -0.774 23.5 20.359 1 98.94 118 VAL B N 1
ATOM 3677 C CA . VAL B 1 118 ? -1.464 23.219 19.094 1 98.94 118 VAL B CA 1
ATOM 3678 C C . VAL B 1 118 ? -1.091 24.266 18.062 1 98.94 118 VAL B C 1
ATOM 3680 O O . VAL B 1 118 ? -0.72 25.391 18.406 1 98.94 118 VAL B O 1
ATOM 3683 N N . ILE B 1 119 ? -1.077 23.891 16.828 1 98.94 119 ILE B N 1
ATOM 3684 C CA . ILE B 1 119 ? -1.03 24.766 15.664 1 98.94 119 ILE B CA 1
ATOM 3685 C C . ILE B 1 119 ? -2.387 24.75 14.961 1 98.94 119 ILE B C 1
ATOM 3687 O O . ILE B 1 119 ? -2.939 23.688 14.672 1 98.94 119 ILE B O 1
ATOM 3691 N N . ILE B 1 120 ? -2.932 25.891 14.727 1 98.94 120 ILE B N 1
ATOM 3692 C CA . ILE B 1 120 ? -4.219 26.016 14.055 1 98.94 120 ILE B CA 1
ATOM 3693 C C . ILE B 1 120 ? -4.004 26.125 12.547 1 98.94 120 ILE B C 1
ATOM 3695 O O . ILE B 1 120 ? -3.287 27 12.07 1 98.94 120 ILE B O 1
ATOM 3699 N N . MET B 1 121 ? -4.648 25.234 11.789 1 98.88 121 MET B N 1
ATOM 3700 C CA . MET B 1 121 ? -4.438 25.156 10.344 1 98.88 121 MET B CA 1
ATOM 3701 C C . MET B 1 121 ? -5.398 26.078 9.609 1 98.88 121 MET B C 1
ATOM 3703 O O . MET B 1 121 ? -6.586 26.141 9.93 1 98.88 121 MET B O 1
ATOM 3707 N N . VAL B 1 122 ? -4.859 26.75 8.656 1 98.56 122 VAL B N 1
ATOM 3708 C CA . VAL B 1 122 ? -5.629 27.594 7.75 1 98.56 122 VAL B CA 1
ATOM 3709 C C . VAL B 1 122 ? -5.527 27.062 6.324 1 98.56 122 VAL B C 1
ATOM 3711 O O . VAL B 1 122 ? -4.516 26.469 5.949 1 98.56 122 VAL B O 1
ATOM 3714 N N . ASP B 1 123 ? -6.594 27.156 5.594 1 98.19 123 ASP B N 1
ATOM 3715 C CA . ASP B 1 123 ? -6.625 26.734 4.195 1 98.19 123 ASP B CA 1
ATOM 3716 C C . ASP B 1 123 ? -6.504 27.938 3.26 1 98.19 123 ASP B C 1
ATOM 3718 O O . ASP B 1 123 ? -7.387 28.797 3.229 1 98.19 123 ASP B O 1
ATOM 3722 N N . LEU B 1 124 ? -5.461 27.984 2.506 1 97.31 124 LEU B N 1
ATOM 3723 C CA . LEU B 1 124 ? -5.207 29.109 1.616 1 97.31 124 LEU B CA 1
ATOM 3724 C C . LEU B 1 124 ? -5.43 28.719 0.16 1 97.31 124 LEU B C 1
ATOM 3726 O O . LEU B 1 124 ? -4.738 29.203 -0.734 1 97.31 124 LEU B O 1
ATOM 3730 N N . GLY B 1 125 ? -6.27 27.688 -0.007 1 96.06 125 GLY B N 1
ATOM 3731 C CA . GLY B 1 125 ? -6.656 27.391 -1.378 1 96.06 125 GLY B CA 1
ATOM 3732 C C . GLY B 1 125 ? -6.375 25.953 -1.788 1 96.06 125 GLY B C 1
ATOM 3733 O O . GLY B 1 125 ? -6.887 25.484 -2.809 1 96.06 125 GLY B O 1
ATOM 3734 N N . ASP B 1 126 ? -5.551 25.234 -1.043 1 95.5 126 ASP B N 1
ATOM 3735 C CA . ASP B 1 126 ? -5.281 23.828 -1.364 1 95.5 126 ASP B CA 1
ATOM 3736 C C . ASP B 1 126 ? -6.52 22.969 -1.145 1 95.5 126 ASP B C 1
ATOM 3738 O O . ASP B 1 126 ? -6.656 21.906 -1.746 1 95.5 126 ASP B O 1
ATOM 3742 N N . LEU B 1 127 ? -7.34 23.406 -0.224 1 95.5 127 LEU B N 1
ATOM 3743 C CA . LEU B 1 127 ? -8.641 22.828 0.097 1 95.5 127 LEU B CA 1
ATOM 3744 C C . LEU B 1 127 ? -8.477 21.453 0.744 1 95.5 127 LEU B C 1
ATOM 3746 O O . LEU B 1 127 ? -9.312 20.578 0.547 1 95.5 127 LEU B O 1
ATOM 3750 N N . ARG B 1 128 ? -7.41 21.234 1.333 1 94.69 128 ARG B N 1
ATOM 3751 C CA . ARG B 1 128 ? -7.289 20.156 2.299 1 94.69 128 ARG B CA 1
ATOM 3752 C C . ARG B 1 128 ? -7.816 20.578 3.668 1 94.69 128 ARG B C 1
ATOM 3754 O O . ARG B 1 128 ? -8.922 21.109 3.777 1 94.69 128 ARG B O 1
ATOM 3761 N N . GLU B 1 129 ? -6.984 20.469 4.762 1 97.69 129 GLU B N 1
ATOM 3762 C CA . GLU B 1 129 ? -7.543 20.828 6.062 1 97.69 129 GLU B CA 1
ATOM 3763 C C . GLU B 1 129 ? -7.277 22.297 6.387 1 97.69 129 GLU B C 1
ATOM 3765 O O . GLU B 1 129 ? -6.32 22.891 5.879 1 97.69 129 GLU B O 1
ATOM 3770 N N . GLY B 1 130 ? -8.117 22.891 7.242 1 98.56 130 GLY B N 1
ATOM 3771 C CA . GLY B 1 130 ? -7.887 24.219 7.793 1 98.56 130 GLY B CA 1
ATOM 3772 C C . GLY B 1 130 ? -9.086 25.141 7.652 1 98.56 130 GLY B C 1
ATOM 3773 O O . GLY B 1 130 ? -10 24.859 6.883 1 98.56 130 GLY B O 1
ATOM 3774 N N . TYR B 1 131 ? -9.062 26.234 8.367 1 98.62 131 TYR B N 1
ATOM 3775 C CA . TYR B 1 131 ? -10.094 27.266 8.273 1 98.62 131 TYR B CA 1
ATOM 3776 C C . TYR B 1 131 ? -9.984 28.031 6.961 1 98.62 131 TYR B C 1
ATOM 3778 O O . TYR B 1 131 ? -8.945 28.625 6.664 1 98.62 131 TYR B O 1
ATOM 3786 N N . PHE B 1 132 ? -11.039 27.969 6.215 1 97.75 132 PHE B N 1
ATOM 3787 C CA . PHE B 1 132 ? -11.062 28.688 4.938 1 97.75 132 PHE B CA 1
ATOM 3788 C C . PHE B 1 132 ? -11.609 30.094 5.117 1 97.75 132 PHE B C 1
ATOM 3790 O O . PHE B 1 132 ? -11.109 31.031 4.508 1 97.75 132 PHE B O 1
ATOM 3797 N N . GLU B 1 133 ? -12.609 30.234 6.008 1 96.56 133 GLU B N 1
ATOM 3798 C CA . GLU B 1 133 ? -13.25 31.516 6.266 1 96.56 133 GLU B CA 1
ATOM 3799 C C . GLU B 1 133 ? -12.625 32.219 7.477 1 96.56 133 GLU B C 1
ATOM 3801 O O . GLU B 1 133 ? -12.609 31.656 8.578 1 96.56 133 GLU B O 1
ATOM 3806 N N . ALA B 1 134 ? -12.219 33.406 7.277 1 96.31 134 ALA B N 1
ATOM 3807 C CA . ALA B 1 134 ? -11.578 34.188 8.336 1 96.31 134 ALA B CA 1
ATOM 380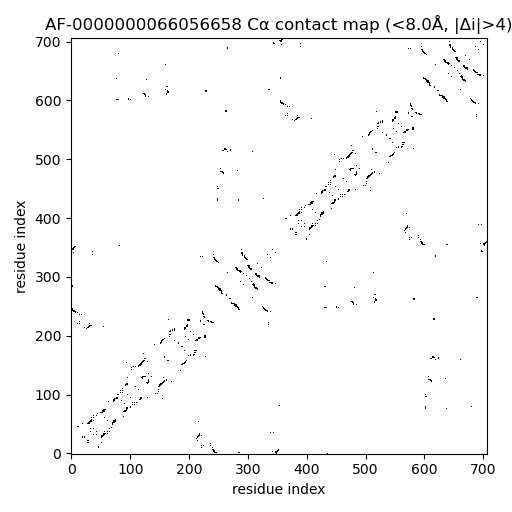8 C C . ALA B 1 134 ? -12.5 34.344 9.539 1 96.31 134 ALA B C 1
ATOM 3810 O O . ALA B 1 134 ? -12.039 34.312 10.688 1 96.31 134 ALA B O 1
ATOM 3811 N N . GLU B 1 135 ? -13.766 34.531 9.281 1 97.44 135 GLU B N 1
ATOM 3812 C CA . GLU B 1 135 ? -14.727 34.719 10.367 1 97.44 135 GLU B CA 1
ATOM 3813 C C . GLU B 1 135 ? -14.836 33.469 11.227 1 97.44 135 GLU B C 1
ATOM 3815 O O . GLU B 1 135 ? -14.898 33.562 12.453 1 97.44 135 GLU B O 1
ATOM 3820 N N . ASP B 1 136 ? -14.891 32.344 10.547 1 97.88 136 ASP B N 1
ATOM 3821 C CA . ASP B 1 136 ? -14.945 31.078 11.258 1 97.88 136 ASP B CA 1
ATOM 3822 C C . ASP B 1 136 ? -13.703 30.891 12.133 1 97.88 136 ASP B C 1
ATOM 3824 O O . ASP B 1 136 ? -13.805 30.422 13.266 1 97.88 136 ASP B O 1
ATOM 3828 N N . LEU B 1 137 ? -12.555 31.234 11.578 1 98.62 137 LEU B N 1
ATOM 3829 C CA . LEU B 1 137 ? -11.305 31.141 12.312 1 98.62 137 LEU B CA 1
ATOM 3830 C C . LEU B 1 137 ? -11.344 31.984 13.578 1 98.62 137 LEU B C 1
ATOM 3832 O O . LEU B 1 137 ? -11.086 31.5 14.672 1 98.62 137 LEU B O 1
ATOM 3836 N N . LYS B 1 138 ? -11.703 33.219 13.422 1 98.38 138 LYS B N 1
ATOM 3837 C CA . LYS B 1 138 ? -11.703 34.156 14.539 1 98.38 138 LYS B CA 1
ATOM 3838 C C . LYS B 1 138 ? -12.703 33.75 15.609 1 98.38 138 LYS B C 1
ATOM 3840 O O . LYS B 1 138 ? -12.406 33.812 16.812 1 98.38 138 LYS B O 1
ATOM 3845 N N . GLU B 1 139 ? -13.898 33.312 15.164 1 98.44 139 GLU B N 1
ATOM 3846 C CA . GLU B 1 139 ? -14.914 32.875 16.109 1 98.44 139 GLU B CA 1
ATOM 3847 C C . GLU B 1 139 ? -14.422 31.672 16.938 1 98.44 139 GLU B C 1
ATOM 3849 O O . GLU B 1 139 ? -14.664 31.609 18.141 1 98.44 139 GLU B O 1
ATOM 3854 N N . ASN B 1 140 ? -13.742 30.766 16.297 1 98.56 140 ASN B N 1
ATOM 3855 C CA . ASN B 1 140 ? -13.242 29.594 17 1 98.56 140 ASN B CA 1
ATOM 3856 C C . ASN B 1 140 ? -12.039 29.938 17.875 1 98.56 140 ASN B C 1
ATOM 3858 O O . ASN B 1 140 ? -11.891 29.375 18.969 1 98.56 140 ASN B O 1
ATOM 3862 N N . ILE B 1 141 ? -11.164 30.844 17.406 1 98.75 141 ILE B N 1
ATOM 3863 C CA . ILE B 1 141 ? -10.031 31.266 18.234 1 98.75 141 ILE B CA 1
ATOM 3864 C C . ILE B 1 141 ? -10.539 31.844 19.547 1 98.75 141 ILE B C 1
ATOM 3866 O O . ILE B 1 141 ? -9.977 31.562 20.609 1 98.75 141 ILE B O 1
ATOM 3870 N N . LYS B 1 142 ? -11.672 32.594 19.5 1 98.5 142 LYS B N 1
ATOM 3871 C CA . LYS B 1 142 ? -12.273 33.188 20.703 1 98.5 142 LYS B CA 1
ATOM 3872 C C . LYS B 1 142 ? -12.625 32.094 21.719 1 98.5 142 LYS B C 1
ATOM 3874 O O . LYS B 1 142 ? -12.531 32.281 22.922 1 98.5 142 LYS B O 1
ATOM 3879 N N . GLU B 1 143 ? -13.023 30.969 21.203 1 98.69 143 GLU B N 1
ATOM 3880 C CA . GLU B 1 143 ? -13.391 29.859 22.062 1 98.69 143 GLU B CA 1
ATOM 3881 C C . GLU B 1 143 ? -12.156 29.078 22.516 1 98.69 143 GLU B C 1
ATOM 3883 O O . GLU B 1 143 ? -12.086 28.641 23.656 1 98.69 143 GLU B O 1
ATOM 3888 N N . ILE B 1 144 ? -11.188 28.875 21.688 1 98.75 144 ILE B N 1
ATOM 3889 C CA . ILE B 1 144 ? -10.008 28.062 21.953 1 98.75 144 ILE B CA 1
ATOM 3890 C C . ILE B 1 144 ? -9.18 28.719 23.062 1 98.75 144 ILE B C 1
ATOM 3892 O O . ILE B 1 144 ? -8.633 28.016 23.922 1 98.75 144 ILE B O 1
ATOM 3896 N N . ILE B 1 145 ? -9.094 30.047 23.094 1 98.31 145 ILE B N 1
ATOM 3897 C CA . ILE B 1 145 ? -8.234 30.75 24.047 1 98.31 145 ILE B CA 1
ATOM 3898 C C . ILE B 1 145 ? -8.781 30.562 25.469 1 98.31 145 ILE B C 1
ATOM 3900 O O . ILE B 1 145 ? -8.078 30.812 26.453 1 98.31 145 ILE B O 1
ATOM 3904 N N . LYS B 1 146 ? -10.07 30.094 25.547 1 98.38 146 LYS B N 1
ATOM 3905 C CA . LYS B 1 146 ? -10.688 29.859 26.844 1 98.38 146 LYS B CA 1
ATOM 3906 C C . LYS B 1 146 ? -10.328 28.484 27.391 1 98.38 146 LYS B C 1
ATOM 3908 O O . LYS B 1 146 ? -10.57 28.188 28.562 1 98.38 146 LYS B O 1
ATOM 3913 N N . LEU B 1 147 ? -9.797 27.625 26.594 1 98.75 147 LEU B N 1
ATOM 3914 C CA . LEU B 1 147 ? -9.414 26.281 27.016 1 98.75 147 LEU B CA 1
ATOM 3915 C C . LEU B 1 147 ? -8.141 26.312 27.859 1 98.75 147 LEU B C 1
ATOM 3917 O O . LEU B 1 147 ? -7.074 26.656 27.359 1 98.75 147 LEU B O 1
ATOM 3921 N N . GLU B 1 148 ? -8.141 25.812 29.016 1 98.5 148 GLU B N 1
ATOM 3922 C CA . GLU B 1 148 ? -7.094 26.047 30.016 1 98.5 148 GLU B CA 1
ATOM 3923 C C . GLU B 1 148 ? -5.898 25.125 29.766 1 98.5 148 GLU B C 1
ATOM 3925 O O . GLU B 1 148 ? -4.793 25.406 30.234 1 98.5 148 GLU B O 1
ATOM 3930 N N . ASN B 1 149 ? -6.152 24.016 29.125 1 98.81 149 ASN B N 1
ATOM 3931 C CA . ASN B 1 149 ? -5.066 23.047 28.953 1 98.81 149 ASN B CA 1
ATOM 3932 C C . ASN B 1 149 ? -4.605 22.969 27.5 1 98.81 149 ASN B C 1
ATOM 3934 O O . ASN B 1 149 ? -4.043 21.953 27.078 1 98.81 149 ASN B O 1
ATOM 3938 N N . ILE B 1 150 ? -4.91 24 26.719 1 98.81 150 ILE B N 1
ATOM 3939 C CA . ILE B 1 150 ? -4.453 24.125 25.344 1 98.81 150 ILE B CA 1
ATOM 3940 C C . ILE B 1 150 ? -3.65 25.406 25.172 1 98.81 150 ILE B C 1
ATOM 3942 O O . ILE B 1 150 ? -4.059 26.469 25.656 1 98.81 150 ILE B O 1
ATOM 3946 N N . GLU B 1 151 ? -2.508 25.344 24.578 1 98.81 151 GLU B N 1
ATOM 3947 C CA . GLU B 1 151 ? -1.712 26.5 24.188 1 98.81 151 GLU B CA 1
ATOM 3948 C C . GLU B 1 151 ? -1.635 26.625 22.672 1 98.81 151 GLU B C 1
ATOM 3950 O O . GLU B 1 151 ? -1.111 25.75 21.984 1 98.81 151 GLU B O 1
ATOM 3955 N N . ILE B 1 152 ? -2.146 27.719 22.141 1 98.81 152 ILE B N 1
ATOM 3956 C CA . ILE B 1 152 ? -1.986 27.984 20.719 1 98.81 152 ILE B CA 1
ATOM 3957 C C . ILE B 1 152 ? -0.567 28.469 20.438 1 98.81 152 ILE B C 1
ATOM 3959 O O . ILE B 1 152 ? -0.225 29.609 20.766 1 98.81 152 ILE B O 1
ATOM 3963 N N . LYS B 1 153 ? 0.224 27.609 19.828 1 98.69 153 LYS B N 1
ATOM 3964 C CA . LYS B 1 153 ? 1.625 27.938 19.562 1 98.69 153 LYS B CA 1
ATOM 3965 C C . LYS B 1 153 ? 1.792 28.625 18.203 1 98.69 153 LYS B C 1
ATOM 3967 O O . LYS B 1 153 ? 2.797 29.297 17.969 1 98.69 153 LYS B O 1
ATOM 3972 N N . GLY B 1 154 ? 0.792 28.375 17.391 1 98.75 154 GLY B N 1
ATOM 3973 C CA . GLY B 1 154 ? 0.96 28.969 16.062 1 98.75 154 GLY B CA 1
ATOM 3974 C C . GLY B 1 154 ? -0.174 28.625 15.117 1 98.75 154 GLY B C 1
ATOM 3975 O O . GLY B 1 154 ? -1.23 28.156 15.547 1 98.75 154 GLY B O 1
ATOM 3976 N N . ILE B 1 155 ? 0.034 28.984 13.828 1 98.88 155 ILE B N 1
ATOM 3977 C CA . ILE B 1 155 ? -0.848 28.625 12.719 1 98.88 155 ILE B CA 1
ATOM 3978 C C . ILE B 1 155 ? -0.035 27.969 11.602 1 98.88 155 ILE B C 1
ATOM 3980 O O . ILE B 1 155 ? 1.194 28.062 11.586 1 98.88 155 ILE B O 1
ATOM 3984 N N . GLY B 1 156 ? -0.652 27.25 10.789 1 98.81 156 GLY B N 1
ATOM 3985 C CA . GLY B 1 156 ? 0.023 26.578 9.688 1 98.81 156 GLY B CA 1
ATOM 3986 C C . GLY B 1 156 ? -0.856 26.406 8.469 1 98.81 156 GLY B C 1
ATOM 3987 O O . GLY B 1 156 ? -2.059 26.672 8.516 1 98.81 156 GLY B O 1
ATOM 3988 N N . VAL B 1 157 ? -0.198 26.047 7.355 1 98.38 157 VAL B N 1
ATOM 3989 C CA . VAL B 1 157 ? -0.902 25.812 6.102 1 98.38 157 VAL B CA 1
ATOM 3990 C C . VAL B 1 157 ? -0.315 24.578 5.398 1 98.38 157 VAL B C 1
ATOM 3992 O O . VAL B 1 157 ? 0.849 24.234 5.613 1 98.38 157 VAL B O 1
ATOM 3995 N N . ASN B 1 158 ? -1.126 23.844 4.707 1 96.19 158 ASN B N 1
ATOM 3996 C CA . ASN B 1 158 ? -0.687 22.812 3.775 1 96.19 158 ASN B CA 1
ATOM 3997 C C . ASN B 1 158 ? -0.939 23.219 2.326 1 96.19 158 ASN B C 1
ATOM 3999 O O . ASN B 1 158 ? -2.039 23.656 1.982 1 96.19 158 ASN B O 1
ATOM 4003 N N . LEU B 1 159 ? 0.1 23.125 1.547 1 94.62 159 LEU B N 1
ATOM 4004 C CA . LEU B 1 159 ? 0.015 23.344 0.107 1 94.62 159 LEU B CA 1
ATOM 4005 C C . LEU B 1 159 ? 0.608 22.172 -0.658 1 94.62 159 LEU B C 1
ATOM 4007 O O . LEU B 1 159 ? 1.31 21.344 -0.077 1 94.62 159 LEU B O 1
ATOM 4011 N N . THR B 1 160 ? 0.249 22 -1.966 1 92.69 160 THR B N 1
ATOM 4012 C CA . THR B 1 160 ? 0.732 20.969 -2.877 1 92.69 160 THR B CA 1
ATOM 4013 C C . THR B 1 160 ? 0.293 19.578 -2.406 1 92.69 160 THR B C 1
ATOM 4015 O O . THR B 1 160 ? 1.068 18.625 -2.469 1 92.69 160 THR B O 1
ATOM 4018 N N . CYS B 1 161 ? -0.858 19.438 -1.865 1 90.94 161 CYS B N 1
ATOM 4019 C CA . CYS B 1 161 ? -1.358 18.172 -1.367 1 90.94 161 CYS B CA 1
ATOM 4020 C C . CYS B 1 161 ? -2.604 17.734 -2.131 1 90.94 161 CYS B C 1
ATOM 4022 O O . CYS B 1 161 ? -2.504 17.062 -3.156 1 90.94 161 CYS B O 1
ATOM 4024 N N . TYR B 1 162 ? -3.758 18.219 -1.78 1 89.88 162 TYR B N 1
ATOM 4025 C CA . TYR B 1 162 ? -4.98 17.875 -2.498 1 89.88 162 TYR B CA 1
ATOM 4026 C C . TYR B 1 162 ? -5.129 18.719 -3.762 1 89.88 162 TYR B C 1
ATOM 4028 O O . TYR B 1 162 ? -5.121 18.188 -4.871 1 89.88 162 TYR B O 1
ATOM 4036 N N . GLY B 1 163 ? -5.129 20 -3.619 1 91.31 163 GLY B N 1
ATOM 4037 C CA . GLY B 1 163 ? -5.305 20.922 -4.73 1 91.31 163 GLY B CA 1
ATOM 4038 C C . GLY B 1 163 ? -4.039 21.141 -5.535 1 91.31 163 GLY B C 1
ATOM 4039 O O . GLY B 1 163 ? -4.07 21.75 -6.605 1 91.31 163 GLY B O 1
ATOM 4040 N N . ALA B 1 164 ? -2.988 20.719 -5.039 1 93 164 ALA B N 1
ATOM 4041 C CA . ALA B 1 164 ? -1.667 20.828 -5.652 1 93 164 ALA B CA 1
ATOM 4042 C C . ALA B 1 164 ? -1.294 22.297 -5.883 1 93 164 ALA B C 1
ATOM 4044 O O . ALA B 1 164 ? -0.671 22.625 -6.891 1 93 164 ALA B O 1
ATOM 4045 N N . VAL B 1 165 ? -1.798 23.156 -4.988 1 94.56 165 VAL B N 1
ATOM 4046 C CA . VAL B 1 165 ? -1.479 24.578 -5.09 1 94.56 165 VAL B CA 1
ATOM 4047 C C . VAL B 1 165 ? -0.006 24.812 -4.75 1 94.56 165 VAL B C 1
ATOM 4049 O O . VAL B 1 165 ? 0.468 24.375 -3.697 1 94.56 165 VAL B O 1
ATOM 4052 N N . ILE B 1 166 ? 0.71 25.5 -5.559 1 96.19 166 ILE B N 1
ATOM 4053 C CA . ILE B 1 166 ? 2.137 25.734 -5.375 1 96.19 166 ILE B CA 1
ATOM 4054 C C . ILE B 1 166 ? 2.344 26.859 -4.363 1 96.19 166 ILE B C 1
ATOM 4056 O O . ILE B 1 166 ? 1.718 27.922 -4.465 1 96.19 166 ILE B O 1
ATOM 4060 N N . PRO B 1 167 ? 3.17 26.609 -3.328 1 97.44 167 PRO B N 1
ATOM 4061 C CA . PRO B 1 167 ? 3.512 27.719 -2.436 1 97.44 167 PRO B CA 1
ATOM 4062 C C . PRO B 1 167 ? 4.23 28.859 -3.156 1 97.44 167 PRO B C 1
ATOM 4064 O O . PRO B 1 167 ? 5.145 28.609 -3.951 1 97.44 167 PRO B O 1
ATOM 4067 N N . LYS B 1 168 ? 3.818 29.984 -2.904 1 97.25 168 LYS B N 1
ATOM 4068 C CA . LYS B 1 168 ? 4.41 31.219 -3.422 1 97.25 168 LYS B CA 1
ATOM 4069 C C . LYS B 1 168 ? 4.539 32.281 -2.324 1 97.25 168 LYS B C 1
ATOM 4071 O O . LYS B 1 168 ? 3.979 32.125 -1.237 1 97.25 168 LYS B O 1
ATOM 4076 N N . ASN B 1 169 ? 5.324 33.281 -2.68 1 97.69 169 ASN B N 1
ATOM 4077 C CA . ASN B 1 169 ? 5.434 34.406 -1.751 1 97.69 169 ASN B CA 1
ATOM 4078 C C . ASN B 1 169 ? 4.066 34.969 -1.396 1 97.69 169 ASN B C 1
ATOM 4080 O O . ASN B 1 169 ? 3.781 35.25 -0.227 1 97.69 169 ASN B O 1
ATOM 4084 N N . ASP B 1 170 ? 3.201 35.031 -2.297 1 96.5 170 ASP B N 1
ATOM 4085 C CA . ASP B 1 170 ? 1.903 35.656 -2.113 1 96.5 170 ASP B CA 1
ATOM 4086 C C . ASP B 1 170 ? 1.036 34.875 -1.135 1 96.5 170 ASP B C 1
ATOM 4088 O O . ASP B 1 170 ? 0.543 35.438 -0.149 1 96.5 170 ASP B O 1
ATOM 4092 N N . ASN B 1 171 ? 0.811 33.656 -1.329 1 96.31 171 ASN B N 1
ATOM 4093 C CA . ASN B 1 171 ? -0.064 32.875 -0.444 1 96.31 171 ASN B CA 1
ATOM 4094 C C . ASN B 1 171 ? 0.553 32.719 0.94 1 96.31 171 ASN B C 1
ATOM 4096 O O . ASN B 1 171 ? -0.161 32.688 1.944 1 96.31 171 ASN B O 1
ATOM 4100 N N . LEU B 1 172 ? 1.859 32.594 1.006 1 98.12 172 LEU B N 1
ATOM 4101 C CA . LEU B 1 172 ? 2.494 32.438 2.311 1 98.12 172 LEU B CA 1
ATOM 4102 C C . LEU B 1 172 ? 2.52 33.781 3.059 1 98.12 172 LEU B C 1
ATOM 4104 O O . LEU B 1 172 ? 2.484 33.812 4.289 1 98.12 172 LEU B O 1
ATOM 4108 N N . SER B 1 173 ? 2.598 34.875 2.285 1 98.44 173 SER B N 1
ATOM 4109 C CA . SER B 1 173 ? 2.475 36.188 2.928 1 98.44 173 SER B CA 1
ATOM 4110 C C . SER B 1 173 ? 1.097 36.375 3.557 1 98.44 173 SER B C 1
ATOM 4112 O O . SER B 1 173 ? 0.963 37 4.602 1 98.44 173 SER B O 1
ATOM 4114 N N . ARG B 1 174 ? 0.125 35.812 2.928 1 98.06 174 ARG B N 1
ATOM 4115 C CA . ARG B 1 174 ? -1.217 35.844 3.5 1 98.06 174 ARG B CA 1
ATOM 4116 C C . ARG B 1 174 ? -1.263 35.094 4.836 1 98.06 174 ARG B C 1
ATOM 4118 O O . ARG B 1 174 ? -1.948 35.531 5.766 1 98.06 174 ARG B O 1
ATOM 4125 N N . LEU B 1 175 ? -0.574 34 4.961 1 98.62 175 LEU B N 1
ATOM 4126 C CA . LEU B 1 175 ? -0.479 33.281 6.234 1 98.62 175 LEU B CA 1
ATOM 4127 C C . LEU B 1 175 ? 0.134 34.188 7.309 1 98.62 175 LEU B C 1
ATOM 4129 O O . LEU B 1 175 ? -0.347 34.219 8.445 1 98.62 175 LEU B O 1
ATOM 4133 N N . CYS B 1 176 ? 1.182 34.906 6.949 1 98.62 176 CYS B N 1
ATOM 4134 C CA . CYS B 1 176 ? 1.84 35.812 7.875 1 98.62 176 CYS B CA 1
ATOM 4135 C C . CYS B 1 176 ? 0.887 36.938 8.32 1 98.62 176 CYS B C 1
ATOM 4137 O O . CYS B 1 176 ? 0.859 37.281 9.5 1 98.62 176 CYS B O 1
ATOM 4139 N N . ASP B 1 177 ? 0.122 37.406 7.348 1 98.56 177 ASP B N 1
ATOM 4140 C CA . ASP B 1 177 ? -0.852 38.438 7.668 1 98.56 177 ASP B CA 1
ATOM 4141 C C . ASP B 1 177 ? -1.88 37.938 8.68 1 98.56 177 ASP B C 1
ATOM 4143 O O . ASP B 1 177 ? -2.248 38.656 9.609 1 98.56 177 ASP B O 1
ATOM 4147 N N . ILE B 1 178 ? -2.346 36.75 8.469 1 98.62 178 ILE B N 1
ATOM 4148 C CA . ILE B 1 178 ? -3.316 36.125 9.375 1 98.62 178 ILE B CA 1
ATOM 4149 C C . ILE B 1 178 ? -2.703 36 10.766 1 98.62 178 ILE B C 1
ATOM 4151 O O . ILE B 1 178 ? -3.35 36.312 11.766 1 98.62 178 ILE B O 1
ATOM 4155 N N . ALA B 1 179 ? -1.464 35.531 10.852 1 98.62 179 ALA B N 1
ATOM 4156 C CA . ALA B 1 179 ? -0.774 35.438 12.141 1 98.62 179 ALA B CA 1
ATOM 4157 C C . ALA B 1 179 ? -0.722 36.781 12.859 1 98.62 179 ALA B C 1
ATOM 4159 O O . ALA B 1 179 ? -1.021 36.844 14.055 1 98.62 179 ALA B O 1
ATOM 4160 N N . ASP B 1 180 ? -0.372 37.781 12.102 1 98.56 180 ASP B N 1
ATOM 4161 C CA . ASP B 1 180 ? -0.262 39.125 12.68 1 98.56 180 ASP B CA 1
ATOM 4162 C C . ASP B 1 180 ? -1.615 39.625 13.188 1 98.56 180 ASP B C 1
ATOM 4164 O O . ASP B 1 180 ? -1.697 40.219 14.258 1 98.56 180 ASP B O 1
ATOM 4168 N N . GLU B 1 181 ? -2.592 39.375 12.391 1 98.38 181 GLU B N 1
ATOM 4169 C CA . GLU B 1 181 ? -3.939 39.75 12.805 1 98.38 181 GLU B CA 1
ATOM 4170 C C . GLU B 1 181 ? -4.336 39.062 14.102 1 98.38 181 GLU B C 1
ATOM 4172 O O . GLU B 1 181 ? -4.895 39.688 15.008 1 98.38 181 GLU B O 1
ATOM 4177 N N . LEU B 1 182 ? -4.086 37.781 14.227 1 98.5 182 LEU B N 1
ATOM 4178 C CA . LEU B 1 182 ? -4.441 37 15.414 1 98.5 182 LEU B CA 1
ATOM 4179 C C . LEU B 1 182 ? -3.621 37.438 16.625 1 98.5 182 LEU B C 1
ATOM 4181 O O . LEU B 1 182 ? -4.129 37.469 17.75 1 98.5 182 LEU B O 1
ATOM 4185 N N . ARG B 1 183 ? -2.311 37.781 16.422 1 98.56 183 ARG B N 1
ATOM 4186 C CA . ARG B 1 183 ? -1.471 38.281 17.5 1 98.56 183 ARG B CA 1
ATOM 4187 C C . ARG B 1 183 ? -2.082 39.562 18.109 1 98.56 183 ARG B C 1
ATOM 4189 O O . ARG B 1 183 ? -2.178 39.688 19.328 1 98.56 183 ARG B O 1
ATOM 4196 N N . THR B 1 184 ? -2.504 40.375 17.219 1 98.25 184 THR B N 1
ATOM 4197 C CA . THR B 1 184 ? -3.002 41.688 17.641 1 98.25 184 THR B CA 1
ATOM 4198 C C . THR B 1 184 ? -4.395 41.562 18.266 1 98.25 184 THR B C 1
ATOM 4200 O O . THR B 1 184 ? -4.645 42.094 19.344 1 98.25 184 THR B O 1
ATOM 4203 N N . GLU B 1 185 ? -5.23 40.875 17.594 1 97.94 185 GLU B N 1
ATOM 4204 C CA . GLU B 1 185 ? -6.637 40.812 17.984 1 97.94 185 GLU B CA 1
ATOM 4205 C C . GLU B 1 185 ? -6.824 40 19.266 1 97.94 185 GLU B C 1
ATOM 4207 O O . GLU B 1 185 ? -7.691 40.312 20.078 1 97.94 185 GLU B O 1
ATOM 4212 N N . PHE B 1 186 ? -6.031 38.969 19.484 1 98.12 186 PHE B N 1
ATOM 4213 C CA . PHE B 1 186 ? -6.285 38.031 20.578 1 98.12 186 PHE B CA 1
ATOM 4214 C C . PHE B 1 186 ? -5.105 38 21.547 1 98.12 186 PHE B C 1
ATOM 4216 O O . PHE B 1 186 ? -5.086 37.219 22.484 1 98.12 186 PHE B O 1
ATOM 4223 N N . ASN B 1 187 ? -4.059 38.875 21.359 1 97.62 187 ASN B N 1
ATOM 4224 C CA . ASN B 1 187 ? -2.865 38.938 22.203 1 97.62 187 ASN B CA 1
ATOM 4225 C C . ASN B 1 187 ? -2.18 37.594 22.312 1 97.62 187 ASN B C 1
ATOM 4227 O O . ASN B 1 187 ? -1.911 37.094 23.406 1 97.62 187 ASN B O 1
ATOM 4231 N N . LEU B 1 188 ? -1.996 36.906 21.188 1 98.19 188 LEU B N 1
ATOM 4232 C CA . LEU B 1 188 ? -1.289 35.656 21.078 1 98.19 188 LEU B CA 1
ATOM 4233 C C . LEU B 1 188 ? 0.142 35.844 20.594 1 98.19 188 LEU B C 1
ATOM 4235 O O . LEU B 1 188 ? 0.408 36.781 19.812 1 98.19 188 LEU B O 1
ATOM 4239 N N . GLU B 1 189 ? 1.126 35.094 21.016 1 98.19 189 GLU B N 1
ATOM 4240 C CA . GLU B 1 189 ? 2.508 35.188 20.547 1 98.19 189 GLU B CA 1
ATOM 4241 C C . GLU B 1 189 ? 2.684 34.531 19.188 1 98.19 189 GLU B C 1
ATOM 4243 O O . GLU B 1 189 ? 3.277 35.125 18.281 1 98.19 189 GLU B O 1
ATOM 4248 N N . LEU B 1 190 ? 2.184 33.312 19.047 1 98.62 190 LEU B N 1
ATOM 4249 C CA . LEU B 1 190 ? 2.232 32.5 17.844 1 98.62 190 LEU B CA 1
ATOM 4250 C C . LEU B 1 190 ? 3.656 32.406 17.297 1 98.62 190 LEU B C 1
ATOM 4252 O O . LEU B 1 190 ? 3.92 32.844 16.172 1 98.62 190 LEU B O 1
ATOM 4256 N N . PRO B 1 191 ? 4.551 31.859 18.031 1 98.56 191 PRO B N 1
ATOM 4257 C CA . PRO B 1 191 ? 5.941 31.766 17.578 1 98.56 191 PRO B CA 1
ATOM 4258 C C . PRO B 1 191 ? 6.113 30.875 16.359 1 98.56 191 PRO B C 1
ATOM 4260 O O . PRO B 1 191 ? 7.137 30.953 15.672 1 98.56 191 PRO B O 1
ATOM 4263 N N . ILE B 1 192 ? 5.129 30.031 16.078 1 98.81 192 ILE B N 1
ATOM 4264 C CA . ILE B 1 192 ? 5.25 29.109 14.945 1 98.81 192 ILE B CA 1
ATOM 4265 C C . ILE B 1 192 ? 4.289 29.531 13.836 1 98.81 192 ILE B C 1
ATOM 4267 O O . ILE B 1 192 ? 3.068 29.5 14.016 1 98.81 192 ILE B O 1
ATOM 4271 N N . VAL B 1 193 ? 4.797 29.969 12.773 1 98.88 193 VAL B N 1
ATOM 4272 C CA . VAL B 1 193 ? 4.082 30.141 11.516 1 98.88 193 VAL B CA 1
ATOM 4273 C C . VAL B 1 193 ? 4.594 29.125 10.492 1 98.88 193 VAL B C 1
ATOM 4275 O O . VAL B 1 193 ? 5.594 29.359 9.82 1 98.88 193 VAL B O 1
ATOM 4278 N N . SER B 1 194 ? 3.896 27.984 10.398 1 98.81 194 SER B N 1
ATOM 4279 C CA . SER B 1 194 ? 4.34 26.844 9.602 1 98.81 194 SER B CA 1
ATOM 4280 C C . SER B 1 194 ? 3.904 26.984 8.148 1 98.81 194 SER B C 1
ATOM 4282 O O . SER B 1 194 ? 2.729 26.797 7.824 1 98.81 194 SER B O 1
ATOM 4284 N N . GLY B 1 195 ? 4.875 27.234 7.289 1 97.69 195 GLY B N 1
ATOM 4285 C CA . GLY B 1 195 ? 4.574 27.719 5.953 1 97.69 195 GLY B CA 1
ATOM 4286 C C . GLY B 1 195 ? 4.605 26.641 4.898 1 97.69 195 GLY B C 1
ATOM 4287 O O . GLY B 1 195 ? 4.629 26.922 3.699 1 97.69 195 GLY B O 1
ATOM 4288 N N . GLY B 1 196 ? 4.723 25.375 5.461 1 95.12 196 GLY B N 1
ATOM 4289 C CA . GLY B 1 196 ? 4.594 24.359 4.426 1 95.12 196 GLY B CA 1
ATOM 4290 C C . GLY B 1 196 ? 5.574 23.219 4.586 1 95.12 196 GLY B C 1
ATOM 4291 O O . GLY B 1 196 ? 5.965 22.875 5.707 1 95.12 196 GLY B O 1
ATOM 4292 N N . ASN B 1 197 ? 5.715 22.547 3.398 1 95.81 197 ASN B N 1
ATOM 4293 C CA . ASN B 1 197 ? 6.465 21.297 3.322 1 95.81 197 ASN B CA 1
ATOM 4294 C C . ASN B 1 197 ? 7.598 21.391 2.303 1 95.81 197 ASN B C 1
ATOM 4296 O O . ASN B 1 197 ? 8.172 22.453 2.096 1 95.81 197 ASN B O 1
ATOM 4300 N N . SER B 1 198 ? 7.98 20.219 1.754 1 96.94 198 SER B N 1
ATOM 4301 C CA . SER B 1 198 ? 9.086 20.141 0.806 1 96.94 198 SER B CA 1
ATOM 4302 C C . SER B 1 198 ? 8.836 21.016 -0.417 1 96.94 198 SER B C 1
ATOM 4304 O O . SER B 1 198 ? 9.773 21.406 -1.115 1 96.94 198 SER B O 1
ATOM 4306 N N . SER B 1 199 ? 7.598 21.391 -0.637 1 96.25 199 SER B N 1
ATOM 4307 C CA . SER B 1 199 ? 7.273 22.203 -1.802 1 96.25 199 SER B CA 1
ATOM 4308 C C . SER B 1 199 ? 7.586 23.672 -1.55 1 96.25 199 SER B C 1
ATOM 4310 O O . SER B 1 199 ? 7.602 24.484 -2.482 1 96.25 199 SER B O 1
ATOM 4312 N N . SER B 1 200 ? 7.887 24.062 -0.317 1 97.19 200 SER B N 1
ATOM 4313 C CA . SER B 1 200 ? 8.164 25.453 0.013 1 97.19 200 SER B CA 1
ATOM 4314 C C . SER B 1 200 ? 9.656 25.734 0.012 1 97.19 200 SER B C 1
ATOM 4316 O O . SER B 1 200 ? 10.078 26.906 0.006 1 97.19 200 SER B O 1
ATOM 4318 N N . ILE B 1 201 ? 10.469 24.734 0.016 1 96.19 201 ILE B N 1
ATOM 4319 C CA . ILE B 1 201 ? 11.891 24.875 0.285 1 96.19 201 ILE B CA 1
ATOM 4320 C C . ILE B 1 201 ? 12.547 25.672 -0.842 1 96.19 201 ILE B C 1
ATOM 4322 O O . ILE B 1 201 ? 13.523 26.391 -0.616 1 96.19 201 ILE B O 1
ATOM 4326 N N . TYR B 1 202 ? 12.047 25.562 -2.039 1 95.81 202 TYR B N 1
ATOM 4327 C CA . TYR B 1 202 ? 12.656 26.234 -3.176 1 95.81 202 TYR B CA 1
ATOM 4328 C C . TYR B 1 202 ? 12.594 27.75 -3.016 1 95.81 202 TYR B C 1
ATOM 4330 O O . TYR B 1 202 ? 13.406 28.484 -3.584 1 95.81 202 TYR B O 1
ATOM 4338 N N . LEU B 1 203 ? 11.648 28.25 -2.244 1 97.5 203 LEU B N 1
ATOM 4339 C CA . LEU B 1 203 ? 11.477 29.688 -2.021 1 97.5 203 LEU B CA 1
ATOM 4340 C C . LEU B 1 203 ? 12.641 30.25 -1.214 1 97.5 203 LEU B C 1
ATOM 4342 O O . LEU B 1 203 ? 12.969 31.438 -1.338 1 97.5 203 LEU B O 1
ATOM 4346 N N . ILE B 1 204 ? 13.242 29.375 -0.336 1 96.69 204 ILE B N 1
ATOM 4347 C CA . ILE B 1 204 ? 14.391 29.828 0.446 1 96.69 204 ILE B CA 1
ATOM 4348 C C . ILE B 1 204 ? 15.555 30.156 -0.488 1 96.69 204 ILE B C 1
ATOM 4350 O O . ILE B 1 204 ? 16.156 31.234 -0.388 1 96.69 204 ILE B O 1
ATOM 4354 N N . ASP B 1 205 ? 15.789 29.266 -1.41 1 91.69 205 ASP B N 1
ATOM 4355 C CA . ASP B 1 205 ? 16.891 29.453 -2.354 1 91.69 205 ASP B CA 1
ATOM 4356 C C . ASP B 1 205 ? 16.656 30.688 -3.229 1 91.69 205 ASP B C 1
ATOM 4358 O O . ASP B 1 205 ? 17.609 31.359 -3.607 1 91.69 205 ASP B O 1
ATOM 4362 N N . LYS B 1 206 ? 15.461 30.953 -3.475 1 94.94 206 LYS B N 1
ATOM 4363 C CA . LYS B 1 206 ? 15.117 32.062 -4.348 1 94.94 206 LYS B CA 1
ATOM 4364 C C . LYS B 1 206 ? 15.023 33.375 -3.562 1 94.94 206 LYS B C 1
ATOM 4366 O O . LYS B 1 206 ? 14.875 34.469 -4.148 1 94.94 206 LYS B O 1
ATOM 4371 N N . GLY B 1 207 ? 15.07 33.25 -2.275 1 96.38 207 GLY B N 1
ATOM 4372 C CA . GLY B 1 207 ? 14.891 34.438 -1.448 1 96.38 207 GLY B CA 1
ATOM 4373 C C . GLY B 1 207 ? 13.469 34.969 -1.455 1 96.38 207 GLY B C 1
ATOM 4374 O O . GLY B 1 207 ? 13.25 36.156 -1.334 1 96.38 207 GLY B O 1
ATOM 4375 N N . GLU B 1 208 ? 12.555 34.031 -1.66 1 97.88 208 GLU B N 1
ATOM 4376 C CA . GLU B 1 208 ? 11.172 34.438 -1.841 1 97.88 208 GLU B CA 1
ATOM 4377 C C . GLU B 1 208 ? 10.289 33.969 -0.691 1 97.88 208 GLU B C 1
ATOM 4379 O O . GLU B 1 208 ? 9.086 34.219 -0.672 1 97.88 208 GLU B O 1
ATOM 4384 N N . LEU B 1 209 ? 10.836 33.281 0.275 1 98.06 209 LEU B N 1
ATOM 4385 C CA . LEU B 1 209 ? 10.07 32.906 1.454 1 98.06 209 LEU B CA 1
ATOM 4386 C C . LEU B 1 209 ? 9.797 34.094 2.344 1 98.06 209 LEU B C 1
ATOM 4388 O O . LEU B 1 209 ? 10.727 34.812 2.752 1 98.06 209 LEU B O 1
ATOM 4392 N N . PRO B 1 210 ? 8.508 34.344 2.621 1 98.19 210 PRO B N 1
ATOM 4393 C CA . PRO B 1 210 ? 8.242 35.5 3.482 1 98.19 210 PRO B CA 1
ATOM 4394 C C . PRO B 1 210 ? 8.93 35.375 4.84 1 98.19 210 PRO B C 1
ATOM 4396 O O . PRO B 1 210 ? 8.977 34.312 5.43 1 98.19 210 PRO B O 1
ATOM 4399 N N . GLU B 1 211 ? 9.398 36.469 5.375 1 95.88 211 GLU B N 1
ATOM 4400 C CA . GLU B 1 211 ? 10.125 36.531 6.637 1 95.88 211 GLU B CA 1
ATOM 4401 C C . GLU B 1 211 ? 9.25 36.062 7.797 1 95.88 211 GLU B C 1
ATOM 4403 O O . GLU B 1 211 ? 9.758 35.531 8.797 1 95.88 211 GLU B O 1
ATOM 4408 N N . GLY B 1 212 ? 8.008 36.125 7.656 1 97.56 212 GLY B N 1
ATOM 4409 C CA . GLY B 1 212 ? 7.094 35.75 8.727 1 97.56 212 GLY B CA 1
ATOM 4410 C C . GLY B 1 212 ? 6.926 34.25 8.891 1 97.56 212 GLY B C 1
ATOM 4411 O O . GLY B 1 212 ? 6.434 33.781 9.914 1 97.56 212 GLY B O 1
ATOM 4412 N N . ILE B 1 213 ? 7.375 33.469 7.91 1 98.69 213 ILE B N 1
ATOM 4413 C CA . ILE B 1 213 ? 7.336 32.031 8.016 1 98.69 213 ILE B CA 1
ATOM 4414 C C . ILE B 1 213 ? 8.461 31.531 8.93 1 98.69 213 ILE B C 1
ATOM 4416 O O . ILE B 1 213 ? 9.641 31.812 8.672 1 98.69 213 ILE B O 1
ATOM 4420 N N . THR B 1 214 ? 8.117 30.75 9.977 1 98.81 214 THR B N 1
ATOM 4421 C CA . THR B 1 214 ? 9.125 30.453 10.984 1 98.81 214 THR B CA 1
ATOM 4422 C C . THR B 1 214 ? 9.344 28.938 11.086 1 98.81 214 THR B C 1
ATOM 4424 O O . THR B 1 214 ? 10.188 28.484 11.859 1 98.81 214 THR B O 1
ATOM 4427 N N . ASN B 1 215 ? 8.633 28.125 10.32 1 98.81 215 ASN B N 1
ATOM 4428 C CA . ASN B 1 215 ? 8.734 26.672 10.398 1 98.81 215 ASN B CA 1
ATOM 4429 C C . ASN B 1 215 ? 8.406 26.016 9.062 1 98.81 215 ASN B C 1
ATOM 4431 O O . ASN B 1 215 ? 7.516 26.469 8.344 1 98.81 215 ASN B O 1
ATOM 4435 N N . LEU B 1 216 ? 9.133 25.047 8.703 1 98.75 216 LEU B N 1
ATOM 4436 C CA . LEU B 1 216 ? 8.82 24.188 7.566 1 98.75 216 LEU B CA 1
ATOM 4437 C C . LEU B 1 216 ? 8.844 22.719 7.973 1 98.75 216 LEU B C 1
ATOM 4439 O O . LEU B 1 216 ? 9.68 22.297 8.789 1 98.75 216 LEU B O 1
ATOM 4443 N N . ARG B 1 217 ? 7.941 21.922 7.426 1 98.75 217 ARG B N 1
ATOM 4444 C CA . ARG B 1 217 ? 7.793 20.484 7.645 1 98.75 217 ARG B CA 1
ATOM 4445 C C . ARG B 1 217 ? 8.273 19.688 6.434 1 98.75 217 ARG B C 1
ATOM 4447 O O . ARG B 1 217 ? 7.523 19.484 5.477 1 98.75 217 ARG B O 1
ATOM 4454 N N . VAL B 1 218 ? 9.438 19.172 6.504 1 98.5 218 VAL B N 1
ATOM 4455 C CA . VAL B 1 218 ? 10.125 18.719 5.301 1 98.5 218 VAL B CA 1
ATOM 4456 C C . VAL B 1 218 ? 10.266 17.188 5.336 1 98.5 218 VAL B C 1
ATOM 4458 O O . VAL B 1 218 ? 10.906 16.641 6.238 1 98.5 218 VAL B O 1
ATOM 4461 N N . GLY B 1 219 ? 9.648 16.5 4.371 1 97.88 219 GLY B N 1
ATOM 4462 C CA . GLY B 1 219 ? 9.734 15.047 4.242 1 97.88 219 GLY B CA 1
ATOM 4463 C C . GLY B 1 219 ? 10.508 14.609 3.012 1 97.88 219 GLY B C 1
ATOM 4464 O O . GLY B 1 219 ? 11.711 14.344 3.084 1 97.88 219 GLY B O 1
ATOM 4465 N N . GLU B 1 220 ? 9.891 14.766 1.882 1 96.81 220 GLU B N 1
ATOM 4466 C CA . GLU B 1 220 ? 10.398 14.234 0.622 1 96.81 220 GLU B CA 1
ATOM 4467 C C . GLU B 1 220 ? 11.766 14.82 0.289 1 96.81 220 GLU B C 1
ATOM 4469 O O . GLU B 1 220 ? 12.656 14.102 -0.181 1 96.81 220 GLU B O 1
ATOM 4474 N N . SER B 1 221 ? 11.945 16.125 0.511 1 98.06 221 SER B N 1
ATOM 4475 C CA . SER B 1 221 ? 13.227 16.75 0.184 1 98.06 221 SER B CA 1
ATOM 4476 C C . SER B 1 221 ? 14.367 16.125 0.989 1 98.06 221 SER B C 1
ATOM 4478 O O . SER B 1 221 ? 15.445 15.875 0.455 1 98.06 221 SER B O 1
ATOM 4480 N N . MET B 1 222 ? 14.109 15.906 2.229 1 98.56 222 MET B N 1
ATOM 4481 C CA . MET B 1 222 ? 15.117 15.281 3.08 1 98.56 222 MET B CA 1
ATOM 4482 C C . MET B 1 222 ? 15.391 13.852 2.637 1 98.56 222 MET B C 1
ATOM 4484 O O . MET B 1 222 ? 16.547 13.414 2.617 1 98.56 222 MET B O 1
ATOM 4488 N N . LEU B 1 223 ? 14.391 13.141 2.189 1 98.56 223 LEU B N 1
ATOM 4489 C CA . LEU B 1 223 ? 14.484 11.719 1.891 1 98.56 223 LEU B CA 1
ATOM 4490 C C . LEU B 1 223 ? 15.086 11.492 0.509 1 98.56 223 LEU B C 1
ATOM 4492 O O . LEU B 1 223 ? 15.898 10.586 0.325 1 98.56 223 LEU B O 1
ATOM 4496 N N . LEU B 1 224 ? 14.688 12.352 -0.447 1 97.88 224 LEU B N 1
ATOM 4497 C CA . LEU B 1 224 ? 14.961 12.016 -1.84 1 97.88 224 LEU B CA 1
ATOM 4498 C C . LEU B 1 224 ? 15.789 13.109 -2.51 1 97.88 224 LEU B C 1
ATOM 4500 O O . LEU B 1 224 ? 16.156 12.984 -3.684 1 97.88 224 LEU B O 1
ATOM 4504 N N . GLY B 1 225 ? 16.047 14.219 -1.823 1 97.94 225 GLY B N 1
ATOM 4505 C CA . GLY B 1 225 ? 16.891 15.281 -2.357 1 97.94 225 GLY B CA 1
ATOM 4506 C C . GLY B 1 225 ? 16.219 16.062 -3.473 1 97.94 225 GLY B C 1
ATOM 4507 O O . GLY B 1 225 ? 16.875 16.516 -4.41 1 97.94 225 GLY B O 1
ATOM 4508 N N . ARG B 1 226 ? 14.953 16.141 -3.404 1 94.81 226 ARG B N 1
ATOM 4509 C CA . ARG B 1 226 ? 14.234 16.891 -4.422 1 94.81 226 ARG B CA 1
ATOM 4510 C C . ARG B 1 226 ? 13.172 17.797 -3.793 1 94.81 226 ARG B C 1
ATOM 4512 O O . ARG B 1 226 ? 12.57 17.438 -2.775 1 94.81 226 ARG B O 1
ATOM 4519 N N . GLU B 1 227 ? 12.961 18.953 -4.391 1 92.56 227 GLU B N 1
ATOM 4520 C CA . GLU B 1 227 ? 11.812 19.766 -3.986 1 92.56 227 GLU B CA 1
ATOM 4521 C C . GLU B 1 227 ? 10.547 19.297 -4.699 1 92.56 227 GLU B C 1
ATOM 4523 O O . GLU B 1 227 ? 10.609 18.734 -5.793 1 92.56 227 GLU B O 1
ATOM 4528 N N . THR B 1 228 ? 9.344 19.516 -4.102 1 92 228 THR B N 1
ATOM 4529 C CA . THR B 1 228 ? 8.141 18.844 -4.586 1 92 228 THR B CA 1
ATOM 4530 C C . THR B 1 228 ? 7.242 19.828 -5.344 1 92 228 THR B C 1
ATOM 4532 O O . THR B 1 228 ? 6.219 19.422 -5.902 1 92 228 THR B O 1
ATOM 4535 N N . ALA B 1 229 ? 7.59 21.125 -5.363 1 92.06 229 ALA B N 1
ATOM 4536 C CA . ALA B 1 229 ? 6.797 22.094 -6.117 1 92.06 229 ALA B CA 1
ATOM 4537 C C . ALA B 1 229 ? 6.883 21.828 -7.617 1 92.06 229 ALA B C 1
ATOM 4539 O O . ALA B 1 229 ? 5.863 21.812 -8.312 1 92.06 229 ALA B O 1
ATOM 4540 N N . TYR B 1 230 ? 8.102 21.531 -8.094 1 91.12 230 TYR B N 1
ATOM 4541 C CA . TYR B 1 230 ? 8.328 21.359 -9.523 1 91.12 230 TYR B CA 1
ATOM 4542 C C . TYR B 1 230 ? 9.047 20.047 -9.805 1 91.12 230 TYR B C 1
ATOM 4544 O O . TYR B 1 230 ? 9.297 19.703 -10.961 1 91.12 230 TYR B O 1
ATOM 4552 N N . GLY B 1 231 ? 9.398 19.328 -8.758 1 91 231 GLY B N 1
ATOM 4553 C CA . GLY B 1 231 ? 9.977 18 -8.898 1 91 231 GLY B CA 1
ATOM 4554 C C . GLY B 1 231 ? 11.445 18.031 -9.281 1 91 231 GLY B C 1
ATOM 4555 O O . GLY B 1 231 ? 11.953 17.094 -9.891 1 91 231 GLY B O 1
ATOM 4556 N N . GLU B 1 232 ? 12.195 19.094 -8.898 1 92.94 232 GLU B N 1
ATOM 4557 C CA . GLU B 1 232 ? 13.602 19.234 -9.273 1 92.94 232 GLU B CA 1
ATOM 4558 C C . GLU B 1 232 ? 14.523 18.734 -8.164 1 92.94 232 GLU B C 1
ATOM 4560 O O . GLU B 1 232 ? 14.188 18.828 -6.984 1 92.94 232 GLU B O 1
ATOM 4565 N N . ASP B 1 233 ? 15.656 18.234 -8.602 1 95.31 233 ASP B N 1
ATOM 4566 C CA . ASP B 1 233 ? 16.688 17.844 -7.645 1 95.31 233 ASP B CA 1
ATOM 4567 C C . ASP B 1 233 ? 17.25 19.062 -6.926 1 95.31 233 ASP B C 1
ATOM 4569 O O . ASP B 1 233 ? 17.406 20.125 -7.531 1 95.31 233 ASP B O 1
ATOM 4573 N N . ILE B 1 234 ? 17.516 18.906 -5.672 1 96.69 234 ILE B N 1
ATOM 4574 C CA . ILE B 1 234 ? 18.188 19.969 -4.914 1 96.69 234 ILE B CA 1
ATOM 4575 C C . ILE B 1 234 ? 19.688 19.766 -4.969 1 96.69 234 ILE B C 1
ATOM 4577 O O . ILE B 1 234 ? 20.203 18.75 -4.496 1 96.69 234 ILE B O 1
ATOM 4581 N N . ILE B 1 235 ? 20.391 20.719 -5.539 1 95.81 235 ILE B N 1
ATOM 4582 C CA . ILE B 1 235 ? 21.844 20.625 -5.699 1 95.81 235 ILE B CA 1
ATOM 4583 C C . ILE B 1 235 ? 22.5 20.453 -4.336 1 95.81 235 ILE B C 1
ATOM 4585 O O . ILE B 1 235 ? 22.188 21.172 -3.389 1 95.81 235 ILE B O 1
ATOM 4589 N N . GLY B 1 236 ? 23.328 19.484 -4.219 1 96.69 236 GLY B N 1
ATOM 4590 C CA . GLY B 1 236 ? 24.062 19.25 -2.982 1 96.69 236 GLY B CA 1
ATOM 4591 C C . GLY B 1 236 ? 23.453 18.156 -2.127 1 96.69 236 GLY B C 1
ATOM 4592 O O . GLY B 1 236 ? 24.094 17.688 -1.174 1 96.69 236 GLY B O 1
ATOM 4593 N N . MET B 1 237 ? 22.312 17.719 -2.49 1 98.25 237 MET B N 1
ATOM 4594 C CA . MET B 1 237 ? 21.672 16.656 -1.705 1 98.25 237 MET B CA 1
ATOM 4595 C C . MET B 1 237 ? 21.781 15.312 -2.41 1 98.25 237 MET B C 1
ATOM 4597 O O . MET B 1 237 ? 22.062 15.258 -3.607 1 98.25 237 MET B O 1
ATOM 4601 N N . ASN B 1 238 ? 21.594 14.258 -1.64 1 98.38 238 ASN B N 1
ATOM 4602 C CA . ASN B 1 238 ? 21.625 12.891 -2.162 1 98.38 238 ASN B CA 1
ATOM 4603 C C . ASN B 1 238 ? 20.234 12.43 -2.596 1 98.38 238 ASN B C 1
ATOM 4605 O O . ASN B 1 238 ? 19.266 12.586 -1.857 1 98.38 238 ASN B O 1
ATOM 4609 N N . ASN B 1 239 ? 20.203 11.883 -3.787 1 96.62 239 ASN B N 1
ATOM 4610 C CA . ASN B 1 239 ? 18.922 11.375 -4.289 1 96.62 239 ASN B CA 1
ATOM 4611 C C . ASN B 1 239 ? 18.922 9.852 -4.332 1 96.62 239 ASN B C 1
ATOM 4613 O O . ASN B 1 239 ? 17.984 9.242 -4.867 1 96.62 239 ASN B O 1
ATOM 4617 N N . ASP B 1 240 ? 19.969 9.195 -3.809 1 97.25 240 ASP B N 1
ATOM 4618 C CA . ASP B 1 240 ? 20.094 7.746 -3.826 1 97.25 240 ASP B CA 1
ATOM 4619 C C . ASP B 1 240 ? 20.25 7.188 -2.412 1 97.25 240 ASP B C 1
ATOM 4621 O O . ASP B 1 240 ? 21.031 6.266 -2.18 1 97.25 240 ASP B O 1
ATOM 4625 N N . VAL B 1 241 ? 19.547 7.816 -1.467 1 98.69 241 VAL B N 1
ATOM 4626 C CA . VAL B 1 241 ? 19.578 7.387 -0.072 1 98.69 241 VAL B CA 1
ATOM 4627 C C . VAL B 1 241 ? 18.969 5.992 0.049 1 98.69 241 VAL B C 1
ATOM 4629 O O . VAL B 1 241 ? 19.438 5.164 0.827 1 98.69 241 VAL B O 1
ATOM 4632 N N . PHE B 1 242 ? 17.891 5.742 -0.701 1 98.81 242 PHE B N 1
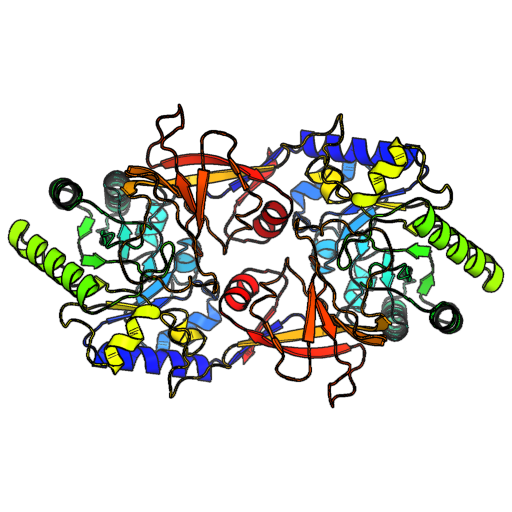ATOM 4633 C CA . PHE B 1 242 ? 17.125 4.508 -0.622 1 98.81 242 PHE B CA 1
ATOM 4634 C C . PHE B 1 242 ? 17.234 3.717 -1.92 1 98.81 242 PHE B C 1
ATOM 4636 O O . PHE B 1 242 ? 17.031 4.266 -3.006 1 98.81 242 PHE B O 1
ATOM 4643 N N . GLU B 1 243 ? 17.547 2.469 -1.808 1 98.81 243 GLU B N 1
ATOM 4644 C CA . GLU B 1 243 ? 17.547 1.561 -2.951 1 98.81 243 GLU B CA 1
ATOM 4645 C C . GLU B 1 243 ? 16.703 0.321 -2.67 1 98.81 243 GLU B C 1
ATOM 4647 O O . GLU B 1 243 ? 16.766 -0.251 -1.58 1 98.81 243 GLU B O 1
ATOM 4652 N N . LEU B 1 244 ? 15.875 -0.015 -3.607 1 98.94 244 LEU B N 1
ATOM 4653 C CA . LEU B 1 244 ? 15.078 -1.235 -3.527 1 98.94 244 LEU B CA 1
ATOM 4654 C C . LEU B 1 244 ? 15.727 -2.359 -4.324 1 98.94 244 LEU B C 1
ATOM 4656 O O . LEU B 1 244 ? 16.016 -2.195 -5.512 1 98.94 244 LEU B O 1
ATOM 4660 N N . LYS B 1 245 ? 15.977 -3.449 -3.711 1 98.94 245 LYS B N 1
ATOM 4661 C CA . LYS B 1 245 ? 16.609 -4.613 -4.324 1 98.94 245 LYS B CA 1
ATOM 4662 C C . LYS B 1 245 ? 15.641 -5.793 -4.391 1 98.94 245 LYS B C 1
ATOM 4664 O O . LYS B 1 245 ? 15.039 -6.168 -3.385 1 98.94 245 LYS B O 1
ATOM 4669 N N . CYS B 1 246 ? 15.492 -6.352 -5.57 1 98.88 246 CYS B N 1
ATOM 4670 C CA . CYS B 1 246 ? 14.531 -7.422 -5.82 1 98.88 246 CYS B CA 1
ATOM 4671 C C . CYS B 1 246 ? 15.18 -8.57 -6.578 1 98.88 246 CYS B C 1
ATOM 4673 O O . CYS B 1 246 ? 16 -8.352 -7.473 1 98.88 246 CYS B O 1
ATOM 4675 N N . GLN B 1 247 ? 14.836 -9.75 -6.25 1 98.94 247 GLN B N 1
ATOM 4676 C CA . GLN B 1 247 ? 15.438 -10.922 -6.879 1 98.94 247 GLN B CA 1
ATOM 4677 C C . GLN B 1 247 ? 14.617 -11.398 -8.07 1 98.94 247 GLN B C 1
ATOM 4679 O O . GLN B 1 247 ? 13.383 -11.414 -8.008 1 98.94 247 GLN B O 1
ATOM 4684 N N . ILE B 1 248 ? 15.242 -11.789 -9.156 1 98.94 248 ILE B N 1
ATOM 4685 C CA . ILE B 1 248 ? 14.617 -12.359 -10.344 1 98.94 248 ILE B CA 1
ATOM 4686 C C . ILE B 1 248 ? 14.164 -13.789 -10.055 1 98.94 248 ILE B C 1
ATOM 4688 O O . ILE B 1 248 ? 14.961 -14.625 -9.641 1 98.94 248 ILE B O 1
ATOM 4692 N N . VAL B 1 249 ? 12.883 -14.07 -10.336 1 98.94 249 VAL B N 1
ATOM 4693 C CA . VAL B 1 249 ? 12.375 -15.406 -10.047 1 98.94 249 VAL B CA 1
ATOM 4694 C C . VAL B 1 249 ? 12.07 -16.141 -11.352 1 98.94 249 VAL B C 1
ATOM 4696 O O . VAL B 1 249 ? 11.93 -17.359 -11.367 1 98.94 249 VAL B O 1
ATOM 4699 N N . GLU B 1 250 ? 12 -15.43 -12.422 1 98.88 250 GLU B N 1
ATOM 4700 C CA . GLU B 1 250 ? 11.859 -16.031 -13.75 1 98.88 250 GLU B CA 1
ATOM 4701 C C . GLU B 1 250 ? 12.539 -15.164 -14.812 1 98.88 250 GLU B C 1
ATOM 4703 O O . GLU B 1 250 ? 12.539 -13.938 -14.719 1 98.88 250 GLU B O 1
ATOM 4708 N N . LEU B 1 251 ? 13.133 -15.734 -15.719 1 98.69 251 LEU B N 1
ATOM 4709 C CA . LEU B 1 251 ? 13.727 -15.094 -16.891 1 98.69 251 LEU B CA 1
ATOM 4710 C C . LEU B 1 251 ? 13.453 -15.898 -18.141 1 98.69 251 LEU B C 1
ATOM 4712 O O . LEU B 1 251 ? 13.969 -17.016 -18.297 1 98.69 251 LEU B O 1
ATOM 4716 N N . LYS B 1 252 ? 12.633 -15.375 -19.062 1 98.19 252 LYS B N 1
ATOM 4717 C CA . LYS B 1 252 ? 12.25 -16.094 -20.281 1 98.19 252 LYS B CA 1
ATOM 4718 C C . LYS B 1 252 ? 12.031 -15.133 -21.438 1 98.19 252 LYS B C 1
ATOM 4720 O O . LYS B 1 252 ? 11.734 -13.953 -21.234 1 98.19 252 LYS B O 1
ATOM 4725 N N . GLU B 1 253 ? 12.266 -15.641 -22.625 1 97.69 253 GLU B N 1
ATOM 4726 C CA . GLU B 1 253 ? 11.898 -14.922 -23.844 1 97.69 253 GLU B CA 1
ATOM 4727 C C . GLU B 1 253 ? 10.453 -15.203 -24.234 1 97.69 253 GLU B C 1
ATOM 4729 O O . GLU B 1 253 ? 10.031 -16.359 -24.297 1 97.69 253 GLU B O 1
ATOM 4734 N N . LYS B 1 254 ? 9.664 -14.172 -24.344 1 97.62 254 LYS B N 1
ATOM 4735 C CA . LYS B 1 254 ? 8.258 -14.258 -24.719 1 97.62 254 LYS B CA 1
ATOM 4736 C C . LYS B 1 254 ? 7.875 -13.109 -25.656 1 97.62 254 LYS B C 1
ATOM 4738 O O . LYS B 1 254 ? 8.594 -12.109 -25.75 1 97.62 254 LYS B O 1
ATOM 4743 N N . PRO B 1 255 ? 6.758 -13.273 -26.375 1 96.56 255 PRO B N 1
ATOM 4744 C CA . PRO B 1 255 ? 6.281 -12.133 -27.156 1 96.56 255 PRO B CA 1
ATOM 4745 C C . PRO B 1 255 ? 5.875 -10.945 -26.281 1 96.56 255 PRO B C 1
ATOM 4747 O O . PRO B 1 255 ? 5.621 -11.117 -25.094 1 96.56 255 PRO B O 1
ATOM 4750 N N . SER B 1 256 ? 5.801 -9.75 -26.875 1 95.31 256 SER B N 1
ATOM 4751 C CA . SER B 1 256 ? 5.477 -8.539 -26.125 1 95.31 256 SER B CA 1
ATOM 4752 C C . SER B 1 256 ? 3.971 -8.32 -26.047 1 95.31 256 SER B C 1
ATOM 4754 O O . SER B 1 256 ? 3.492 -7.535 -25.234 1 95.31 256 SER B O 1
ATOM 4756 N N . LEU B 1 257 ? 3.182 -9.039 -26.891 1 95 257 LEU B N 1
ATOM 4757 C CA . LEU B 1 257 ? 1.734 -8.867 -26.938 1 95 257 LEU B CA 1
ATOM 4758 C C . LEU B 1 257 ? 1.029 -10.078 -26.328 1 95 257 LEU B C 1
ATOM 4760 O O . LEU B 1 257 ? 1.282 -11.219 -26.734 1 95 257 LEU B O 1
ATOM 4764 N N . PRO B 1 258 ? 0.229 -9.844 -25.344 1 94.06 258 PRO B N 1
ATOM 4765 C CA . PRO B 1 258 ? -0.583 -10.961 -24.844 1 94.06 258 PRO B CA 1
ATOM 4766 C C . PRO B 1 258 ? -1.429 -11.602 -25.938 1 94.06 258 PRO B C 1
ATOM 4768 O O . PRO B 1 258 ? -1.71 -10.969 -26.969 1 94.06 258 PRO B O 1
ATOM 4771 N N . ILE B 1 259 ? -1.798 -12.82 -25.734 1 94.19 259 ILE B N 1
ATOM 4772 C CA . ILE B 1 259 ? -2.549 -13.586 -26.734 1 94.19 259 ILE B CA 1
ATOM 4773 C C . ILE B 1 259 ? -3.877 -14.047 -26.125 1 94.19 259 ILE B C 1
ATOM 4775 O O . ILE B 1 259 ? -3.898 -14.844 -25.188 1 94.19 259 ILE B O 1
ATOM 4779 N N . GLY B 1 260 ? -4.988 -13.578 -26.656 1 92.56 260 GLY B N 1
ATOM 4780 C CA . GLY B 1 260 ? -6.328 -13.906 -26.203 1 92.56 260 GLY B CA 1
ATOM 4781 C C . GLY B 1 260 ? -7.219 -12.688 -26.031 1 92.56 260 GLY B C 1
ATOM 4782 O O . GLY B 1 260 ? -6.832 -11.578 -26.406 1 92.56 260 GLY B O 1
ATOM 4783 N N . GLU B 1 261 ? -8.438 -12.938 -25.516 1 92.94 261 GLU B N 1
ATOM 4784 C CA . GLU B 1 261 ? -9.344 -11.836 -25.188 1 92.94 261 GLU B CA 1
ATOM 4785 C C . GLU B 1 261 ? -8.844 -11.07 -23.969 1 92.94 261 GLU B C 1
ATOM 4787 O O . GLU B 1 261 ? -8.562 -11.664 -22.922 1 92.94 261 GLU B O 1
ATOM 4792 N N . ILE B 1 262 ? -8.703 -9.789 -24.141 1 91.44 262 ILE B N 1
ATOM 4793 C CA . ILE B 1 262 ? -8.125 -8.961 -23.094 1 91.44 262 ILE B CA 1
ATOM 4794 C C . ILE B 1 262 ? -9.242 -8.289 -22.281 1 91.44 262 ILE B C 1
ATOM 4796 O O . ILE B 1 262 ? -10.133 -7.656 -22.859 1 91.44 262 ILE B O 1
ATOM 4800 N N . GLY B 1 263 ? -9.203 -8.492 -21.016 1 91.31 263 GLY B N 1
ATOM 4801 C CA . GLY B 1 263 ? -10.078 -7.809 -20.078 1 91.31 263 GLY B CA 1
ATOM 4802 C C . GLY B 1 263 ? -9.359 -6.746 -19.25 1 91.31 263 GLY B C 1
ATOM 4803 O O . GLY B 1 263 ? -8.578 -5.965 -19.797 1 91.31 263 GLY B O 1
ATOM 4804 N N . VAL B 1 264 ? -9.758 -6.664 -17.984 1 86.81 264 VAL B N 1
ATOM 4805 C CA . VAL B 1 264 ? -9.109 -5.738 -17.062 1 86.81 264 VAL B CA 1
ATOM 4806 C C . VAL B 1 264 ? -8.258 -6.512 -16.062 1 86.81 264 VAL B C 1
ATOM 4808 O O . VAL B 1 264 ? -8.531 -7.684 -15.789 1 86.81 264 VAL B O 1
ATOM 4811 N N . ASP B 1 265 ? -7.285 -5.875 -15.625 1 79.94 265 ASP B N 1
ATOM 4812 C CA . ASP B 1 265 ? -6.469 -6.539 -14.609 1 79.94 265 ASP B CA 1
ATOM 4813 C C . ASP B 1 265 ? -7.16 -6.516 -13.25 1 79.94 265 ASP B C 1
ATOM 4815 O O . ASP B 1 265 ? -8.289 -6.035 -13.133 1 79.94 265 ASP B O 1
ATOM 4819 N N . ALA B 1 266 ? -6.5 -7.125 -12.25 1 76.5 266 ALA B N 1
ATOM 4820 C CA . ALA B 1 266 ? -7.078 -7.301 -10.922 1 76.5 266 ALA B CA 1
ATOM 4821 C C . ALA B 1 266 ? -7.371 -5.949 -10.273 1 76.5 266 ALA B C 1
ATOM 4823 O O . ALA B 1 266 ? -8.094 -5.879 -9.273 1 76.5 266 ALA B O 1
ATOM 4824 N N . PHE B 1 267 ? -6.891 -4.848 -10.805 1 82.69 267 PHE B N 1
ATOM 4825 C CA . PHE B 1 267 ? -7.055 -3.523 -10.227 1 82.69 267 PHE B CA 1
ATOM 4826 C C . PHE B 1 267 ? -7.965 -2.66 -11.094 1 82.69 267 PHE B C 1
ATOM 4828 O O . PHE B 1 267 ? -8.07 -1.451 -10.875 1 82.69 267 PHE B O 1
ATOM 4835 N N . GLY B 1 268 ? -8.492 -3.312 -12.094 1 76.69 268 GLY B N 1
ATOM 4836 C CA . GLY B 1 268 ? -9.523 -2.648 -12.875 1 76.69 268 GLY B CA 1
ATOM 4837 C C . GLY B 1 268 ? -8.977 -1.876 -14.062 1 76.69 268 GLY B C 1
ATOM 4838 O O . GLY B 1 268 ? -9.727 -1.17 -14.742 1 76.69 268 GLY B O 1
ATOM 4839 N N . ASN B 1 269 ? -7.727 -1.968 -14.281 1 83.69 269 ASN B N 1
ATOM 4840 C CA . ASN B 1 269 ? -7.121 -1.209 -15.375 1 83.69 269 ASN B CA 1
ATOM 4841 C C . ASN B 1 269 ? -7.121 -2.002 -16.672 1 83.69 269 ASN B C 1
ATOM 4843 O O . ASN B 1 269 ? -6.883 -3.211 -16.672 1 83.69 269 ASN B O 1
ATOM 4847 N N . LYS B 1 270 ? -7.465 -1.336 -17.812 1 83.75 270 LYS B N 1
ATOM 4848 C CA . LYS B 1 270 ? -7.266 -1.921 -19.125 1 83.75 270 LYS B CA 1
ATOM 4849 C C . LYS B 1 270 ? -5.844 -1.666 -19.625 1 83.75 270 LYS B C 1
ATOM 4851 O O . LYS B 1 270 ? -5.496 -0.535 -19.984 1 83.75 270 LYS B O 1
ATOM 4856 N N . PRO B 1 271 ? -5.113 -2.686 -19.766 1 84.94 271 PRO B N 1
ATOM 4857 C CA . PRO B 1 271 ? -3.711 -2.463 -20.109 1 84.94 271 PRO B CA 1
ATOM 4858 C C . PRO B 1 271 ? -3.514 -2.199 -21.609 1 84.94 271 PRO B C 1
ATOM 4860 O O . PRO B 1 271 ? -4.375 -2.549 -22.422 1 84.94 271 PRO B O 1
ATOM 4863 N N . TYR B 1 272 ? -2.516 -1.402 -21.906 1 85.5 272 TYR B N 1
ATOM 4864 C CA . TYR B 1 272 ? -2.053 -1.183 -23.281 1 85.5 272 TYR B CA 1
ATOM 4865 C C . TYR B 1 272 ? -0.703 -1.85 -23.516 1 85.5 272 TYR B C 1
ATOM 4867 O O . TYR B 1 272 ? 0.187 -1.777 -22.656 1 85.5 272 TYR B O 1
ATOM 4875 N N . TYR B 1 273 ? -0.604 -2.527 -24.656 1 89.88 273 TYR B N 1
ATOM 4876 C CA . TYR B 1 273 ? 0.639 -3.219 -24.984 1 89.88 273 TYR B CA 1
ATOM 4877 C C . TYR B 1 273 ? 1.156 -2.793 -26.344 1 89.88 273 TYR B C 1
ATOM 4879 O O . TYR B 1 273 ? 0.376 -2.617 -27.281 1 89.88 273 TYR B O 1
ATOM 4887 N N . GLU B 1 274 ? 2.367 -2.578 -26.438 1 91.44 274 GLU B N 1
ATOM 4888 C CA . GLU B 1 274 ? 3.045 -2.332 -27.703 1 91.44 274 GLU B CA 1
ATOM 4889 C C . GLU B 1 274 ? 3.74 -3.594 -28.219 1 91.44 274 GLU B C 1
ATOM 4891 O O . GLU B 1 274 ? 4.34 -4.336 -27.438 1 91.44 274 GLU B O 1
ATOM 4896 N N . ASP B 1 275 ? 3.607 -3.855 -29.469 1 94.62 275 ASP B N 1
ATOM 4897 C CA . ASP B 1 275 ? 4.316 -4.992 -30.047 1 94.62 275 ASP B CA 1
ATOM 4898 C C . ASP B 1 275 ? 5.801 -4.676 -30.234 1 94.62 275 ASP B C 1
ATOM 4900 O O . ASP B 1 275 ? 6.168 -3.859 -31.078 1 94.62 275 ASP B O 1
ATOM 4904 N N . LYS B 1 276 ? 6.637 -5.285 -29.547 1 95.12 276 LYS B N 1
ATOM 4905 C CA . LYS B 1 276 ? 8.086 -5.109 -29.625 1 95.12 276 LYS B CA 1
ATOM 4906 C C . LYS B 1 276 ? 8.773 -6.41 -30.031 1 95.12 276 LYS B C 1
ATOM 4908 O O . LYS B 1 276 ? 9.984 -6.562 -29.844 1 95.12 276 LYS B O 1
ATOM 4913 N N . GLY B 1 277 ? 7.91 -7.402 -30.5 1 97.06 277 GLY B N 1
ATOM 4914 C CA . GLY B 1 277 ? 8.453 -8.703 -30.844 1 97.06 277 GLY B CA 1
ATOM 4915 C C . GLY B 1 277 ? 8.805 -9.547 -29.625 1 97.06 277 GLY B C 1
ATOM 4916 O O . GLY B 1 277 ? 8.125 -9.477 -28.594 1 97.06 277 GLY B O 1
ATOM 4917 N N . ILE B 1 278 ? 9.82 -10.438 -29.828 1 97.69 278 ILE B N 1
ATOM 4918 C CA . ILE B 1 278 ? 10.281 -11.297 -28.734 1 97.69 278 ILE B CA 1
ATOM 4919 C C . ILE B 1 278 ? 11.18 -10.492 -27.797 1 97.69 278 ILE B C 1
ATOM 4921 O O . ILE B 1 278 ? 12.094 -9.797 -28.234 1 97.69 278 ILE B O 1
ATOM 4925 N N . ARG B 1 279 ? 10.898 -10.555 -26.531 1 97.88 279 ARG B N 1
ATOM 4926 C CA . ARG B 1 279 ? 11.656 -9.836 -25.516 1 97.88 279 ARG B CA 1
ATOM 4927 C C . ARG B 1 279 ? 12.07 -10.766 -24.375 1 97.88 279 ARG B C 1
ATOM 4929 O O . ARG B 1 279 ? 11.359 -11.727 -24.062 1 97.88 279 ARG B O 1
ATOM 4936 N N . LYS B 1 280 ? 13.266 -10.461 -23.859 1 98.12 280 LYS B N 1
ATOM 4937 C CA . LYS B 1 280 ? 13.68 -11.133 -22.641 1 98.12 280 LYS B CA 1
ATOM 4938 C C . LYS B 1 280 ? 13.047 -10.477 -21.406 1 98.12 280 LYS B C 1
ATOM 4940 O O . LYS B 1 280 ? 13.289 -9.297 -21.141 1 98.12 280 LYS B O 1
ATOM 4945 N N . ARG B 1 281 ? 12.273 -11.25 -20.688 1 98.12 281 ARG B N 1
ATOM 4946 C CA . ARG B 1 281 ? 11.477 -10.711 -19.594 1 98.12 281 ARG B CA 1
ATOM 4947 C C . ARG B 1 281 ? 11.906 -11.305 -18.266 1 98.12 281 ARG B C 1
ATOM 4949 O O . ARG B 1 281 ? 12.008 -12.523 -18.125 1 98.12 281 ARG B O 1
ATOM 4956 N N . ALA B 1 282 ? 12.172 -10.445 -17.328 1 98.81 282 ALA B N 1
ATOM 4957 C CA . ALA B 1 282 ? 12.43 -10.852 -15.953 1 98.81 282 ALA B CA 1
ATOM 4958 C C . ALA B 1 282 ? 11.203 -10.609 -15.078 1 98.81 282 ALA B C 1
ATOM 4960 O O . ALA B 1 282 ? 10.531 -9.594 -15.203 1 98.81 282 ALA B O 1
ATOM 4961 N N . ILE B 1 283 ? 10.883 -11.594 -14.289 1 98.88 283 ILE B N 1
ATOM 4962 C CA . ILE B 1 283 ? 9.883 -11.414 -13.242 1 98.88 283 ILE B CA 1
ATOM 4963 C C . ILE B 1 283 ? 10.578 -11.289 -11.883 1 98.88 283 ILE B C 1
ATOM 4965 O O . ILE B 1 283 ? 11.406 -12.125 -11.531 1 98.88 283 ILE B O 1
ATOM 4969 N N . LEU B 1 284 ? 10.32 -10.242 -11.203 1 98.94 284 LEU B N 1
ATOM 4970 C CA . LEU B 1 284 ? 10.852 -10.016 -9.867 1 98.94 284 LEU B CA 1
ATOM 4971 C C . LEU B 1 284 ? 9.805 -10.344 -8.805 1 98.94 284 LEU B C 1
ATOM 4973 O O . LEU B 1 284 ? 8.602 -10.195 -9.039 1 98.94 284 LEU B O 1
ATOM 4977 N N . ALA B 1 285 ? 10.32 -10.758 -7.59 1 98.69 285 ALA B N 1
ATOM 4978 C CA . ALA B 1 285 ? 9.453 -11.117 -6.469 1 98.69 285 ALA B CA 1
ATOM 4979 C C . ALA B 1 285 ? 8.992 -9.883 -5.707 1 98.69 285 ALA B C 1
ATOM 4981 O O . ALA B 1 285 ? 9.297 -9.727 -4.52 1 98.69 285 ALA B O 1
ATOM 4982 N N . ILE B 1 286 ? 8.242 -9.039 -6.312 1 98.62 286 ILE B N 1
ATOM 4983 C CA . ILE B 1 286 ? 7.633 -7.828 -5.773 1 98.62 286 ILE B CA 1
ATOM 4984 C C . ILE B 1 286 ? 6.457 -7.406 -6.656 1 98.62 286 ILE B C 1
ATOM 4986 O O . ILE B 1 286 ? 6.414 -7.734 -7.844 1 98.62 286 ILE B O 1
ATOM 4990 N N . GLY B 1 287 ? 5.484 -6.766 -6.105 1 97.81 287 GLY B N 1
ATOM 4991 C CA . GLY B 1 287 ? 4.34 -6.34 -6.891 1 97.81 287 GLY B CA 1
ATOM 4992 C C . GLY B 1 287 ? 3.59 -5.176 -6.266 1 97.81 287 GLY B C 1
ATOM 4993 O O . GLY B 1 287 ? 4.141 -4.449 -5.438 1 97.81 287 GLY B O 1
ATOM 4994 N N . GLN B 1 288 ? 2.348 -5.004 -6.668 1 96.94 288 GLN B N 1
ATOM 4995 C CA . GLN B 1 288 ? 1.523 -3.855 -6.309 1 96.94 288 GLN B CA 1
ATOM 4996 C C . GLN B 1 288 ? 1.153 -3.887 -4.828 1 96.94 288 GLN B C 1
ATOM 4998 O O . GLN B 1 288 ? 0.853 -2.848 -4.238 1 96.94 288 GLN B O 1
ATOM 5003 N N . GLN B 1 289 ? 1.136 -5.066 -4.277 1 97.81 289 GLN B N 1
ATOM 5004 C CA . GLN B 1 289 ? 0.865 -5.148 -2.844 1 97.81 289 GLN B CA 1
ATOM 5005 C C . GLN B 1 289 ? 2.008 -4.547 -2.031 1 97.81 289 GLN B C 1
ATOM 5007 O O . GLN B 1 289 ? 1.791 -4.043 -0.927 1 97.81 289 GLN B O 1
ATOM 5012 N N . ASP B 1 290 ? 3.207 -4.57 -2.598 1 98.38 290 ASP B N 1
ATOM 5013 C CA . ASP B 1 290 ? 4.418 -4.242 -1.85 1 98.38 290 ASP B CA 1
ATOM 5014 C C . ASP B 1 290 ? 4.73 -2.75 -1.939 1 98.38 290 ASP B C 1
ATOM 5016 O O . ASP B 1 290 ? 5.191 -2.146 -0.968 1 98.38 290 ASP B O 1
ATOM 5020 N N . THR B 1 291 ? 4.543 -2.229 -3.109 1 98.25 291 THR B N 1
ATOM 5021 C CA . THR B 1 291 ? 4.984 -0.849 -3.293 1 98.25 291 THR B CA 1
ATOM 5022 C C . THR B 1 291 ? 4.312 -0.224 -4.512 1 98.25 291 THR B C 1
ATOM 5024 O O . THR B 1 291 ? 3.5 -0.868 -5.18 1 98.25 291 THR B O 1
ATOM 5027 N N . ASP B 1 292 ? 4.551 1.074 -4.715 1 97 292 ASP B N 1
ATOM 5028 C CA . ASP B 1 292 ? 4.074 1.801 -5.891 1 97 292 ASP B CA 1
ATOM 5029 C C . ASP B 1 292 ? 5.02 1.61 -7.074 1 97 292 ASP B C 1
ATOM 5031 O O . ASP B 1 292 ? 6.059 2.266 -7.16 1 97 292 ASP B O 1
ATOM 5035 N N . ILE B 1 293 ? 4.617 0.885 -8.062 1 96.62 293 ILE B N 1
ATOM 5036 C CA . ILE B 1 293 ? 5.449 0.479 -9.195 1 96.62 293 ILE B CA 1
ATOM 5037 C C . ILE B 1 293 ? 5.75 1.689 -10.078 1 96.62 293 ILE B C 1
ATOM 5039 O O . ILE B 1 293 ? 6.832 1.784 -10.664 1 96.62 293 ILE B O 1
ATOM 5043 N N . SER B 1 294 ? 4.891 2.635 -10.062 1 94.56 294 SER B N 1
ATOM 5044 C CA . SER B 1 294 ? 4.984 3.752 -10.992 1 94.56 294 SER B CA 1
ATOM 5045 C C . SER B 1 294 ? 6.133 4.688 -10.617 1 94.56 294 SER B C 1
ATOM 5047 O O . SER B 1 294 ? 6.555 5.512 -11.43 1 94.56 294 SER B O 1
ATOM 5049 N N . SER B 1 295 ? 6.625 4.57 -9.445 1 95.25 295 SER B N 1
ATOM 5050 C CA . SER B 1 295 ? 7.668 5.508 -9.039 1 95.25 295 SER B CA 1
ATOM 5051 C C . SER B 1 295 ? 8.992 4.789 -8.812 1 95.25 295 SER B C 1
ATOM 5053 O O . SER B 1 295 ? 9.859 5.289 -8.094 1 95.25 295 SER B O 1
ATOM 5055 N N . LEU B 1 296 ? 9.125 3.564 -9.367 1 98 296 LEU B N 1
ATOM 5056 C CA . LEU B 1 296 ? 10.391 2.836 -9.359 1 98 296 LEU B CA 1
ATOM 5057 C C . LEU B 1 296 ? 11.227 3.18 -10.586 1 98 296 LEU B C 1
ATOM 5059 O O . LEU B 1 296 ? 10.688 3.305 -11.695 1 98 296 LEU B O 1
ATOM 5063 N N . MET B 1 297 ? 12.508 3.361 -10.344 1 98 297 MET B N 1
ATOM 5064 C CA . MET B 1 297 ? 13.445 3.633 -11.43 1 98 297 MET B CA 1
ATOM 5065 C C . MET B 1 297 ? 14.609 2.652 -11.398 1 98 297 MET B C 1
ATOM 5067 O O . MET B 1 297 ? 15.484 2.752 -10.539 1 98 297 MET B O 1
ATOM 5071 N N . PRO B 1 298 ? 14.688 1.729 -12.391 1 98.56 298 PRO B N 1
ATOM 5072 C CA . PRO B 1 298 ? 15.828 0.809 -12.391 1 98.56 298 PRO B CA 1
ATOM 5073 C C . PRO B 1 298 ? 17.172 1.53 -12.492 1 98.56 298 PRO B C 1
ATOM 5075 O O . PRO B 1 298 ? 17.297 2.498 -13.242 1 98.56 298 PRO B O 1
ATOM 5078 N N . ILE B 1 299 ? 18.125 1.113 -11.703 1 98.12 299 ILE B N 1
ATOM 5079 C CA . ILE B 1 299 ? 19.469 1.686 -11.797 1 98.12 299 ILE B CA 1
ATOM 5080 C C . ILE B 1 299 ? 20.047 1.408 -13.18 1 98.12 299 ILE B C 1
ATOM 5082 O O . ILE B 1 299 ? 20.688 2.281 -13.781 1 98.12 299 ILE B O 1
ATOM 5086 N N . ASP B 1 300 ? 19.891 0.124 -13.703 1 98.19 300 ASP B N 1
ATOM 5087 C CA . ASP B 1 300 ? 20.172 -0.155 -15.109 1 98.19 300 ASP B CA 1
ATOM 5088 C C . ASP B 1 300 ? 19.156 0.541 -16.016 1 98.19 300 ASP B C 1
ATOM 5090 O O . ASP B 1 300 ? 18.031 0.079 -16.172 1 98.19 300 ASP B O 1
ATOM 5094 N N . ASP B 1 301 ? 19.547 1.606 -16.672 1 96.56 301 ASP B N 1
ATOM 5095 C CA . ASP B 1 301 ? 18.625 2.498 -17.375 1 96.56 301 ASP B CA 1
ATOM 5096 C C . ASP B 1 301 ? 18.172 1.878 -18.688 1 96.56 301 ASP B C 1
ATOM 5098 O O . ASP B 1 301 ? 17.375 2.475 -19.422 1 96.56 301 ASP B O 1
ATOM 5102 N N . LYS B 1 302 ? 18.656 0.672 -18.984 1 98.31 302 LYS B N 1
ATOM 5103 C CA . LYS B 1 302 ? 18.219 -0.014 -20.203 1 98.31 302 LYS B CA 1
ATOM 5104 C C . LYS B 1 302 ? 17.047 -0.94 -19.922 1 98.31 302 LYS B C 1
ATOM 5106 O O . LYS B 1 302 ? 16.484 -1.523 -20.859 1 98.31 302 LYS B O 1
ATOM 5111 N N . LEU B 1 303 ? 16.734 -1.037 -18.672 1 98.62 303 LEU B N 1
ATOM 5112 C CA . LEU B 1 303 ? 15.586 -1.861 -18.297 1 98.62 303 LEU B CA 1
ATOM 5113 C C . LEU B 1 303 ? 14.281 -1.092 -18.469 1 98.62 303 LEU B C 1
ATOM 5115 O O . LEU B 1 303 ? 14.234 0.123 -18.25 1 98.62 303 LEU B O 1
ATOM 5119 N N . GLU B 1 304 ? 13.227 -1.792 -18.812 1 97.81 304 GLU B N 1
ATOM 5120 C CA . GLU B 1 304 ? 11.891 -1.226 -18.906 1 97.81 304 GLU B CA 1
ATOM 5121 C C . GLU B 1 304 ? 10.898 -1.989 -18.031 1 97.81 304 GLU B C 1
ATOM 5123 O O . GLU B 1 304 ? 10.766 -3.207 -18.156 1 97.81 304 GLU B O 1
ATOM 5128 N N . ILE B 1 305 ? 10.258 -1.308 -17.156 1 97.5 305 ILE B N 1
ATOM 5129 C CA . ILE B 1 305 ? 9.18 -1.912 -16.375 1 97.5 305 ILE B CA 1
ATOM 5130 C C . ILE B 1 305 ? 7.941 -2.08 -17.25 1 97.5 305 ILE B C 1
ATOM 5132 O O . ILE B 1 305 ? 7.402 -1.099 -17.766 1 97.5 305 ILE B O 1
ATOM 5136 N N . LEU B 1 306 ? 7.48 -3.277 -17.438 1 95.88 306 LEU B N 1
ATOM 5137 C CA . LEU B 1 306 ? 6.352 -3.564 -18.312 1 95.88 306 LEU B CA 1
ATOM 5138 C C . LEU B 1 306 ? 5.035 -3.488 -17.547 1 95.88 306 LEU B C 1
ATOM 5140 O O . LEU B 1 306 ? 4.012 -3.078 -18.109 1 95.88 306 LEU B O 1
ATOM 5144 N N . GLY B 1 307 ? 5.055 -3.951 -16.312 1 94.31 307 GLY B N 1
ATOM 5145 C CA . GLY B 1 307 ? 3.859 -4 -15.484 1 94.31 307 GLY B CA 1
ATOM 5146 C C . GLY B 1 307 ? 4.02 -4.883 -14.266 1 94.31 307 GLY B C 1
ATOM 5147 O O . GLY B 1 307 ? 5.094 -5.441 -14.031 1 94.31 307 GLY B O 1
ATOM 5148 N N . ALA B 1 308 ? 2.957 -4.895 -13.492 1 95.62 308 ALA B N 1
ATOM 5149 C CA . ALA B 1 308 ? 3.027 -5.668 -12.258 1 95.62 308 ALA B CA 1
ATOM 5150 C C . ALA B 1 308 ? 1.661 -6.246 -11.898 1 95.62 308 ALA B C 1
ATOM 5152 O O . ALA B 1 308 ? 0.628 -5.625 -12.164 1 95.62 308 ALA B O 1
ATOM 5153 N N . SER B 1 309 ? 1.661 -7.422 -11.383 1 94.81 309 SER B N 1
ATOM 5154 C CA . SER B 1 309 ? 0.532 -7.949 -10.625 1 94.81 309 SER B CA 1
ATOM 5155 C C . SER B 1 309 ? 0.663 -7.621 -9.141 1 94.81 309 SER B C 1
ATOM 5157 O O . SER B 1 309 ? 1.489 -6.793 -8.75 1 94.81 309 SER B O 1
ATOM 5159 N N . SER B 1 310 ? -0.165 -8.281 -8.258 1 95.56 310 SER B N 1
ATOM 5160 C CA . SER B 1 310 ? -0.091 -8.047 -6.816 1 95.56 310 SER B CA 1
ATOM 5161 C C . SER B 1 310 ? 1.283 -8.414 -6.266 1 95.56 310 SER B C 1
ATOM 5163 O O . SER B 1 310 ? 1.793 -7.746 -5.363 1 95.56 310 SER B O 1
ATOM 5165 N N . ASP B 1 311 ? 1.925 -9.438 -6.977 1 97 311 ASP B N 1
ATOM 5166 C CA . ASP B 1 311 ? 3.07 -10.023 -6.289 1 97 311 ASP B CA 1
ATOM 5167 C C . ASP B 1 311 ? 4.273 -10.133 -7.223 1 97 311 ASP B C 1
ATOM 5169 O O . ASP B 1 311 ? 5.348 -10.578 -6.809 1 97 311 ASP B O 1
ATOM 5173 N N . HIS B 1 312 ? 4.102 -9.719 -8.492 1 98 312 HIS B N 1
ATOM 5174 C CA . HIS B 1 312 ? 5.145 -9.859 -9.5 1 98 312 HIS B CA 1
ATOM 5175 C C . HIS B 1 312 ? 5.375 -8.547 -10.242 1 98 312 HIS B C 1
ATOM 5177 O O . HIS B 1 312 ? 4.418 -7.848 -10.586 1 98 312 HIS B O 1
ATOM 5183 N N . LEU B 1 313 ? 6.609 -8.25 -10.438 1 98.5 313 LEU B N 1
ATOM 5184 C CA . LEU B 1 313 ? 7.004 -7.16 -11.328 1 98.5 313 LEU B CA 1
ATOM 5185 C C . LEU B 1 313 ? 7.688 -7.699 -12.578 1 98.5 313 LEU B C 1
ATOM 5187 O O . LEU B 1 313 ? 8.602 -8.523 -12.492 1 98.5 313 LEU B O 1
ATOM 5191 N N . ILE B 1 314 ? 7.234 -7.293 -13.695 1 98.06 314 ILE B N 1
ATOM 5192 C CA . ILE B 1 314 ? 7.785 -7.758 -14.969 1 98.06 314 ILE B CA 1
ATOM 5193 C C . ILE B 1 314 ? 8.648 -6.66 -15.586 1 98.06 314 ILE B C 1
ATOM 5195 O O . ILE B 1 314 ? 8.195 -5.531 -15.773 1 98.06 314 ILE B O 1
ATOM 5199 N N . VAL B 1 315 ? 9.867 -7 -15.906 1 98.62 315 VAL B N 1
ATOM 5200 C CA . VAL B 1 315 ? 10.844 -6.059 -16.438 1 98.62 315 VAL B CA 1
ATOM 5201 C C . VAL B 1 315 ? 11.43 -6.602 -17.734 1 98.62 315 VAL B C 1
ATOM 5203 O O . VAL B 1 315 ? 11.812 -7.773 -17.812 1 98.62 315 VAL B O 1
ATOM 5206 N N . ASP B 1 316 ? 11.43 -5.809 -18.766 1 98.44 316 ASP B N 1
ATOM 5207 C CA . ASP B 1 316 ? 12.133 -6.129 -20 1 98.44 316 ASP B CA 1
ATOM 5208 C C . ASP B 1 316 ? 13.633 -5.871 -19.859 1 98.44 316 ASP B C 1
ATOM 5210 O O . ASP B 1 316 ? 14.055 -4.727 -19.688 1 98.44 316 ASP B O 1
ATOM 5214 N N . VAL B 1 317 ? 14.406 -6.891 -19.984 1 98.69 317 VAL B N 1
ATOM 5215 C CA . VAL B 1 317 ? 15.844 -6.742 -19.781 1 98.69 317 VAL B CA 1
ATOM 5216 C C . VAL B 1 317 ? 16.578 -6.961 -21.094 1 98.69 317 VAL B C 1
ATOM 5218 O O . VAL B 1 317 ? 17.797 -7.156 -21.109 1 98.69 317 VAL B O 1
ATOM 5221 N N . SER B 1 318 ? 15.875 -6.996 -22.188 1 98.38 318 SER B N 1
ATOM 5222 C CA . SER B 1 318 ? 16.391 -7.34 -23.5 1 98.38 318 SER B CA 1
ATOM 5223 C C . SER B 1 318 ? 17.562 -6.434 -23.891 1 98.38 318 SER B C 1
ATOM 5225 O O . SER B 1 318 ? 18.516 -6.883 -24.516 1 98.38 318 SER B O 1
ATOM 5227 N N . ASP B 1 319 ? 17.5 -5.191 -23.531 1 98 319 ASP B N 1
ATOM 5228 C CA . ASP B 1 319 ? 18.438 -4.207 -24.047 1 98 319 ASP B CA 1
ATOM 5229 C C . ASP B 1 319 ? 19.562 -3.934 -23.047 1 98 319 ASP B C 1
ATOM 5231 O O . ASP B 1 319 ? 20.422 -3.082 -23.281 1 98 319 ASP B O 1
ATOM 5235 N N . SER B 1 320 ? 19.5 -4.637 -21.938 1 98.31 320 SER B N 1
ATOM 5236 C CA . SER B 1 320 ? 20.516 -4.445 -20.922 1 98.31 320 SER B CA 1
ATOM 5237 C C . SER B 1 320 ? 21.859 -5 -21.375 1 98.31 320 SER B C 1
ATOM 5239 O O . SER B 1 320 ? 21.922 -6.004 -22.094 1 98.31 320 SER B O 1
ATOM 5241 N N . ASN B 1 321 ? 22.969 -4.426 -20.891 1 97.81 321 ASN B N 1
ATOM 5242 C CA . ASN B 1 321 ? 24.312 -4.945 -21.125 1 97.81 321 ASN B CA 1
ATOM 5243 C C . ASN B 1 321 ? 24.672 -6.035 -20.125 1 97.81 321 ASN B C 1
ATOM 5245 O O . ASN B 1 321 ? 25.703 -6.699 -20.266 1 97.81 321 ASN B O 1
ATOM 5249 N N . THR B 1 322 ? 23.844 -6.137 -19.141 1 97.75 322 THR B N 1
ATOM 5250 C CA . THR B 1 322 ? 24.062 -7.152 -18.109 1 97.75 322 THR B CA 1
ATOM 5251 C C . THR B 1 322 ? 23.375 -8.461 -18.5 1 97.75 322 THR B C 1
ATOM 5253 O O . THR B 1 322 ? 22.219 -8.469 -18.922 1 97.75 322 THR B O 1
ATOM 5256 N N . SER B 1 323 ? 24.062 -9.539 -18.406 1 97.5 323 SER B N 1
ATOM 5257 C CA . SER B 1 323 ? 23.469 -10.859 -18.609 1 97.5 323 SER B CA 1
ATOM 5258 C C . SER B 1 323 ? 22.828 -11.375 -17.328 1 97.5 323 SER B C 1
ATOM 5260 O O . SER B 1 323 ? 23.422 -12.156 -16.594 1 97.5 323 SER B O 1
ATOM 5262 N N . TYR B 1 324 ? 21.656 -11.039 -17.156 1 98.19 324 TYR B N 1
ATOM 5263 C CA . TYR B 1 324 ? 20.906 -11.414 -15.961 1 98.19 324 TYR B CA 1
ATOM 5264 C C . TYR B 1 324 ? 20.594 -12.906 -15.961 1 98.19 324 TYR B C 1
ATOM 5266 O O . TYR B 1 324 ? 20.469 -13.523 -17.016 1 98.19 324 TYR B O 1
ATOM 5274 N N . LYS B 1 325 ? 20.484 -13.484 -14.812 1 98.38 325 LYS B N 1
ATOM 5275 C CA . LYS B 1 325 ? 20.016 -14.852 -14.594 1 98.38 325 LYS B CA 1
ATOM 5276 C C . LYS B 1 325 ? 19.047 -14.922 -13.414 1 98.38 325 LYS B C 1
ATOM 5278 O O . LYS B 1 325 ? 18.953 -13.969 -12.633 1 98.38 325 LYS B O 1
ATOM 5283 N N . VAL B 1 326 ? 18.375 -16 -13.344 1 98.69 326 VAL B N 1
ATOM 5284 C CA . VAL B 1 326 ? 17.5 -16.219 -12.188 1 98.69 326 VAL B CA 1
ATOM 5285 C C . VAL B 1 326 ? 18.328 -16.141 -10.906 1 98.69 326 VAL B C 1
ATOM 5287 O O . VAL B 1 326 ? 19.438 -16.688 -10.836 1 98.69 326 VAL B O 1
ATOM 5290 N N . GLY B 1 327 ? 17.812 -15.43 -9.93 1 98.69 327 GLY B N 1
ATOM 5291 C CA . GLY B 1 327 ? 18.531 -15.266 -8.672 1 98.69 327 GLY B CA 1
ATOM 5292 C C . GLY B 1 327 ? 19.266 -13.953 -8.578 1 98.69 327 GLY B C 1
ATOM 5293 O O . GLY B 1 327 ? 19.656 -13.523 -7.484 1 98.69 327 GLY B O 1
ATOM 5294 N N . ASP B 1 328 ? 19.516 -13.32 -9.703 1 98.75 328 ASP B N 1
ATOM 5295 C CA . ASP B 1 328 ? 20.172 -12.016 -9.68 1 98.75 328 ASP B CA 1
ATOM 5296 C C . ASP B 1 328 ? 19.266 -10.961 -9.062 1 98.75 328 ASP B C 1
ATOM 5298 O O . ASP B 1 328 ? 18.062 -11.172 -8.93 1 98.75 328 ASP B O 1
ATOM 5302 N N . ILE B 1 329 ? 19.922 -9.883 -8.648 1 98.81 329 ILE B N 1
ATOM 5303 C CA . ILE B 1 329 ? 19.219 -8.781 -7.996 1 98.81 329 ILE B CA 1
ATOM 5304 C C . ILE B 1 329 ? 19.141 -7.59 -8.945 1 98.81 329 ILE B C 1
ATOM 5306 O O . ILE B 1 329 ? 20.141 -7.207 -9.562 1 98.81 329 ILE B O 1
ATOM 5310 N N . ILE B 1 330 ? 17.984 -7.094 -9.148 1 98.88 330 ILE B N 1
ATOM 5311 C CA . ILE B 1 330 ? 17.797 -5.816 -9.828 1 98.88 330 ILE B CA 1
ATOM 5312 C C . ILE B 1 330 ? 17.531 -4.723 -8.797 1 98.88 330 ILE B C 1
ATOM 5314 O O . ILE B 1 330 ? 16.734 -4.906 -7.875 1 98.88 330 ILE B O 1
ATOM 5318 N N . THR B 1 331 ? 18.203 -3.621 -8.922 1 98.81 331 THR B N 1
ATOM 5319 C CA . THR B 1 331 ? 18.125 -2.527 -7.957 1 98.81 331 THR B CA 1
ATOM 5320 C C . THR B 1 331 ? 17.391 -1.333 -8.555 1 98.81 331 THR B C 1
ATOM 5322 O O . THR B 1 331 ? 17.562 -1.017 -9.734 1 98.81 331 THR B O 1
ATOM 5325 N N . PHE B 1 332 ? 16.609 -0.718 -7.762 1 98.88 332 PHE B N 1
ATOM 5326 C CA . PHE B 1 332 ? 15.828 0.438 -8.18 1 98.88 332 PHE B CA 1
ATOM 5327 C C . PHE B 1 332 ? 16.078 1.625 -7.258 1 98.88 332 PHE B C 1
ATOM 5329 O O . PHE B 1 332 ? 16.219 1.457 -6.043 1 98.88 332 PHE B O 1
ATOM 5336 N N . ARG B 1 333 ? 16.141 2.82 -7.863 1 97.88 333 ARG B N 1
ATOM 5337 C CA . ARG B 1 333 ? 15.852 4.027 -7.098 1 97.88 333 ARG B CA 1
ATOM 5338 C C . ARG B 1 333 ? 14.352 4.156 -6.824 1 97.88 333 ARG B C 1
ATOM 5340 O O . ARG B 1 333 ? 13.531 3.637 -7.582 1 97.88 333 ARG B O 1
ATOM 5347 N N . MET B 1 334 ? 14.086 4.805 -5.789 1 97.94 334 MET B N 1
ATOM 5348 C CA . MET B 1 334 ? 12.688 4.883 -5.367 1 97.94 334 MET B CA 1
ATOM 5349 C C . MET B 1 334 ? 12.195 6.324 -5.371 1 97.94 334 MET B C 1
ATOM 5351 O O . MET B 1 334 ? 12.867 7.215 -4.848 1 97.94 334 MET B O 1
ATOM 5355 N N . GLY B 1 335 ? 11 6.582 -5.992 1 96.44 335 GLY B N 1
ATOM 5356 C CA . GLY B 1 335 ? 10.281 7.828 -5.777 1 96.44 335 GLY B CA 1
ATOM 5357 C C . GLY B 1 335 ? 9.469 7.832 -4.5 1 96.44 335 GLY B C 1
ATOM 5358 O O . GLY B 1 335 ? 9.523 6.883 -3.715 1 96.44 335 GLY B O 1
ATOM 5359 N N . TYR B 1 336 ? 8.781 8.852 -4.285 1 96.12 336 TYR B N 1
ATOM 5360 C CA . TYR B 1 336 ? 8.086 9.047 -3.016 1 96.12 336 TYR B CA 1
ATOM 5361 C C . TYR B 1 336 ? 7.066 7.941 -2.777 1 96.12 336 TYR B C 1
ATOM 5363 O O . TYR B 1 336 ? 7.031 7.344 -1.7 1 96.12 336 TYR B O 1
ATOM 5371 N N . GLY B 1 337 ? 6.188 7.672 -3.805 1 96.94 337 GLY B N 1
ATOM 5372 C CA . GLY B 1 337 ? 5.168 6.645 -3.656 1 96.94 337 GLY B CA 1
ATOM 5373 C C . GLY B 1 337 ? 5.742 5.277 -3.346 1 96.94 337 GLY B C 1
ATOM 5374 O O . GLY B 1 337 ? 5.234 4.566 -2.475 1 96.94 337 GLY B O 1
ATOM 5375 N N . ALA B 1 338 ? 6.809 4.922 -4.059 1 98.12 338 ALA B N 1
ATOM 5376 C CA . ALA B 1 338 ? 7.457 3.631 -3.836 1 98.12 338 ALA B CA 1
ATOM 5377 C C . ALA B 1 338 ? 8.047 3.553 -2.43 1 98.12 338 ALA B C 1
ATOM 5379 O O . ALA B 1 338 ? 7.945 2.52 -1.765 1 98.12 338 ALA B O 1
ATOM 5380 N N . LEU B 1 339 ? 8.633 4.66 -2.016 1 98.5 339 LEU B N 1
ATOM 5381 C CA . LEU B 1 339 ? 9.242 4.695 -0.689 1 98.5 339 LEU B CA 1
ATOM 5382 C C . LEU B 1 339 ? 8.18 4.559 0.396 1 98.5 339 LEU B C 1
ATOM 5384 O O . LEU B 1 339 ? 8.312 3.73 1.299 1 98.5 339 LEU B O 1
ATOM 5388 N N . LEU B 1 340 ? 7.145 5.367 0.304 1 98.44 340 LEU B N 1
ATOM 5389 C CA . LEU B 1 340 ? 6.066 5.395 1.286 1 98.44 340 LEU B CA 1
ATOM 5390 C C . LEU B 1 340 ? 5.426 4.016 1.432 1 98.44 340 LEU B C 1
ATOM 5392 O O . LEU B 1 340 ? 5.324 3.49 2.541 1 98.44 340 LEU B O 1
ATOM 5396 N N . LYS B 1 341 ? 5.059 3.383 0.339 1 98.38 341 LYS B N 1
ATOM 5397 C CA . LYS B 1 341 ? 4.395 2.082 0.365 1 98.38 341 LYS B CA 1
ATOM 5398 C C . LYS B 1 341 ? 5.379 0.967 0.702 1 98.38 341 LYS B C 1
ATOM 5400 O O . LYS B 1 341 ? 5.02 -0.004 1.37 1 98.38 341 LYS B O 1
ATOM 5405 N N . GLY B 1 342 ? 6.578 1.118 0.148 1 98.69 342 GLY B N 1
ATOM 5406 C CA . GLY B 1 342 ? 7.602 0.124 0.435 1 98.69 342 GLY B CA 1
ATOM 5407 C C . GLY B 1 342 ? 7.898 -0.018 1.916 1 98.69 342 GLY B C 1
ATOM 5408 O O . GLY B 1 342 ? 8.086 -1.13 2.412 1 98.69 342 GLY B O 1
ATOM 5409 N N . PHE B 1 343 ? 7.918 1.076 2.652 1 98.69 343 PHE B N 1
ATOM 5410 C CA . PHE B 1 343 ? 8.172 1.038 4.086 1 98.69 343 PHE B CA 1
ATOM 5411 C C . PHE B 1 343 ? 6.941 0.542 4.84 1 98.69 343 PHE B C 1
ATOM 5413 O O . PHE B 1 343 ? 7.059 -0.034 5.922 1 98.69 343 PHE B O 1
ATOM 5420 N N . THR B 1 344 ? 5.789 0.747 4.285 1 98.38 344 THR B N 1
ATOM 5421 C CA . THR B 1 344 ? 4.551 0.303 4.918 1 98.38 344 THR B CA 1
ATOM 5422 C C . THR B 1 344 ? 4.383 -1.207 4.781 1 98.38 344 THR B C 1
ATOM 5424 O O . THR B 1 344 ? 3.76 -1.848 5.629 1 98.38 344 THR B O 1
ATOM 5427 N N . SER B 1 345 ? 4.977 -1.812 3.793 1 98.25 345 SER B N 1
ATOM 5428 C CA . SER B 1 345 ? 4.828 -3.236 3.508 1 98.25 345 SER B CA 1
ATOM 5429 C C . SER B 1 345 ? 5.621 -4.082 4.496 1 98.25 345 SER B C 1
ATOM 5431 O O . SER B 1 345 ? 6.816 -3.859 4.695 1 98.25 345 SER B O 1
ATOM 5433 N N . GLU B 1 346 ? 5.035 -5.055 5.062 1 97.44 346 GLU B N 1
ATOM 5434 C CA . GLU B 1 346 ? 5.727 -5.965 5.969 1 97.44 346 GLU B CA 1
ATOM 5435 C C . GLU B 1 346 ? 6.562 -6.984 5.195 1 97.44 346 GLU B C 1
ATOM 5437 O O . GLU B 1 346 ? 7.344 -7.73 5.789 1 97.44 346 GLU B O 1
ATOM 5442 N N . TYR B 1 347 ? 6.484 -6.973 3.875 1 98.19 347 TYR B N 1
ATOM 5443 C CA . TYR B 1 347 ? 7.141 -7.996 3.064 1 98.19 347 TYR B CA 1
ATOM 5444 C C . TYR B 1 347 ? 8.492 -7.504 2.559 1 98.19 347 TYR B C 1
ATOM 5446 O O . TYR B 1 347 ? 9.258 -8.273 1.981 1 98.19 347 TYR B O 1
ATOM 5454 N N . ILE B 1 348 ? 8.773 -6.215 2.734 1 98.56 348 ILE B N 1
ATOM 5455 C CA . ILE B 1 348 ? 10.047 -5.656 2.293 1 98.56 348 ILE B CA 1
ATOM 5456 C C . ILE B 1 348 ? 10.961 -5.438 3.498 1 98.56 348 ILE B C 1
ATOM 5458 O O . ILE B 1 348 ? 10.609 -4.699 4.422 1 98.56 348 ILE B O 1
ATOM 5462 N N . GLU B 1 349 ? 12.07 -6.066 3.506 1 98.25 349 GLU B N 1
ATOM 5463 C CA . GLU B 1 349 ? 13.062 -5.871 4.562 1 98.25 349 GLU B CA 1
ATOM 5464 C C . GLU B 1 349 ? 13.703 -4.492 4.473 1 98.25 349 GLU B C 1
ATOM 5466 O O . GLU B 1 349 ? 13.891 -3.957 3.379 1 98.25 349 GLU B O 1
ATOM 5471 N N . LYS B 1 350 ? 13.953 -3.867 5.629 1 98.5 350 LYS B N 1
ATOM 5472 C CA . LYS B 1 350 ? 14.695 -2.613 5.695 1 98.5 350 LYS B CA 1
ATOM 5473 C C . LYS B 1 350 ? 16.094 -2.828 6.285 1 98.5 350 LYS B C 1
ATOM 5475 O O . LYS B 1 350 ? 16.219 -3.359 7.391 1 98.5 350 LYS B O 1
ATOM 5480 N N . GLU B 1 351 ? 17.078 -2.48 5.547 1 98.19 351 GLU B N 1
ATOM 5481 C CA . GLU B 1 351 ? 18.453 -2.664 6 1 98.19 351 GLU B CA 1
ATOM 5482 C C . GLU B 1 351 ? 19.203 -1.334 6.043 1 98.19 351 GLU B C 1
ATOM 5484 O O . GLU B 1 351 ? 19.344 -0.665 5.016 1 98.19 351 GLU B O 1
ATOM 5489 N N . LEU B 1 352 ? 19.641 -0.968 7.191 1 97.25 352 LEU B N 1
ATOM 5490 C CA . LEU B 1 352 ? 20.484 0.218 7.371 1 97.25 352 LEU B CA 1
ATOM 5491 C C . LEU B 1 352 ? 21.938 -0.083 7.027 1 97.25 352 LEU B C 1
ATOM 5493 O O . LEU B 1 352 ? 22.5 -1.06 7.52 1 97.25 352 LEU B O 1
ATOM 5497 N N . LEU B 1 353 ? 22.469 0.68 6.105 1 96.75 353 LEU B N 1
ATOM 5498 C CA . LEU B 1 353 ? 23.891 0.567 5.762 1 96.75 353 LEU B CA 1
ATOM 5499 C C . LEU B 1 353 ? 24.719 1.55 6.574 1 96.75 353 LEU B C 1
ATOM 5501 O O . LEU B 1 353 ? 24.359 2.721 6.707 1 96.75 353 LEU B O 1
#

Organism: Acetoanaerobium sticklandii (strain ATCC 12662 / DSM 519 / JCM 1433 / CCUG 9281 / NCIMB 10654 / HF) (NCBI:txid499177)

InterPro domains:
  IPR000821 Alanine racemase [PTHR30511] (3-332)
  IPR001608 Alanine racemase, N-terminal [PF01168] (7-222)
  IPR029066 PLP-binding barrel [G3DSA:3.20.20.10] (9-219)
  IPR029066 PLP-binding barrel [SSF51419] (7-228)

Sequence (706 aa):
MYPKITIDINKLRDNATFIKNLCEKGGCKTALVVKSMCANHDIVKELDSVEVDYFADSRIQNLKKLKDLKTKKMLLRIPMLCEVEDVVKYADISMNSELDTLKALNKAAKTLNKVHSVIIMVDLGDLREGYFEAEDLKENIKEIIKLENIEIKGIGVNLTCYGAVIPKNDNLSRLCDIADELRTEFNLELPIVSGGNSSSIYLIDKGELPEGITNLRVGESMLLGRETAYGEDIIGMNNDVFELKCQIVELKEKPSLPIGEIGVDAFGNKPYYEDKGIRKRAILAIGQQDTDISSLMPIDDKLEILGASSDHLIVDVSDSNTSYKVGDIITFRMGYGALLKGFTSEYIEKELLMYPKITIDINKLRDNATFIKNLCEKGGCKTALVVKSMCANHDIVKELDSVEVDYFADSRIQNLKKLKDLKTKKMLLRIPMLCEVEDVVKYADISMNSELDTLKALNKAAKTLNKVHSVIIMVDLGDLREGYFEAEDLKENIKEIIKLENIEIKGIGVNLTCYGAVIPKNDNLSRLCDIADELRTEFNLELPIVSGGNSSSIYLIDKGELPEGITNLRVGESMLLGRETAYGEDIIGMNNDVFELKCQIVELKEKPSLPIGEIGVDAFGNKPYYEDKGIRKRAILAIGQQDTDISSLMPIDDKLEILGASSDHLIVDVSDSNTSYKVGDIITFRMGYGALLKGFTSEYIEKELL